Protein AF-0000000074037673 (afdb_homodimer)

Radius of gyration: 24.85 Å; Cα contacts (8 Å, |Δi|>4): 607; chains: 2; bounding box: 63×69×61 Å

Structure (mmCIF, N/CA/C/O backbone):
data_AF-0000000074037673-model_v1
#
loop_
_entity.id
_entity.type
_entity.pdbx_description
1 polymer 'GntR family transcriptional regulator, transcriptional repressor for pyruvate dehydrogenase complex'
#
loop_
_atom_site.group_PDB
_atom_site.id
_atom_site.type_symbol
_atom_site.label_atom_id
_atom_site.label_alt_id
_atom_site.label_comp_id
_atom_site.label_asym_id
_atom_site.label_entity_id
_atom_site.label_seq_id
_atom_site.pdbx_PDB_ins_code
_atom_site.Cartn_x
_atom_site.Cartn_y
_atom_site.Cartn_z
_atom_site.occupancy
_atom_site.B_iso_or_equiv
_atom_site.auth_seq_id
_atom_site.auth_comp_id
_atom_site.auth_asym_id
_atom_site.auth_atom_id
_atom_site.pdbx_PDB_model_num
ATOM 1 N N . MET A 1 1 ? -31.5 21.219 33.875 1 26.52 1 MET A N 1
ATOM 2 C CA . MET A 1 1 ? -30.578 21.891 32.969 1 26.52 1 MET A CA 1
ATOM 3 C C . MET A 1 1 ? -29.656 20.891 32.281 1 26.52 1 MET A C 1
ATOM 5 O O . MET A 1 1 ? -28.859 20.219 32.938 1 26.52 1 MET A O 1
ATOM 9 N N . VAL A 1 2 ? -30.047 20.156 31.297 1 30.88 2 VAL A N 1
ATOM 10 C CA . VAL A 1 2 ? -29.344 19.062 30.625 1 30.88 2 VAL A CA 1
ATOM 11 C C . VAL A 1 2 ? -28.047 19.578 30.031 1 30.88 2 VAL A C 1
ATOM 13 O O . VAL A 1 2 ? -28.047 20.516 29.219 1 30.88 2 VAL A O 1
ATOM 16 N N . GLU A 1 3 ? -26.969 19.703 30.859 1 29.55 3 GLU A N 1
ATOM 17 C CA . GLU A 1 3 ? -25.641 20.125 30.438 1 29.55 3 GLU A CA 1
ATOM 18 C C . GLU A 1 3 ? -25.203 19.359 29.172 1 29.55 3 GLU A C 1
ATOM 20 O O . GLU A 1 3 ? -25.109 18.141 29.188 1 29.55 3 GLU A O 1
ATOM 25 N N . THR A 1 4 ? -25.781 19.75 28.094 1 33.41 4 THR A N 1
ATOM 26 C CA . THR A 1 4 ? -25.453 19.188 26.797 1 33.41 4 THR A CA 1
ATOM 27 C C . THR A 1 4 ? -23.938 19.016 26.656 1 33.41 4 THR A C 1
ATOM 29 O O . THR A 1 4 ? -23.188 19.984 26.812 1 33.41 4 THR A O 1
ATOM 32 N N . ASN A 1 5 ? -23.391 17.938 27.234 1 33.31 5 ASN A N 1
ATOM 33 C CA . ASN A 1 5 ? -22 17.5 27.125 1 33.31 5 ASN A CA 1
ATOM 34 C C . ASN A 1 5 ? -21.469 17.688 25.703 1 33.31 5 ASN A C 1
ATOM 36 O O . ASN A 1 5 ? -21.906 17.016 24.781 1 33.31 5 ASN A O 1
ATOM 40 N N . TYR A 1 6 ? -21.469 18.875 25.234 1 34.19 6 TYR A N 1
ATOM 41 C CA . TYR A 1 6 ? -20.891 19.297 23.969 1 34.19 6 TYR A CA 1
ATOM 42 C C . TYR A 1 6 ? -19.5 18.672 23.766 1 34.19 6 TYR A C 1
ATOM 44 O O . TYR A 1 6 ? -18.484 19.344 23.922 1 34.19 6 TYR A O 1
ATOM 52 N N . GLU A 1 7 ? -19.156 17.578 24.391 1 38.31 7 GLU A N 1
ATOM 53 C CA . GLU A 1 7 ? -17.891 16.969 24 1 38.31 7 GLU A CA 1
ATOM 54 C C . GLU A 1 7 ? -17.75 16.906 22.484 1 38.31 7 GLU A C 1
ATOM 56 O O . GLU A 1 7 ? -18.266 15.992 21.844 1 38.31 7 GLU A O 1
ATOM 61 N N . ILE A 1 8 ? -18.141 17.859 21.75 1 38.12 8 ILE A N 1
ATOM 62 C CA . ILE A 1 8 ? -17.984 17.844 20.297 1 38.12 8 ILE A CA 1
ATOM 63 C C . ILE A 1 8 ? -16.609 17.266 19.938 1 38.12 8 ILE A C 1
ATOM 65 O O . ILE A 1 8 ? -15.586 17.734 20.422 1 38.12 8 ILE A O 1
ATOM 69 N N . LYS A 1 9 ? -16.375 16.047 19.75 1 44.44 9 LYS A N 1
ATOM 70 C CA . LYS A 1 9 ? -15.188 15.453 19.141 1 44.44 9 LYS A CA 1
ATOM 71 C C . LYS A 1 9 ? -14.602 16.375 18.078 1 44.44 9 LYS A C 1
ATOM 73 O O . LYS A 1 9 ? -15.141 16.469 16.969 1 44.44 9 LYS A O 1
ATOM 78 N N . ARG A 1 10 ? -14.141 17.547 18.172 1 46.84 10 ARG A N 1
ATOM 79 C CA . ARG A 1 10 ? -13.602 18.625 17.344 1 46.84 10 ARG A CA 1
ATOM 80 C C . ARG A 1 10 ? -12.609 18.094 16.328 1 46.84 10 ARG A C 1
ATOM 82 O O . ARG A 1 10 ? -11.469 17.766 16.672 1 46.84 10 ARG A O 1
ATOM 89 N N . THR A 1 11 ? -12.953 17.219 15.516 1 56.16 11 THR A N 1
ATOM 90 C CA . THR A 1 11 ? -12.078 17.266 14.352 1 56.16 11 THR A CA 1
ATOM 91 C C . THR A 1 11 ? -11.664 18.703 14.047 1 56.16 11 THR A C 1
ATOM 93 O O . THR A 1 11 ? -12.5 19.609 14.055 1 56.16 11 THR A O 1
ATOM 96 N N . ASN A 1 12 ? -10.328 18.922 14.195 1 80.44 12 ASN A N 1
ATOM 97 C CA . ASN A 1 12 ? -9.781 20.266 14.117 1 80.44 12 ASN A CA 1
ATOM 98 C C . ASN A 1 12 ? -10.141 20.938 12.789 1 80.44 12 ASN A C 1
ATOM 100 O O . ASN A 1 12 ? -10.352 20.266 11.789 1 80.44 12 ASN A O 1
ATOM 104 N N . LEU A 1 13 ? -10.805 22.062 12.844 1 88.88 13 LEU A N 1
ATOM 105 C CA . LEU A 1 13 ? -11.203 22.906 11.727 1 88.88 13 LEU A CA 1
ATOM 106 C C . LEU A 1 13 ? -10.219 22.781 10.57 1 88.88 13 LEU A C 1
ATOM 108 O O . LEU A 1 13 ? -10.625 22.734 9.406 1 88.88 13 LEU A O 1
ATOM 112 N N . TYR A 1 14 ? -8.984 22.609 10.867 1 91.81 14 TYR A N 1
ATOM 113 C CA . TYR A 1 14 ? -7.977 22.516 9.82 1 91.81 14 TYR A CA 1
ATOM 114 C C . TYR A 1 14 ? -8.062 21.188 9.086 1 91.81 14 TYR A C 1
ATOM 116 O O . TYR A 1 14 ? -7.855 21.125 7.871 1 91.81 14 TYR A O 1
ATOM 124 N N . GLU A 1 15 ? -8.406 20.109 9.805 1 93.25 15 GLU A N 1
ATOM 125 C CA . GLU A 1 15 ? -8.586 18.797 9.172 1 93.25 15 GLU A CA 1
ATOM 126 C C . GLU A 1 15 ? -9.812 18.797 8.258 1 93.25 15 GLU A C 1
ATOM 128 O O . GLU A 1 15 ? -9.781 18.219 7.172 1 93.25 15 GLU A O 1
ATOM 133 N N . GLN A 1 16 ? -10.828 19.406 8.758 1 93.81 16 GLN A N 1
ATOM 134 C CA . GLN A 1 16 ? -12.047 19.484 7.965 1 93.81 16 GLN A CA 1
ATOM 135 C C . GLN A 1 16 ? -11.797 20.25 6.668 1 93.81 16 GLN A C 1
ATOM 137 O O . GLN A 1 16 ? -12.312 19.875 5.609 1 93.81 16 GLN A O 1
ATOM 142 N N . ILE A 1 17 ? -11.078 21.297 6.758 1 93.88 17 ILE A N 1
ATOM 143 C CA . ILE A 1 17 ? -10.734 22.078 5.578 1 93.88 17 ILE A CA 1
ATOM 144 C C . ILE A 1 17 ? -9.922 21.219 4.609 1 93.88 17 ILE A C 1
ATOM 146 O O . ILE A 1 17 ? -10.203 21.188 3.41 1 93.88 17 ILE A O 1
ATOM 150 N N . ALA A 1 18 ? -8.914 20.531 5.145 1 94.38 18 ALA A N 1
ATOM 151 C CA . ALA A 1 18 ? -8.102 19.656 4.312 1 94.38 18 ALA A CA 1
ATOM 152 C C . ALA A 1 18 ? -8.961 18.609 3.613 1 94.38 18 ALA A C 1
ATOM 154 O O . ALA A 1 18 ? -8.812 18.375 2.41 1 94.38 18 ALA A O 1
ATOM 155 N N . ASP A 1 19 ? -9.859 18.016 4.383 1 94.31 19 ASP A N 1
ATOM 156 C CA . ASP A 1 19 ? -10.742 16.984 3.842 1 94.31 19 ASP A CA 1
ATOM 157 C C . ASP A 1 19 ? -11.633 17.562 2.738 1 94.31 19 ASP A C 1
ATOM 159 O O . ASP A 1 19 ? -11.828 16.922 1.701 1 94.31 19 ASP A O 1
ATOM 163 N N . SER A 1 20 ? -12.172 18.703 2.982 1 93.69 20 SER A N 1
ATOM 164 C CA . SER A 1 20 ? -13.047 19.344 2.014 1 93.69 20 SER A CA 1
ATOM 165 C C . SER A 1 20 ? -12.305 19.672 0.72 1 93.69 20 SER A C 1
ATOM 167 O O . SER A 1 20 ? -12.797 19.391 -0.373 1 93.69 20 SER A O 1
ATOM 169 N N . LEU A 1 21 ? -11.164 20.219 0.859 1 93.31 21 LEU A N 1
ATOM 170 C CA . LEU A 1 21 ? -10.367 20.562 -0.314 1 93.31 21 LEU A CA 1
ATOM 171 C C . LEU A 1 21 ? -9.922 19.312 -1.054 1 93.31 21 LEU A C 1
ATOM 173 O O . LEU A 1 21 ? -9.867 19.297 -2.287 1 93.31 21 LEU A O 1
ATOM 177 N N . GLU A 1 22 ? -9.531 18.312 -0.319 1 93.88 22 GLU A N 1
ATOM 178 C CA . GLU A 1 22 ? -9.188 17.031 -0.936 1 93.88 22 GLU A CA 1
ATOM 179 C C . GLU A 1 22 ? -10.328 16.516 -1.805 1 93.88 22 GLU A C 1
ATOM 181 O O . GLU A 1 22 ? -10.109 16.109 -2.949 1 93.88 22 GLU A O 1
ATOM 186 N N . ARG A 1 23 ? -11.5 16.531 -1.253 1 92.62 23 ARG A N 1
ATOM 187 C CA . ARG A 1 23 ? -12.664 16.078 -2.006 1 92.62 23 ARG A CA 1
ATOM 188 C C . ARG A 1 23 ? -12.844 16.891 -3.285 1 92.62 23 ARG A C 1
ATOM 190 O O . ARG A 1 23 ? -13.133 16.328 -4.344 1 92.62 23 ARG A O 1
ATOM 197 N N . ALA A 1 24 ? -12.633 18.156 -3.17 1 90.25 24 ALA A N 1
ATOM 198 C CA . ALA A 1 24 ? -12.789 19.031 -4.324 1 90.25 24 ALA A CA 1
ATOM 199 C C . ALA A 1 24 ? -11.734 18.734 -5.387 1 90.25 24 ALA A C 1
ATOM 201 O O . ALA A 1 24 ? -12.039 18.703 -6.578 1 90.25 24 ALA A O 1
ATOM 202 N N . ILE A 1 25 ? -10.523 18.484 -4.973 1 90.81 25 ILE A N 1
ATOM 203 C CA . ILE A 1 25 ? -9.422 18.203 -5.887 1 90.81 25 ILE A CA 1
ATOM 204 C C . ILE A 1 25 ? -9.664 16.875 -6.59 1 90.81 25 ILE A C 1
ATOM 206 O O . ILE A 1 25 ? -9.523 16.766 -7.812 1 90.81 25 ILE A O 1
ATOM 210 N N . ILE A 1 26 ? -10.102 15.914 -5.859 1 88.94 26 ILE A N 1
ATOM 211 C CA . ILE A 1 26 ? -10.305 14.57 -6.387 1 88.94 26 ILE A CA 1
ATOM 212 C C . ILE A 1 26 ? -11.484 14.562 -7.359 1 88.94 26 ILE A C 1
ATOM 214 O O . ILE A 1 26 ? -11.453 13.875 -8.375 1 88.94 26 ILE A O 1
ATOM 218 N N . ALA A 1 27 ? -12.461 15.336 -6.977 1 86.69 27 ALA A N 1
ATOM 219 C CA . ALA A 1 27 ? -13.648 15.422 -7.82 1 86.69 27 ALA A CA 1
ATOM 220 C C . ALA A 1 27 ? -13.375 16.234 -9.078 1 86.69 27 ALA A C 1
ATOM 222 O O . ALA A 1 27 ? -14.25 16.375 -9.938 1 86.69 27 ALA A O 1
ATOM 223 N N . LYS A 1 28 ? -12.156 16.641 -9.242 1 81.06 28 LYS A N 1
ATOM 224 C CA . LYS A 1 28 ? -11.75 17.469 -10.383 1 81.06 28 LYS A CA 1
ATOM 225 C C . LYS A 1 28 ? -12.68 18.672 -10.547 1 81.06 28 LYS A C 1
ATOM 227 O O . LYS A 1 28 ? -13.133 18.953 -11.656 1 81.06 28 LYS A O 1
ATOM 232 N N . ASP A 1 29 ? -12.984 19.156 -9.469 1 71.94 29 ASP A N 1
ATOM 233 C CA . ASP A 1 29 ? -13.797 20.375 -9.484 1 71.94 29 ASP A CA 1
ATOM 234 C C . ASP A 1 29 ? -13.203 21.422 -10.422 1 71.94 29 ASP A C 1
ATOM 236 O O . ASP A 1 29 ? -12.016 21.75 -10.32 1 71.94 29 ASP A O 1
ATOM 240 N N . SER A 1 30 ? -13.953 21.812 -11.344 1 59.66 30 SER A N 1
ATOM 241 C CA . SER A 1 30 ? -13.586 22.719 -12.43 1 59.66 30 SER A CA 1
ATOM 242 C C . SER A 1 30 ? -12.969 24 -11.891 1 59.66 30 SER A C 1
ATOM 244 O O . SER A 1 30 ? -12.211 24.688 -12.594 1 59.66 30 SER A O 1
ATOM 246 N N . GLU A 1 31 ? -13.367 24.344 -10.812 1 60.59 31 GLU A N 1
ATOM 247 C CA . GLU A 1 31 ? -12.852 25.594 -10.258 1 60.59 31 GLU A CA 1
ATOM 248 C C . GLU A 1 31 ? -11.414 25.422 -9.773 1 60.59 31 GLU A C 1
ATOM 250 O O . GLU A 1 31 ? -10.719 26.406 -9.523 1 60.59 31 GLU A O 1
ATOM 255 N N . LEU A 1 32 ? -11.07 24.109 -9.617 1 63.12 32 LEU A N 1
ATOM 256 C CA . LEU A 1 32 ? -9.742 23.828 -9.086 1 63.12 32 LEU A CA 1
ATOM 257 C C . LEU A 1 32 ? -8.852 23.219 -10.164 1 63.12 32 LEU A C 1
ATOM 259 O O . LEU A 1 32 ? -8.781 21.984 -10.297 1 63.12 32 LEU A O 1
ATOM 263 N N . ILE A 1 33 ? -8.438 23.906 -11.047 1 66.44 33 ILE A N 1
ATOM 264 C CA . ILE A 1 33 ? -7.668 23.312 -12.133 1 66.44 33 ILE A CA 1
ATOM 265 C C . ILE A 1 33 ? -6.219 23.125 -11.695 1 66.44 33 ILE A C 1
ATOM 267 O O . ILE A 1 33 ? -5.777 21.984 -11.469 1 66.44 33 ILE A O 1
ATOM 271 N N . ARG A 1 34 ? -5.496 24.266 -11.656 1 79.44 34 ARG A N 1
ATOM 272 C CA . ARG A 1 34 ? -4.055 24.156 -11.453 1 79.44 34 ARG A CA 1
ATOM 273 C C . ARG A 1 34 ? -3.639 24.734 -10.109 1 79.44 34 ARG A C 1
ATOM 275 O O . ARG A 1 34 ? -2.703 24.25 -9.477 1 79.44 34 ARG A O 1
ATOM 282 N N . LYS A 1 35 ? -4.555 25.641 -9.578 1 88.75 35 LYS A N 1
ATOM 283 C CA . LYS A 1 35 ? -4.168 26.406 -8.391 1 88.75 35 LYS A CA 1
ATOM 284 C C . LYS A 1 35 ? -5.363 26.609 -7.461 1 88.75 35 LYS A C 1
ATOM 286 O O . LYS A 1 35 ? -6.469 26.891 -7.918 1 88.75 35 LYS A O 1
ATOM 291 N N . LEU A 1 36 ? -5.125 26.422 -6.156 1 92.5 36 LEU A N 1
ATOM 292 C CA . LEU A 1 36 ? -6.156 26.734 -5.172 1 92.5 36 LEU A CA 1
ATOM 293 C C . LEU A 1 36 ? -6.301 28.234 -4.984 1 92.5 36 LEU A C 1
ATOM 295 O O . LEU A 1 36 ? -5.359 29 -5.23 1 92.5 36 LEU A O 1
ATOM 299 N N . PRO A 1 37 ? -7.52 28.656 -4.52 1 90.69 37 PRO A N 1
ATOM 300 C CA . PRO A 1 37 ? -7.652 30.062 -4.117 1 90.69 37 PRO A CA 1
ATOM 301 C C . PRO A 1 37 ? -6.637 30.469 -3.049 1 90.69 37 PRO A C 1
ATOM 303 O O . PRO A 1 37 ? -6.031 29.609 -2.41 1 90.69 37 PRO A O 1
ATOM 306 N N . SER A 1 38 ? -6.441 31.781 -2.943 1 91.69 38 SER A N 1
ATOM 307 C CA . SER A 1 38 ? -5.512 32.281 -1.938 1 91.69 38 SER A CA 1
ATOM 308 C C . SER A 1 38 ? -5.961 31.906 -0.531 1 91.69 38 SER A C 1
ATOM 310 O O . SER A 1 38 ? -7.133 31.594 -0.312 1 91.69 38 SER A O 1
ATOM 312 N N . GLU A 1 39 ? -4.984 31.906 0.406 1 93 39 GLU A N 1
ATOM 313 C CA . GLU A 1 39 ? -5.312 31.641 1.804 1 93 39 GLU A CA 1
ATOM 314 C C . GLU A 1 39 ? -6.414 32.562 2.299 1 93 39 GLU A C 1
ATOM 316 O O . GLU A 1 39 ? -7.305 32.156 3.041 1 93 39 GLU A O 1
ATOM 321 N N . GLN A 1 40 ? -6.379 33.875 1.858 1 93.62 40 GLN A N 1
ATOM 322 C CA . GLN A 1 40 ? -7.379 34.844 2.256 1 93.62 40 GLN A CA 1
ATOM 323 C C . GLN A 1 40 ? -8.758 34.469 1.727 1 93.62 40 GLN A C 1
ATOM 325 O O . GLN A 1 40 ? -9.75 34.531 2.459 1 93.62 40 GLN A O 1
ATOM 330 N N . GLU A 1 41 ? -8.828 34.125 0.501 1 93.44 41 GLU A N 1
ATOM 331 C CA . GLU A 1 41 ? -10.094 33.719 -0.118 1 93.44 41 GLU A CA 1
ATOM 332 C C . GLU A 1 41 ? -10.664 32.469 0.545 1 93.44 41 GLU A C 1
ATOM 334 O O . GLU A 1 41 ? -11.867 32.406 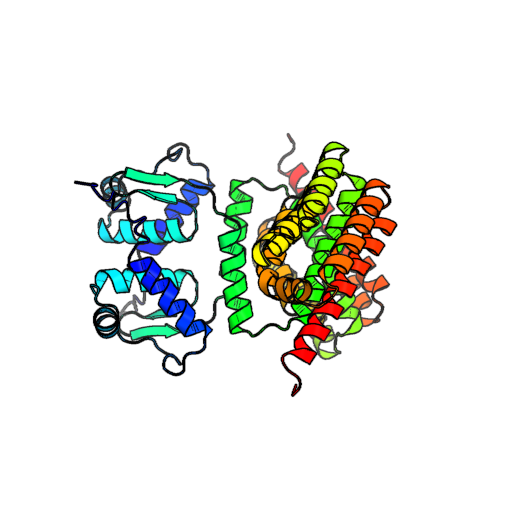0.805 1 93.44 41 GLU A O 1
ATOM 339 N N . LEU A 1 42 ? -9.836 31.484 0.818 1 94.06 42 LEU A N 1
ATOM 340 C CA . LEU A 1 42 ? -10.289 30.25 1.475 1 94.06 42 LEU A CA 1
ATOM 341 C C . LEU A 1 42 ? -10.789 30.547 2.885 1 94.06 42 LEU A C 1
ATOM 343 O O . LEU A 1 42 ? -11.781 29.969 3.328 1 94.06 42 LEU A O 1
ATOM 347 N N . ALA A 1 43 ? -10.055 31.422 3.615 1 95 43 ALA A N 1
ATOM 348 C CA . ALA A 1 43 ? -10.477 31.812 4.957 1 95 43 ALA A CA 1
ATOM 349 C C . ALA A 1 43 ? -11.883 32.406 4.945 1 95 43 ALA A C 1
ATOM 351 O O . ALA A 1 43 ? -12.703 32.062 5.809 1 95 43 ALA A O 1
ATOM 352 N N . LYS A 1 44 ? -12.141 33.219 3.959 1 94.62 44 LYS A N 1
ATOM 353 C CA . LYS A 1 44 ? -13.461 33.812 3.809 1 94.62 44 LYS A CA 1
ATOM 354 C C . LYS A 1 44 ? -14.516 32.75 3.486 1 94.62 44 LYS A C 1
ATOM 356 O O . LYS A 1 44 ? -15.578 32.719 4.105 1 94.62 44 LYS A O 1
ATOM 361 N N . ARG A 1 45 ? -14.234 31.844 2.619 1 92.56 45 ARG A N 1
ATOM 362 C CA . ARG A 1 45 ? -15.172 30.828 2.154 1 92.56 45 ARG A CA 1
ATOM 363 C C . ARG A 1 45 ? -15.539 29.875 3.279 1 92.56 45 ARG A C 1
ATOM 365 O O . ARG A 1 45 ? -16.688 29.469 3.412 1 92.56 45 ARG A O 1
ATOM 372 N N . PHE A 1 46 ? -14.523 29.531 4.043 1 94.19 46 PHE A N 1
ATOM 373 C CA . PHE A 1 46 ? -14.75 28.547 5.09 1 94.19 46 PHE A CA 1
ATOM 374 C C . PHE A 1 46 ? -15.109 29.219 6.406 1 94.19 46 PHE A C 1
ATOM 376 O O . PHE A 1 46 ? -15.398 28.547 7.398 1 94.19 46 PHE A O 1
ATOM 383 N N . GLN A 1 47 ? -15.039 30.469 6.5 1 95.44 47 GLN A N 1
ATOM 384 C CA . GLN A 1 47 ? -15.367 31.266 7.684 1 95.44 47 GLN A CA 1
ATOM 385 C C . GLN A 1 47 ? -14.469 30.875 8.859 1 95.44 47 GLN A C 1
ATOM 387 O O . GLN A 1 47 ? -14.961 30.625 9.961 1 95.44 47 GLN A O 1
ATOM 392 N N . VAL A 1 48 ? -13.219 30.812 8.547 1 94.62 48 VAL A N 1
ATOM 393 C CA . VAL A 1 48 ? -12.203 30.531 9.555 1 94.62 48 VAL A CA 1
ATOM 394 C C . VAL A 1 48 ? -11.031 31.484 9.383 1 94.62 48 VAL A C 1
ATOM 396 O O . VAL A 1 48 ? -11.008 32.281 8.445 1 94.62 48 VAL A O 1
ATOM 399 N N . SER A 1 49 ? -10.094 31.484 10.305 1 93.19 49 SER A N 1
ATOM 400 C CA . SER A 1 49 ? -8.906 32.344 10.219 1 93.19 49 SER A CA 1
ATOM 401 C C . SER A 1 49 ? -7.926 31.812 9.18 1 93.19 49 SER A C 1
ATOM 403 O O . SER A 1 49 ? -7.977 30.641 8.797 1 93.19 49 SER A O 1
ATOM 405 N N . ARG A 1 50 ? -7.008 32.656 8.719 1 92.75 50 ARG A N 1
ATOM 406 C CA . ARG A 1 50 ? -5.957 32.281 7.785 1 92.75 50 ARG A CA 1
ATOM 407 C C . ARG A 1 50 ? -5.039 31.219 8.398 1 92.75 50 ARG A C 1
ATOM 409 O O . ARG A 1 50 ? -4.523 30.359 7.691 1 92.75 50 ARG A O 1
ATOM 416 N N . THR A 1 51 ? -4.934 31.344 9.664 1 90.56 51 THR A N 1
ATOM 417 C CA . THR A 1 51 ? -4.09 30.375 10.367 1 90.56 51 THR A CA 1
ATOM 418 C C . THR A 1 51 ? -4.652 28.969 10.227 1 90.56 51 THR A C 1
ATOM 420 O O . THR A 1 51 ? -3.912 28.016 9.945 1 90.56 51 THR A O 1
ATOM 423 N N . VAL A 1 52 ? -5.895 28.812 10.383 1 91.88 52 VAL A N 1
ATOM 424 C CA . VAL A 1 52 ? -6.566 27.531 10.273 1 91.88 52 VAL A CA 1
ATOM 425 C C . VAL A 1 52 ? -6.449 27 8.836 1 91.88 52 VAL A C 1
ATOM 427 O O . VAL A 1 52 ? -6.172 25.828 8.625 1 91.88 52 VAL A O 1
ATOM 430 N N . VAL A 1 53 ? -6.613 27.891 7.84 1 93 53 VAL A N 1
ATOM 431 C CA . VAL A 1 53 ? -6.488 27.516 6.438 1 93 53 VAL A CA 1
ATOM 432 C C . VAL A 1 53 ? -5.07 27.031 6.152 1 93 53 VAL A C 1
ATOM 434 O O . VAL A 1 53 ? -4.883 25.984 5.523 1 93 53 VAL A O 1
ATOM 437 N N . ARG A 1 54 ? -4.086 27.75 6.652 1 90.44 54 ARG A N 1
ATOM 438 C CA . ARG A 1 54 ? -2.688 27.391 6.445 1 90.44 54 ARG A CA 1
ATOM 439 C C . ARG A 1 54 ? -2.393 26 7 1 90.44 54 ARG A C 1
ATOM 441 O O . ARG A 1 54 ? -1.688 25.219 6.371 1 90.44 54 ARG A O 1
ATOM 448 N N . GLU A 1 55 ? -2.945 25.75 8.133 1 91 55 GLU A N 1
ATOM 449 C CA . GLU A 1 55 ? -2.773 24.438 8.734 1 91 55 GLU A CA 1
ATOM 450 C C . GLU A 1 55 ? -3.398 23.344 7.867 1 91 55 GLU A C 1
ATOM 452 O O . GLU A 1 55 ? -2.811 22.281 7.68 1 91 55 GLU A O 1
ATOM 457 N N . GLY A 1 56 ? -4.559 23.594 7.348 1 93.62 56 GLY A N 1
ATOM 458 C CA . GLY A 1 56 ? -5.215 22.656 6.453 1 93.62 56 GLY A CA 1
ATOM 459 C C . GLY A 1 56 ? -4.441 22.422 5.168 1 93.62 56 GLY A C 1
ATOM 460 O O . GLY A 1 56 ? -4.359 21.281 4.691 1 93.62 56 GLY A O 1
ATOM 461 N N . LEU A 1 57 ? -3.836 23.5 4.688 1 93.06 57 LEU A N 1
ATOM 462 C CA . LEU A 1 57 ? -3.064 23.391 3.451 1 93.06 57 LEU A CA 1
ATOM 463 C C . LEU A 1 57 ? -1.798 22.578 3.666 1 93.06 57 LEU A C 1
ATOM 465 O O . LEU A 1 57 ? -1.353 21.859 2.762 1 93.06 57 LEU A O 1
ATOM 469 N N . LYS A 1 58 ? -1.239 22.656 4.828 1 92.06 58 LYS A N 1
ATOM 470 C CA . LYS A 1 58 ? -0.063 21.844 5.137 1 92.06 58 LYS A CA 1
ATOM 471 C C . LYS A 1 58 ? -0.406 20.359 5.156 1 92.06 58 LYS A C 1
ATOM 473 O O . LYS A 1 58 ? 0.389 19.531 4.715 1 92.06 58 LYS A O 1
ATOM 478 N N . ILE A 1 59 ? -1.581 20.062 5.645 1 92.88 59 ILE A N 1
ATOM 479 C CA . ILE A 1 59 ? -2.049 18.672 5.637 1 92.88 59 ILE A CA 1
ATOM 480 C C . ILE A 1 59 ? -2.256 18.203 4.199 1 92.88 59 ILE A C 1
ATOM 482 O O . ILE A 1 59 ? -1.851 17.094 3.832 1 92.88 59 ILE A O 1
ATOM 486 N N . LEU A 1 60 ? -2.848 19.062 3.387 1 94 60 LEU A N 1
ATOM 487 C CA . LEU A 1 60 ? -3.074 18.734 1.981 1 94 60 LEU A CA 1
ATOM 488 C C . LEU A 1 60 ? -1.753 18.484 1.262 1 94 60 LEU A C 1
ATOM 490 O O . LEU A 1 60 ? -1.668 17.609 0.397 1 94 60 LEU A O 1
ATOM 494 N N . LYS A 1 61 ? -0.77 19.281 1.627 1 93.38 61 LYS A N 1
ATOM 495 C CA . LYS A 1 61 ? 0.562 19.078 1.062 1 93.38 61 LYS A CA 1
ATOM 496 C C . LYS A 1 61 ? 1.148 17.734 1.485 1 93.38 61 LYS A C 1
ATOM 498 O O . LYS A 1 61 ? 1.717 17.016 0.663 1 93.38 61 LYS A O 1
ATOM 503 N N . GLU A 1 62 ? 0.967 17.422 2.775 1 92.12 62 GLU A N 1
ATOM 504 C CA . GLU A 1 62 ? 1.45 16.156 3.293 1 92.12 62 GLU A CA 1
ATOM 505 C C . GLU A 1 62 ? 0.782 14.977 2.582 1 92.12 62 GLU A C 1
ATOM 507 O O . GLU A 1 62 ? 1.417 13.945 2.34 1 92.12 62 GLU A O 1
ATOM 512 N N . ARG A 1 63 ? -0.451 15.172 2.182 1 93.62 63 ARG A N 1
ATOM 513 C CA . ARG A 1 63 ? -1.205 14.148 1.476 1 93.62 63 ARG A CA 1
ATOM 514 C C . ARG A 1 63 ? -0.796 14.078 0.008 1 93.62 63 ARG A C 1
ATOM 516 O O . ARG A 1 63 ? -1.236 13.188 -0.724 1 93.62 63 ARG A O 1
ATOM 523 N N . GLY A 1 64 ? 0.042 15.039 -0.415 1 93.19 64 GLY A N 1
ATOM 524 C CA . GLY A 1 64 ? 0.59 15.039 -1.762 1 93.19 64 GLY A CA 1
ATOM 525 C C . GLY A 1 64 ? -0.323 15.703 -2.777 1 93.19 64 GLY A C 1
ATOM 526 O O . GLY A 1 64 ? -0.103 15.586 -3.984 1 93.19 64 GLY A O 1
ATOM 527 N N . LEU A 1 65 ? -1.329 16.438 -2.332 1 94.25 65 LEU A N 1
ATOM 528 C CA . LEU A 1 65 ? -2.365 16.922 -3.24 1 94.25 65 LEU A CA 1
ATOM 529 C C . LEU A 1 65 ? -2.053 18.328 -3.717 1 94.25 65 LEU A C 1
ATOM 531 O O . LEU A 1 65 ? -2.641 18.812 -4.691 1 94.25 65 LEU A O 1
ATOM 535 N N . ILE A 1 66 ? -1.118 19.047 -2.99 1 93.62 66 ILE A N 1
ATOM 536 C CA . ILE A 1 66 ? -0.728 20.375 -3.42 1 93.62 66 ILE A CA 1
ATOM 537 C C . ILE A 1 66 ? 0.754 20.609 -3.129 1 93.62 66 ILE A C 1
ATOM 539 O O . ILE A 1 66 ? 1.361 19.859 -2.357 1 93.62 66 ILE A O 1
ATOM 543 N N . ASP A 1 67 ? 1.313 21.453 -3.814 1 91.56 67 ASP A N 1
ATOM 544 C CA . ASP A 1 67 ? 2.619 22.031 -3.502 1 91.56 67 ASP A CA 1
ATOM 545 C C . ASP A 1 67 ? 2.492 23.484 -3.084 1 91.56 67 ASP A C 1
ATOM 547 O O . ASP A 1 67 ? 1.72 24.25 -3.68 1 91.56 67 ASP A O 1
ATOM 551 N N . LEU A 1 68 ? 3.135 23.797 -1.985 1 87.94 68 LEU A N 1
ATOM 552 C CA . LEU A 1 68 ? 3.125 25.156 -1.489 1 87.94 68 LEU A CA 1
ATOM 553 C C . LEU A 1 68 ? 4.344 25.938 -1.99 1 87.94 68 LEU A C 1
ATOM 555 O O . LEU A 1 68 ? 5.48 25.469 -1.83 1 87.94 68 LEU A O 1
ATOM 559 N N . ARG A 1 69 ? 4.16 26.938 -2.748 1 81.88 69 ARG A N 1
ATOM 560 C CA . ARG A 1 69 ? 5.254 27.781 -3.215 1 81.88 69 ARG A CA 1
ATOM 561 C C . ARG A 1 69 ? 5.273 29.109 -2.467 1 81.88 69 ARG A C 1
ATOM 563 O O . ARG A 1 69 ? 4.234 29.766 -2.307 1 81.88 69 ARG A O 1
ATOM 570 N N . ASN A 1 70 ? 6.379 29.422 -1.845 1 73.31 70 ASN A N 1
ATOM 571 C CA . ASN A 1 70 ? 6.516 30.672 -1.109 1 73.31 70 ASN A CA 1
ATOM 572 C C . ASN A 1 70 ? 6.035 31.859 -1.936 1 73.31 70 ASN A C 1
ATOM 574 O O . ASN A 1 70 ? 6.566 32.125 -3.016 1 73.31 70 ASN A O 1
ATOM 578 N N . GLY A 1 71 ? 5.07 32.5 -1.378 1 70.81 71 GLY A N 1
ATOM 579 C CA . GLY A 1 71 ? 4.559 33.688 -2.035 1 70.81 71 GLY A CA 1
ATOM 580 C C . GLY A 1 71 ? 3.789 33.375 -3.307 1 70.81 71 GLY A C 1
ATOM 581 O O . GLY A 1 71 ? 3.238 34.281 -3.938 1 70.81 71 GLY A O 1
ATOM 582 N N . GLY A 1 72 ? 3.842 32.188 -3.812 1 75.69 72 GLY A N 1
ATOM 583 C CA . GLY A 1 72 ? 3.326 31.844 -5.129 1 75.69 72 GLY A CA 1
ATOM 584 C C . GLY A 1 72 ? 1.998 31.109 -5.082 1 75.69 72 GLY A C 1
ATOM 585 O O . GLY A 1 72 ? 1.329 30.969 -6.109 1 75.69 72 GLY A O 1
ATOM 586 N N . GLY A 1 73 ? 1.58 30.656 -3.92 1 86.75 73 GLY A N 1
ATOM 587 C CA . GLY A 1 73 ? 0.278 30.016 -3.859 1 86.75 73 GLY A CA 1
ATOM 588 C C . GLY A 1 73 ? 0.364 28.516 -3.701 1 86.75 73 GLY A C 1
ATOM 589 O O . GLY A 1 73 ? 1.443 27.969 -3.455 1 86.75 73 GLY A O 1
ATOM 590 N N . SER A 1 74 ? -0.808 27.875 -3.6 1 91.38 74 SER A N 1
ATOM 591 C CA . SER A 1 74 ? -0.963 26.422 -3.459 1 91.38 74 SER A CA 1
ATOM 592 C C . SER A 1 74 ? -1.37 25.781 -4.781 1 91.38 74 SER A C 1
ATOM 594 O O . SER A 1 74 ? -2.475 26.016 -5.277 1 91.38 74 SER A O 1
ATOM 596 N N . TYR A 1 75 ? -0.466 24.953 -5.391 1 92.5 75 TYR A N 1
ATOM 597 C CA . TYR A 1 75 ? -0.708 24.344 -6.691 1 92.5 75 TYR A CA 1
ATOM 598 C C . TYR A 1 75 ? -1.087 22.875 -6.543 1 92.5 75 TYR A C 1
ATOM 600 O O . TYR A 1 75 ? -0.454 22.141 -5.781 1 92.5 75 TYR A O 1
ATOM 608 N N . ILE A 1 76 ? -2.109 22.531 -7.254 1 92.38 76 ILE A N 1
ATOM 609 C CA . ILE A 1 76 ? -2.609 21.172 -7.18 1 92.38 76 ILE A CA 1
ATOM 610 C C . ILE A 1 76 ? -1.604 20.219 -7.824 1 92.38 76 ILE A C 1
ATOM 612 O O . ILE A 1 76 ? -1.045 20.516 -8.883 1 92.38 76 ILE A O 1
ATOM 616 N N . THR A 1 77 ? -1.29 19.125 -7.141 1 91.19 77 THR A N 1
ATOM 617 C CA . THR A 1 77 ? -0.376 18.094 -7.629 1 91.19 77 THR A CA 1
ATOM 618 C C . THR A 1 77 ? -0.988 16.703 -7.473 1 91.19 77 THR A C 1
ATOM 620 O O . THR A 1 77 ? -2.062 16.562 -6.887 1 91.19 77 THR A O 1
ATOM 623 N N . LYS A 1 78 ? -0.356 15.742 -8.117 1 88.44 78 LYS A N 1
ATOM 624 C CA . LYS A 1 78 ? -0.731 14.336 -7.961 1 88.44 78 LYS A CA 1
ATOM 625 C C . LYS A 1 78 ? 0.113 13.664 -6.887 1 88.44 78 LYS A C 1
ATOM 627 O O . LYS A 1 78 ? 1.336 13.812 -6.859 1 88.44 78 LYS A O 1
ATOM 632 N N . PRO A 1 79 ? -0.623 12.969 -5.992 1 91.31 79 PRO A N 1
ATOM 633 C CA . PRO A 1 79 ? 0.161 12.266 -4.973 1 91.31 79 PRO A CA 1
ATOM 634 C C . PRO A 1 79 ? 1.11 11.227 -5.57 1 91.31 79 PRO A C 1
ATOM 636 O O . PRO A 1 79 ? 0.773 10.578 -6.559 1 91.31 79 PRO A O 1
ATOM 639 N N . LYS A 1 80 ? 2.283 11.141 -4.887 1 91.62 80 LYS A N 1
ATOM 640 C CA . LYS A 1 80 ? 3.297 10.18 -5.301 1 91.62 80 LYS A CA 1
ATOM 641 C C . LYS A 1 80 ? 3.17 8.875 -4.516 1 91.62 80 LYS A C 1
ATOM 643 O O . LYS A 1 80 ? 2.674 8.875 -3.387 1 91.62 80 LYS A O 1
ATOM 648 N N . LEU A 1 81 ? 3.711 7.789 -5.09 1 94.5 81 LEU A N 1
ATOM 649 C CA . LEU A 1 81 ? 3.666 6.484 -4.438 1 94.5 81 LEU A CA 1
ATOM 650 C C . LEU A 1 81 ? 4.5 6.484 -3.16 1 94.5 81 LEU A C 1
ATOM 652 O O . LEU A 1 81 ? 4.305 5.637 -2.287 1 94.5 81 LEU A O 1
ATOM 656 N N . GLU A 1 82 ? 5.328 7.43 -3.109 1 93.25 82 GLU A N 1
ATOM 657 C CA . GLU A 1 82 ? 6.172 7.562 -1.925 1 93.25 82 GLU A CA 1
ATOM 658 C C . GLU A 1 82 ? 5.332 7.777 -0.669 1 93.25 82 GLU A C 1
ATOM 660 O O . GLU A 1 82 ? 5.719 7.355 0.423 1 93.25 82 GLU A O 1
ATOM 665 N N . THR A 1 83 ? 4.18 8.445 -0.814 1 92.56 83 THR A N 1
ATOM 666 C CA . THR A 1 83 ? 3.289 8.641 0.324 1 92.56 83 THR A CA 1
ATOM 667 C C . THR A 1 83 ? 2.791 7.301 0.855 1 92.56 83 THR A C 1
ATOM 669 O O . THR A 1 83 ? 2.68 7.109 2.068 1 92.56 83 THR A O 1
ATOM 672 N N . VAL A 1 84 ? 2.615 6.355 -0.02 1 95.38 84 VAL A N 1
ATOM 673 C CA . VAL A 1 84 ? 2.145 5.02 0.344 1 95.38 84 VAL A CA 1
ATOM 674 C C . VAL A 1 84 ? 3.287 4.223 0.97 1 95.38 84 VAL A C 1
ATOM 676 O O . VAL A 1 84 ? 3.133 3.648 2.051 1 95.38 84 VAL A O 1
ATOM 679 N N . SER A 1 85 ? 4.426 4.227 0.289 1 96.25 85 SER A N 1
ATOM 680 C CA . SER A 1 85 ? 5.562 3.457 0.784 1 96.25 85 SER A CA 1
ATOM 681 C C . SER A 1 85 ? 6.031 3.973 2.141 1 96.25 85 SER A C 1
ATOM 683 O O . SER A 1 85 ? 6.402 3.188 3.014 1 96.25 85 SER A O 1
ATOM 685 N N . SER A 1 86 ? 5.98 5.289 2.336 1 94.19 86 SER A N 1
ATOM 686 C CA . SER A 1 86 ? 6.402 5.863 3.609 1 94.19 86 SER A CA 1
ATOM 687 C C . SER A 1 86 ? 5.457 5.461 4.738 1 94.19 86 SER A C 1
ATOM 689 O O . SER A 1 86 ? 5.902 5.137 5.84 1 94.19 86 SER A O 1
ATOM 691 N N . ALA A 1 87 ? 4.191 5.5 4.438 1 93.94 87 ALA A N 1
ATOM 692 C CA . ALA A 1 87 ? 3.205 5.094 5.438 1 93.94 87 ALA A CA 1
ATOM 693 C C . ALA A 1 87 ? 3.389 3.627 5.824 1 93.94 87 ALA A C 1
ATOM 695 O O . ALA A 1 87 ? 3.363 3.283 7.008 1 93.94 87 ALA A O 1
ATOM 696 N N . LEU A 1 88 ? 3.576 2.809 4.895 1 95.25 88 LEU A N 1
ATOM 697 C CA . LEU A 1 88 ? 3.75 1.383 5.152 1 95.25 88 LEU A CA 1
ATOM 698 C C . LEU A 1 88 ? 5.07 1.116 5.867 1 95.25 88 LEU A C 1
ATOM 700 O O . LEU A 1 88 ? 5.141 0.254 6.746 1 95.25 88 LEU A O 1
ATOM 704 N N . GLN A 1 89 ? 6.082 1.833 5.473 1 94.31 89 GLN A N 1
ATOM 705 C CA . GLN A 1 89 ? 7.387 1.694 6.113 1 94.31 89 GLN A CA 1
ATOM 706 C C . GLN A 1 89 ? 7.301 1.995 7.609 1 94.31 89 GLN A C 1
ATOM 708 O O . GLN A 1 89 ? 7.914 1.305 8.422 1 94.31 89 GLN A O 1
ATOM 713 N N . ARG A 1 90 ? 6.582 3 7.969 1 93.31 90 ARG A N 1
ATOM 714 C CA . ARG A 1 90 ? 6.398 3.348 9.375 1 93.31 90 ARG A CA 1
ATOM 715 C C . ARG A 1 90 ? 5.773 2.191 10.148 1 93.31 90 ARG A C 1
ATOM 717 O O . ARG A 1 90 ? 6.223 1.859 11.25 1 93.31 90 ARG A O 1
ATOM 724 N N . ILE A 1 91 ? 4.816 1.579 9.555 1 93.12 91 ILE A N 1
ATOM 725 C CA . ILE A 1 91 ? 4.121 0.472 10.195 1 93.12 91 ILE A CA 1
ATOM 726 C C . ILE A 1 91 ? 5.062 -0.721 10.336 1 93.12 91 ILE A C 1
ATOM 728 O O . ILE A 1 91 ? 5.156 -1.326 11.406 1 93.12 91 ILE A O 1
ATOM 732 N N . ILE A 1 92 ? 5.758 -1.023 9.328 1 93.25 92 ILE A N 1
ATOM 733 C CA . ILE A 1 92 ? 6.664 -2.166 9.289 1 93.25 92 ILE A CA 1
ATOM 734 C C . ILE A 1 92 ? 7.754 -1.993 10.344 1 93.25 92 ILE A C 1
ATOM 736 O O . ILE A 1 92 ? 8.117 -2.951 11.031 1 93.25 92 ILE A O 1
ATOM 740 N N . GLU A 1 93 ? 8.273 -0.759 10.398 1 90.94 93 GLU A N 1
ATOM 741 C CA . GLU A 1 93 ? 9.344 -0.48 11.352 1 90.94 93 GLU A CA 1
ATOM 742 C C . GLU A 1 93 ? 8.844 -0.583 12.789 1 90.94 93 GLU A C 1
ATOM 744 O O . GLU A 1 93 ? 9.508 -1.18 13.641 1 90.94 93 GLU A O 1
ATOM 749 N N . ILE A 1 94 ? 7.715 -0.088 13.031 1 88.62 94 ILE A N 1
ATOM 750 C CA . ILE A 1 94 ? 7.172 -0.075 14.383 1 88.62 94 ILE A CA 1
ATOM 751 C C . ILE A 1 94 ? 6.805 -1.496 14.805 1 88.62 94 ILE A C 1
ATOM 753 O O . ILE A 1 94 ? 7.047 -1.893 15.953 1 88.62 94 ILE A O 1
ATOM 757 N N . ASP A 1 95 ? 6.277 -2.262 13.867 1 88.5 95 ASP A N 1
ATOM 758 C CA . ASP A 1 95 ? 5.82 -3.609 14.188 1 88.5 95 ASP A CA 1
ATOM 759 C C . ASP A 1 95 ? 6.949 -4.625 14.031 1 88.5 95 ASP A C 1
ATOM 761 O O . ASP A 1 95 ? 6.766 -5.812 14.305 1 88.5 95 ASP A O 1
ATOM 765 N N . GLU A 1 96 ? 8.062 -4.195 13.586 1 88 96 GLU A N 1
ATOM 766 C CA . GLU A 1 96 ? 9.234 -5.047 13.406 1 88 96 GLU A CA 1
ATOM 767 C C . GLU A 1 96 ? 8.906 -6.262 12.547 1 88 96 GLU A C 1
ATOM 769 O O . GLU A 1 96 ? 9.172 -7.398 12.938 1 88 96 GLU A O 1
ATOM 774 N N . VAL A 1 97 ? 8.312 -5.996 11.398 1 91.06 97 VAL A N 1
ATOM 775 C CA . VAL A 1 97 ? 7.953 -7.051 10.453 1 91.06 97 VAL A CA 1
ATOM 776 C C . VAL A 1 97 ? 9.219 -7.773 9.984 1 91.06 97 VAL A C 1
ATOM 778 O O . VAL A 1 97 ? 10.227 -7.133 9.68 1 91.06 97 VAL A O 1
ATOM 781 N N . ASP A 1 98 ? 9.117 -9.086 9.852 1 90 98 ASP A N 1
ATOM 782 C CA . ASP A 1 98 ? 10.273 -9.922 9.547 1 90 98 ASP A CA 1
ATOM 783 C C . ASP A 1 98 ? 10.602 -9.875 8.055 1 90 98 ASP A C 1
ATOM 785 O O . ASP A 1 98 ? 9.711 -9.688 7.223 1 90 98 ASP A O 1
ATOM 789 N N . ASN A 1 99 ? 11.875 -10.086 7.781 1 90.19 99 ASN A N 1
ATOM 790 C CA . ASN A 1 99 ? 12.359 -10.102 6.406 1 90.19 99 ASN A CA 1
ATOM 791 C C . ASN A 1 99 ? 11.727 -11.242 5.605 1 90.19 99 ASN A C 1
ATOM 793 O O . ASN A 1 99 ? 11.555 -11.125 4.395 1 90.19 99 ASN A O 1
ATOM 797 N N . GLU A 1 100 ? 11.383 -12.258 6.27 1 94.62 100 GLU A N 1
ATOM 798 C CA . GLU A 1 100 ? 10.758 -13.391 5.598 1 94.62 100 GLU A CA 1
ATOM 799 C C . GLU A 1 100 ? 9.398 -13.016 5.02 1 94.62 100 GLU A C 1
ATOM 801 O O . GLU A 1 100 ? 9.062 -13.406 3.902 1 94.62 100 GLU A O 1
ATOM 806 N N . ASP A 1 101 ? 8.633 -12.242 5.777 1 96.31 101 ASP A N 1
ATOM 807 C CA . ASP A 1 101 ? 7.34 -11.766 5.297 1 96.31 101 ASP A CA 1
ATOM 808 C C . ASP A 1 101 ? 7.508 -10.859 4.078 1 96.31 101 ASP A C 1
ATOM 810 O O . ASP A 1 101 ? 6.73 -10.945 3.125 1 96.31 101 ASP A O 1
ATOM 814 N N . LEU A 1 102 ? 8.516 -10.055 4.168 1 95.56 102 LEU A N 1
ATOM 815 C CA . LEU A 1 102 ? 8.812 -9.164 3.053 1 95.56 102 LEU A CA 1
ATOM 816 C C . LEU A 1 102 ? 9.156 -9.961 1.797 1 95.56 102 LEU A C 1
ATOM 818 O O . LEU A 1 102 ? 8.609 -9.695 0.722 1 95.56 102 LEU A O 1
ATOM 822 N N . HIS A 1 103 ? 10 -10.922 1.972 1 95.56 103 HIS A N 1
ATOM 823 C CA . HIS A 1 103 ? 10.438 -11.727 0.839 1 95.56 103 HIS A CA 1
ATOM 824 C C . HIS A 1 103 ? 9.273 -12.516 0.236 1 95.56 103 HIS A C 1
ATOM 826 O O . HIS A 1 103 ? 9.141 -12.586 -0.988 1 95.56 103 HIS A O 1
ATOM 832 N N . GLU A 1 104 ? 8.492 -13.031 1.064 1 97.38 104 GLU A N 1
ATOM 833 C CA . GLU A 1 104 ? 7.363 -13.828 0.597 1 97.38 104 GLU A CA 1
ATOM 834 C C . GLU A 1 104 ? 6.363 -12.977 -0.178 1 97.38 104 GLU A C 1
ATOM 836 O O . GLU A 1 104 ? 5.891 -13.375 -1.242 1 97.38 104 GLU A O 1
ATOM 841 N N . LEU A 1 105 ? 6.012 -11.797 0.304 1 98.25 105 LEU A N 1
ATOM 842 C CA . LEU A 1 105 ? 5.086 -10.922 -0.407 1 98.25 105 LEU A CA 1
ATOM 843 C C . LEU A 1 105 ? 5.699 -10.438 -1.717 1 98.25 105 LEU A C 1
ATOM 845 O O . LEU A 1 105 ? 5.016 -10.367 -2.74 1 98.25 105 LEU A O 1
ATOM 849 N N . ARG A 1 106 ? 6.945 -10.039 -1.663 1 98.31 106 ARG A N 1
ATOM 850 C CA . ARG A 1 106 ? 7.641 -9.68 -2.893 1 98.31 106 ARG A CA 1
ATOM 851 C C . ARG A 1 106 ? 7.5 -10.773 -3.945 1 98.31 106 ARG A C 1
ATOM 853 O O . ARG A 1 106 ? 7.199 -10.492 -5.105 1 98.31 106 ARG A O 1
ATOM 860 N N . HIS A 1 107 ? 7.754 -12.023 -3.527 1 98.44 107 HIS A N 1
ATOM 861 C CA . HIS A 1 107 ? 7.652 -13.164 -4.43 1 98.44 107 HIS A CA 1
ATOM 862 C C . HIS A 1 107 ? 6.258 -13.258 -5.039 1 98.44 107 HIS A C 1
ATOM 864 O O . HIS A 1 107 ? 6.117 -13.422 -6.254 1 98.44 107 HIS A O 1
ATOM 870 N N . ILE A 1 108 ? 5.254 -13.117 -4.242 1 98.69 108 ILE A N 1
ATOM 871 C CA . ILE A 1 108 ? 3.871 -13.211 -4.695 1 98.69 108 ILE A CA 1
ATOM 872 C C . ILE A 1 108 ? 3.609 -12.172 -5.781 1 98.69 108 ILE A C 1
ATOM 874 O O . ILE A 1 108 ? 3.125 -12.5 -6.863 1 98.69 108 ILE A O 1
ATOM 878 N N . LEU A 1 109 ? 3.943 -10.969 -5.547 1 98.81 109 LEU A N 1
ATOM 879 C CA . LEU A 1 109 ? 3.648 -9.859 -6.449 1 98.81 109 LEU A CA 1
ATOM 880 C C . LEU A 1 109 ? 4.484 -9.961 -7.723 1 98.81 109 LEU A C 1
ATOM 882 O O . LEU A 1 109 ? 3.969 -9.766 -8.828 1 98.81 109 LEU A O 1
ATOM 886 N N . GLU A 1 110 ? 5.742 -10.242 -7.59 1 98.81 110 GLU A N 1
ATOM 887 C CA . GLU A 1 110 ? 6.641 -10.188 -8.742 1 98.81 110 GLU A CA 1
ATOM 888 C C . GLU A 1 110 ? 6.457 -11.406 -9.641 1 98.81 110 GLU A C 1
ATOM 890 O O . GLU A 1 110 ? 6.625 -11.312 -10.859 1 98.81 110 GLU A O 1
ATOM 895 N N . VAL A 1 111 ? 6.102 -12.547 -9.07 1 98.81 111 VAL A N 1
ATOM 896 C CA . VAL A 1 111 ? 5.75 -13.695 -9.898 1 98.81 111 VAL A CA 1
ATOM 897 C C . VAL A 1 111 ? 4.527 -13.359 -10.75 1 98.81 111 VAL A C 1
ATOM 899 O O . VAL A 1 111 ? 4.52 -13.617 -11.961 1 98.81 111 VAL A O 1
ATOM 902 N N . ALA A 1 112 ? 3.529 -12.789 -10.109 1 98.81 112 ALA A N 1
ATOM 903 C CA . ALA A 1 112 ? 2.342 -12.383 -10.859 1 98.81 112 ALA A CA 1
ATOM 904 C C . ALA A 1 112 ? 2.699 -11.391 -11.961 1 98.81 112 ALA A C 1
ATOM 906 O O . ALA A 1 112 ? 2.234 -11.516 -13.094 1 98.81 112 ALA A O 1
ATOM 907 N N . ALA A 1 113 ? 3.502 -10.414 -11.625 1 98.81 113 ALA A N 1
ATOM 908 C CA . ALA A 1 113 ? 3.926 -9.391 -12.586 1 98.81 113 ALA A CA 1
ATOM 909 C C . ALA A 1 113 ? 4.656 -10.023 -13.766 1 98.81 113 ALA A C 1
ATOM 911 O O . ALA A 1 113 ? 4.41 -9.664 -14.922 1 98.81 113 ALA A O 1
ATOM 912 N N . CYS A 1 114 ? 5.496 -10.969 -13.477 1 98.81 114 CYS A N 1
ATOM 913 C CA . CYS A 1 114 ? 6.301 -11.609 -14.516 1 98.81 114 CYS A CA 1
ATOM 914 C C . CYS A 1 114 ? 5.434 -12.461 -15.43 1 98.81 114 CYS A C 1
ATOM 916 O O . CYS A 1 114 ? 5.645 -12.484 -16.641 1 98.81 114 CYS A O 1
ATOM 918 N N . ARG A 1 115 ? 4.461 -13.156 -14.867 1 98.81 115 ARG A N 1
ATOM 919 C CA . ARG A 1 115 ? 3.531 -13.93 -15.68 1 98.81 115 ARG A CA 1
ATOM 920 C C . ARG A 1 115 ? 2.752 -13.031 -16.641 1 98.81 115 ARG A C 1
ATOM 922 O O . ARG A 1 115 ? 2.613 -13.352 -17.812 1 98.81 115 ARG A O 1
ATOM 929 N N . LEU A 1 116 ? 2.268 -11.961 -16.125 1 98.75 116 LEU A N 1
ATOM 930 C CA . LEU A 1 116 ? 1.518 -11.031 -16.969 1 98.75 116 LEU A CA 1
ATOM 931 C C . LEU A 1 116 ? 2.416 -10.414 -18.031 1 98.75 116 LEU A C 1
ATOM 933 O O . LEU A 1 116 ? 1.996 -10.242 -19.172 1 98.75 116 LEU A O 1
ATOM 937 N N . ALA A 1 117 ? 3.629 -10.062 -17.641 1 98.88 117 ALA A N 1
ATOM 938 C CA . ALA A 1 117 ? 4.574 -9.477 -18.594 1 98.88 117 ALA A CA 1
ATOM 939 C C . ALA A 1 117 ? 4.844 -10.422 -19.75 1 98.88 117 ALA A C 1
ATOM 941 O O . ALA A 1 117 ? 4.926 -9.992 -20.906 1 98.88 117 ALA A O 1
ATOM 942 N N . ALA A 1 118 ? 4.969 -11.703 -19.484 1 98.81 118 ALA A N 1
ATOM 943 C CA . ALA A 1 118 ? 5.234 -12.688 -20.531 1 98.81 118 ALA A CA 1
ATOM 944 C C . ALA A 1 118 ? 4.133 -12.68 -21.594 1 98.81 118 ALA A C 1
ATOM 946 O O . ALA A 1 118 ? 4.391 -12.953 -22.766 1 98.81 118 ALA A O 1
ATOM 947 N N . VAL A 1 119 ? 2.961 -12.336 -21.188 1 98.62 119 VAL A N 1
ATOM 948 C CA . VAL A 1 119 ? 1.796 -12.359 -22.062 1 98.62 119 VAL A CA 1
ATOM 949 C C . VAL A 1 119 ? 1.711 -11.055 -22.844 1 98.62 119 VAL A C 1
ATOM 951 O O . VAL A 1 119 ? 1.355 -11.062 -24.031 1 98.62 119 VAL A O 1
ATOM 954 N N . HIS A 1 120 ? 2.109 -9.93 -22.281 1 98.56 120 HIS A N 1
ATOM 955 C CA . HIS A 1 120 ? 1.697 -8.641 -22.828 1 98.56 120 HIS A CA 1
ATOM 956 C C . HIS A 1 120 ? 2.898 -7.84 -23.312 1 98.56 120 HIS A C 1
ATOM 958 O O . HIS A 1 120 ? 2.736 -6.848 -24.031 1 98.56 120 HIS A O 1
ATOM 964 N N . ILE A 1 121 ? 4.062 -8.195 -22.984 1 98.62 121 ILE A N 1
ATOM 965 C CA . ILE A 1 121 ? 5.238 -7.359 -23.188 1 98.62 121 ILE A CA 1
ATOM 966 C C . ILE A 1 121 ? 5.461 -7.121 -24.672 1 98.62 121 ILE A C 1
ATOM 968 O O . ILE A 1 121 ? 5.227 -8.008 -25.5 1 98.62 121 ILE A O 1
ATOM 972 N N . THR A 1 122 ? 5.922 -5.922 -24.984 1 98.56 122 THR A N 1
ATOM 973 C CA . THR A 1 122 ? 6.242 -5.551 -26.344 1 98.56 122 THR A CA 1
ATOM 974 C C . THR A 1 122 ? 7.746 -5.629 -26.594 1 98.56 122 THR A C 1
ATOM 976 O O . THR A 1 122 ? 8.531 -5.699 -25.641 1 98.56 122 THR A O 1
ATOM 979 N N . ALA A 1 123 ? 8.094 -5.59 -27.828 1 98.38 123 ALA A N 1
ATOM 980 C CA . ALA A 1 123 ? 9.508 -5.613 -28.203 1 98.38 123 ALA A CA 1
ATOM 981 C C . ALA A 1 123 ? 10.242 -4.414 -27.609 1 98.38 123 ALA A C 1
ATOM 983 O O . ALA A 1 123 ? 11.391 -4.539 -27.172 1 98.38 123 ALA A O 1
ATOM 984 N N . GLU A 1 124 ? 9.594 -3.318 -27.609 1 98.62 124 GLU A N 1
ATOM 985 C CA . GLU A 1 124 ? 10.188 -2.109 -27.047 1 98.62 124 GLU A CA 1
ATOM 986 C C . GLU A 1 124 ? 10.438 -2.268 -25.547 1 98.62 124 GLU A C 1
ATOM 988 O O . GLU A 1 124 ? 11.469 -1.833 -25.031 1 98.62 124 GLU A O 1
ATOM 993 N N . GLU A 1 125 ? 9.547 -2.865 -24.906 1 98.75 125 GLU A N 1
ATOM 994 C CA . GLU A 1 125 ? 9.68 -3.061 -23.453 1 98.75 125 GLU A CA 1
ATOM 995 C C . GLU A 1 125 ? 10.742 -4.105 -23.141 1 98.75 125 GLU A C 1
ATOM 997 O O . GLU A 1 125 ? 11.453 -3.992 -22.141 1 98.75 125 GLU A O 1
ATOM 1002 N N . VAL A 1 126 ? 10.844 -5.125 -23.969 1 98.75 126 VAL A N 1
ATOM 1003 C CA . VAL A 1 126 ? 11.938 -6.082 -23.828 1 98.75 126 VAL A CA 1
ATOM 1004 C C . VAL A 1 126 ? 13.273 -5.363 -23.969 1 98.75 126 VAL A C 1
ATOM 1006 O O . VAL A 1 126 ? 14.195 -5.578 -23.172 1 98.75 126 VAL A O 1
ATOM 1009 N N . ALA A 1 127 ? 13.383 -4.508 -24.984 1 98.75 127 ALA A N 1
ATOM 1010 C CA . ALA A 1 127 ? 14.602 -3.732 -25.203 1 98.75 127 ALA A CA 1
ATOM 1011 C C . ALA A 1 127 ? 14.93 -2.869 -23.984 1 98.75 127 ALA A C 1
ATOM 1013 O O . ALA A 1 127 ? 16.094 -2.736 -23.609 1 98.75 127 ALA A O 1
ATOM 1014 N N . ARG A 1 128 ? 13.945 -2.332 -23.359 1 98.62 128 ARG A N 1
ATOM 1015 C CA . ARG A 1 128 ? 14.133 -1.517 -22.172 1 98.62 128 ARG A CA 1
ATOM 1016 C C . ARG A 1 128 ? 14.672 -2.354 -21.016 1 98.62 128 ARG A C 1
ATOM 1018 O O . ARG A 1 128 ? 15.555 -1.91 -20.281 1 98.62 128 ARG A O 1
ATOM 1025 N N . LEU A 1 129 ? 14.133 -3.533 -20.828 1 98.75 129 LEU A N 1
ATOM 1026 C CA . LEU A 1 129 ? 14.633 -4.426 -19.797 1 98.75 129 LEU A CA 1
ATOM 1027 C C . LEU A 1 129 ? 16.109 -4.758 -20.016 1 98.75 129 LEU A C 1
ATOM 1029 O O . LEU A 1 129 ? 16.906 -4.711 -19.078 1 98.75 129 LEU A O 1
ATOM 1033 N N . ARG A 1 130 ? 16.438 -5.062 -21.234 1 98.56 130 ARG A N 1
ATOM 1034 C CA . ARG A 1 130 ? 17.812 -5.402 -21.562 1 98.56 130 ARG A CA 1
ATOM 1035 C C . ARG A 1 130 ? 18.75 -4.215 -21.344 1 98.56 130 ARG A C 1
ATOM 1037 O O . ARG A 1 130 ? 19.891 -4.383 -20.922 1 98.56 130 ARG A O 1
ATOM 1044 N N . GLU A 1 131 ? 18.25 -3.072 -21.641 1 98.56 131 GLU A N 1
ATOM 1045 C CA . GLU A 1 131 ? 19.031 -1.859 -21.406 1 98.56 131 GLU A CA 1
ATOM 1046 C C . GLU A 1 131 ? 19.312 -1.668 -19.906 1 98.56 131 GLU A C 1
ATOM 1048 O O . GLU A 1 131 ? 20.406 -1.288 -19.516 1 98.56 131 GLU A O 1
ATOM 1053 N N . ILE A 1 132 ? 18.312 -1.873 -19.078 1 98.62 132 ILE A N 1
ATOM 1054 C CA . ILE A 1 132 ? 18.484 -1.742 -17.641 1 98.62 132 ILE A CA 1
ATOM 1055 C C . ILE A 1 132 ? 19.547 -2.725 -17.156 1 98.62 132 ILE A C 1
ATOM 1057 O O . ILE A 1 132 ? 20.469 -2.352 -16.406 1 98.62 132 ILE A O 1
ATOM 1061 N N . VAL A 1 133 ? 19.469 -4.012 -17.625 1 98.12 133 VAL A N 1
ATOM 1062 C CA . VAL A 1 133 ? 20.422 -5.035 -17.203 1 98.12 133 VAL A CA 1
ATOM 1063 C C . VAL A 1 133 ? 21.828 -4.66 -17.688 1 98.12 133 VAL A C 1
ATOM 1065 O O . VAL A 1 133 ? 22.797 -4.809 -16.953 1 98.12 133 VAL A O 1
ATOM 1068 N N . ALA A 1 134 ? 21.938 -4.117 -18.938 1 97.88 134 ALA A N 1
ATOM 1069 C CA . ALA A 1 134 ? 23.219 -3.688 -19.5 1 97.88 134 ALA A CA 1
ATOM 1070 C C . ALA A 1 134 ? 23.844 -2.592 -18.641 1 97.88 134 ALA A C 1
ATOM 1072 O O . ALA A 1 134 ? 25.047 -2.584 -18.422 1 97.88 134 ALA A O 1
ATOM 1073 N N . ARG A 1 135 ? 23.062 -1.718 -18.094 1 97.44 135 ARG A N 1
ATOM 1074 C CA . ARG A 1 135 ? 23.562 -0.641 -17.234 1 97.44 135 ARG A CA 1
ATOM 1075 C C . ARG A 1 135 ? 24.078 -1.187 -15.914 1 97.44 135 ARG A C 1
ATOM 1077 O O . ARG A 1 135 ? 25.047 -0.647 -15.352 1 97.44 135 ARG A O 1
ATOM 1084 N N . MET A 1 136 ? 23.516 -2.25 -15.477 1 96.44 136 MET A N 1
ATOM 1085 C CA . MET A 1 136 ? 23.906 -2.852 -14.203 1 96.44 136 MET A CA 1
ATOM 1086 C C . MET A 1 136 ? 25.266 -3.514 -14.312 1 96.44 136 MET A C 1
ATOM 1088 O O . MET A 1 136 ? 25.906 -3.816 -13.305 1 96.44 136 MET A O 1
ATOM 1092 N N . GLU A 1 137 ? 25.703 -3.723 -15.508 1 95.31 137 GLU A N 1
ATOM 1093 C CA . GLU A 1 137 ? 27.016 -4.348 -15.727 1 95.31 137 GLU A CA 1
ATOM 1094 C C . GLU A 1 137 ? 28.141 -3.377 -15.414 1 95.31 137 GLU A C 1
ATOM 1096 O O . GLU A 1 137 ? 29.297 -3.793 -15.234 1 95.31 137 GLU A O 1
ATOM 1101 N N . ASP A 1 138 ? 27.781 -2.094 -15.422 1 95.62 138 ASP A N 1
ATOM 1102 C CA . ASP A 1 138 ? 28.781 -1.081 -15.117 1 95.62 138 ASP A CA 1
ATOM 1103 C C . ASP A 1 138 ? 29.344 -1.267 -13.719 1 95.62 138 ASP A C 1
ATOM 1105 O O . ASP A 1 138 ? 28.641 -1.062 -12.727 1 95.62 138 ASP A O 1
ATOM 1109 N N . ARG A 1 139 ? 30.594 -1.533 -13.602 1 89.88 139 ARG A N 1
ATOM 1110 C CA . ARG A 1 139 ? 31.234 -1.861 -12.328 1 89.88 139 ARG A CA 1
ATOM 1111 C C . ARG A 1 139 ? 31.531 -0.601 -11.523 1 89.88 139 ARG A C 1
ATOM 1113 O O . ARG A 1 139 ? 31.875 -0.68 -10.344 1 89.88 139 ARG A O 1
ATOM 1120 N N . SER A 1 140 ? 31.375 0.529 -12.156 1 95.25 140 SER A N 1
ATOM 1121 C CA . SER A 1 140 ? 31.656 1.784 -11.469 1 95.25 140 SER A CA 1
ATOM 1122 C C . SER A 1 140 ? 30.453 2.256 -10.664 1 95.25 140 SER A C 1
ATOM 1124 O O . SER A 1 140 ? 30.547 3.225 -9.906 1 95.25 140 SER A O 1
ATOM 1126 N N . LEU A 1 141 ? 29.375 1.534 -10.734 1 96.38 141 LEU A N 1
ATOM 1127 C CA . LEU A 1 141 ? 28.156 1.936 -10.039 1 96.38 141 LEU A CA 1
ATOM 1128 C C . LEU A 1 141 ? 28.312 1.793 -8.531 1 96.38 141 LEU A C 1
ATOM 1130 O O . LEU A 1 141 ? 28.891 0.819 -8.055 1 96.38 141 LEU A O 1
ATOM 1134 N N . SER A 1 142 ? 27.844 2.809 -7.863 1 96.56 142 SER A N 1
ATOM 1135 C CA . SER A 1 142 ? 27.734 2.676 -6.414 1 96.56 142 SER A CA 1
ATOM 1136 C C . SER A 1 142 ? 26.688 1.639 -6.031 1 96.56 142 SER A C 1
ATOM 1138 O O . SER A 1 142 ? 25.875 1.226 -6.867 1 96.56 142 SER A O 1
ATOM 1140 N N . VAL A 1 143 ? 26.672 1.185 -4.805 1 95.56 143 VAL A N 1
ATOM 1141 C CA . VAL A 1 143 ? 25.672 0.25 -4.293 1 95.56 143 VAL A CA 1
ATOM 1142 C C . VAL A 1 143 ? 24.281 0.827 -4.492 1 95.56 143 VAL A C 1
ATOM 1144 O O . VAL A 1 143 ? 23.375 0.13 -4.961 1 95.56 143 VAL A O 1
ATOM 1147 N N . ASP A 1 144 ? 24.078 2.1 -4.195 1 96.5 144 ASP A N 1
ATOM 1148 C CA . ASP A 1 144 ? 22.781 2.76 -4.32 1 96.5 144 ASP A CA 1
ATOM 1149 C C . ASP A 1 144 ? 22.312 2.773 -5.773 1 96.5 144 ASP A C 1
ATOM 1151 O O . ASP A 1 144 ? 21.141 2.533 -6.055 1 96.5 144 ASP A O 1
ATOM 1155 N N . GLU A 1 145 ? 23.203 3.082 -6.645 1 97.06 145 GLU A N 1
ATOM 1156 C CA . GLU A 1 145 ? 22.859 3.102 -8.062 1 97.06 145 GLU A CA 1
ATOM 1157 C C . GLU A 1 145 ? 22.469 1.71 -8.555 1 97.06 145 GLU A C 1
ATOM 1159 O O . GLU A 1 145 ? 21.547 1.565 -9.359 1 97.06 145 GLU A O 1
ATOM 1164 N N . ARG A 1 146 ? 23.156 0.694 -8.117 1 96.81 146 ARG A N 1
ATOM 1165 C CA . ARG A 1 146 ? 22.859 -0.677 -8.516 1 96.81 146 ARG A CA 1
ATOM 1166 C C . ARG A 1 146 ? 21.469 -1.088 -8.031 1 96.81 146 ARG A C 1
ATOM 1168 O O . ARG A 1 146 ? 20.703 -1.701 -8.781 1 96.81 146 ARG A O 1
ATOM 1175 N N . VAL A 1 147 ? 21.156 -0.732 -6.812 1 97.12 147 VAL A N 1
ATOM 1176 C CA . VAL A 1 147 ? 19.844 -1.045 -6.254 1 97.12 147 VAL A CA 1
ATOM 1177 C C . VAL A 1 147 ? 18.766 -0.302 -7.031 1 97.12 147 VAL A C 1
ATOM 1179 O O . VAL A 1 147 ? 17.672 -0.835 -7.254 1 97.12 147 VAL A O 1
ATOM 1182 N N . GLU A 1 148 ? 19.047 0.936 -7.453 1 97.56 148 GLU A N 1
ATOM 1183 C CA . GLU A 1 148 ? 18.078 1.715 -8.234 1 97.56 148 GLU A CA 1
ATOM 1184 C C . GLU A 1 148 ? 17.781 1.037 -9.57 1 97.56 148 GLU A C 1
ATOM 1186 O O . GLU A 1 148 ? 16.625 0.952 -9.977 1 97.56 148 GLU A O 1
ATOM 1191 N N . TYR A 1 149 ? 18.797 0.589 -10.219 1 97.81 149 TYR A N 1
ATOM 1192 C CA . TYR A 1 149 ? 18.594 -0.12 -11.477 1 97.81 149 TYR A CA 1
ATOM 1193 C C . TYR A 1 149 ? 17.859 -1.438 -11.25 1 97.81 149 TYR A C 1
ATOM 1195 O O . TYR A 1 149 ? 16.984 -1.811 -12.023 1 97.81 149 TYR A O 1
ATOM 1203 N N . ASP A 1 150 ? 18.234 -2.137 -10.203 1 98 150 ASP A N 1
ATOM 1204 C CA . ASP A 1 150 ? 17.562 -3.381 -9.859 1 98 150 ASP A CA 1
ATOM 1205 C C . ASP A 1 150 ? 16.062 -3.145 -9.609 1 98 150 ASP A C 1
ATOM 1207 O O . ASP A 1 150 ? 15.219 -3.854 -10.164 1 98 150 ASP A O 1
ATOM 1211 N N . SER A 1 151 ? 15.789 -2.129 -8.852 1 98.19 151 SER A N 1
ATOM 1212 C CA . SER A 1 151 ? 14.406 -1.752 -8.602 1 98.19 151 SER A CA 1
ATOM 1213 C C . SER A 1 151 ? 13.68 -1.416 -9.898 1 98.19 151 SER A C 1
ATOM 1215 O O . SER A 1 151 ? 12.562 -1.885 -10.133 1 98.19 151 SER A O 1
ATOM 1217 N N . SER A 1 152 ? 14.312 -0.606 -10.75 1 98.56 152 SER A N 1
ATOM 1218 C CA . SER A 1 152 ? 13.711 -0.19 -12.016 1 98.56 152 SER A CA 1
A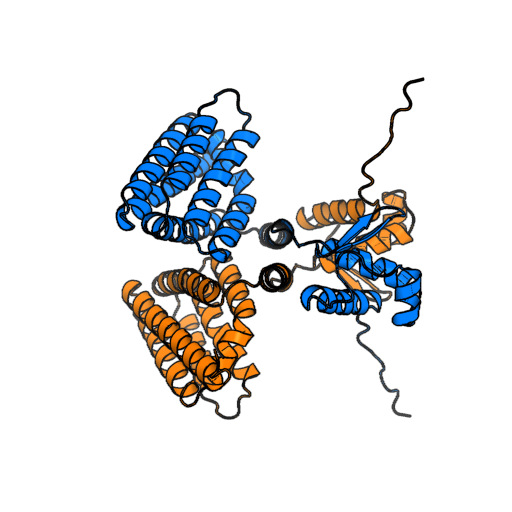TOM 1219 C C . SER A 1 152 ? 13.406 -1.39 -12.906 1 98.56 152 SER A C 1
ATOM 1221 O O . SER A 1 152 ? 12.422 -1.384 -13.656 1 98.56 152 SER A O 1
ATOM 1223 N N . PHE A 1 153 ? 14.281 -2.441 -12.789 1 98.88 153 PHE A N 1
ATOM 1224 C CA . PHE A 1 153 ? 14.094 -3.668 -13.555 1 98.88 153 PHE A CA 1
ATOM 1225 C C . PHE A 1 153 ? 12.789 -4.355 -13.164 1 98.88 153 PHE A C 1
ATOM 1227 O O . PHE A 1 153 ? 11.969 -4.66 -14.031 1 98.88 153 PHE A O 1
ATOM 1234 N N . HIS A 1 154 ? 12.523 -4.527 -11.883 1 98.81 154 HIS A N 1
ATOM 1235 C CA . HIS A 1 154 ? 11.328 -5.199 -11.398 1 98.81 154 HIS A CA 1
ATOM 1236 C C . HIS A 1 154 ? 10.078 -4.367 -11.664 1 98.81 154 HIS A C 1
ATOM 1238 O O . HIS A 1 154 ? 9.031 -4.91 -12.039 1 98.81 154 HIS A O 1
ATOM 1244 N N . ILE A 1 155 ? 10.203 -3.051 -11.555 1 98.81 155 ILE A N 1
ATOM 1245 C CA . ILE A 1 155 ? 9.078 -2.156 -11.82 1 98.81 155 ILE A CA 1
ATOM 1246 C C . ILE A 1 155 ? 8.734 -2.195 -13.305 1 98.81 155 ILE A C 1
ATOM 1248 O O . ILE A 1 155 ? 7.555 -2.215 -13.672 1 98.81 155 ILE A O 1
ATOM 1252 N N . ALA A 1 156 ? 9.773 -2.221 -14.18 1 98.88 156 ALA A N 1
ATOM 1253 C CA . ALA A 1 156 ? 9.555 -2.287 -15.625 1 98.88 156 ALA A CA 1
ATOM 1254 C C . ALA A 1 156 ? 8.836 -3.578 -16.016 1 98.88 156 ALA A C 1
ATOM 1256 O O . ALA A 1 156 ? 7.996 -3.584 -16.906 1 98.88 156 ALA A O 1
ATOM 1257 N N . ILE A 1 157 ? 9.172 -4.656 -15.352 1 98.94 157 ILE A N 1
ATOM 1258 C CA . ILE A 1 157 ? 8.484 -5.918 -15.594 1 98.94 157 ILE A CA 1
ATOM 1259 C C . ILE A 1 157 ? 7.008 -5.777 -15.219 1 98.94 157 ILE A C 1
ATOM 1261 O O . ILE A 1 157 ? 6.125 -6.152 -15.992 1 98.94 157 ILE A O 1
ATOM 1265 N N . ALA A 1 158 ? 6.766 -5.258 -14.055 1 98.88 158 ALA A N 1
ATOM 1266 C CA . ALA A 1 158 ? 5.391 -5.078 -13.602 1 98.88 158 ALA A CA 1
ATOM 1267 C C . ALA A 1 158 ? 4.613 -4.172 -14.555 1 98.88 158 ALA A C 1
ATOM 1269 O O . ALA A 1 158 ? 3.447 -4.43 -14.859 1 98.88 158 ALA A O 1
ATOM 1270 N N . ARG A 1 159 ? 5.27 -3.137 -15.008 1 98.69 159 ARG A N 1
ATOM 1271 C CA . ARG A 1 159 ? 4.656 -2.219 -15.961 1 98.69 159 ARG A CA 1
ATOM 1272 C C . ARG A 1 159 ? 4.27 -2.943 -17.25 1 98.69 159 ARG A C 1
ATOM 1274 O O . ARG A 1 159 ? 3.201 -2.699 -17.812 1 98.69 159 ARG A O 1
ATOM 1281 N N . ALA A 1 160 ? 5.086 -3.809 -17.703 1 98.75 160 ALA A N 1
ATOM 1282 C CA . ALA A 1 160 ? 4.855 -4.559 -18.938 1 98.75 160 ALA A CA 1
ATOM 1283 C C . ALA A 1 160 ? 3.652 -5.484 -18.797 1 98.75 160 ALA A C 1
ATOM 1285 O O . ALA A 1 160 ? 3.086 -5.934 -19.797 1 98.75 160 ALA A O 1
ATOM 1286 N N . GLY A 1 161 ? 3.285 -5.777 -17.578 1 98.38 161 GLY A N 1
ATOM 1287 C CA . GLY A 1 161 ? 2.141 -6.641 -17.312 1 98.38 161 GLY A CA 1
ATOM 1288 C C . GLY A 1 161 ? 0.81 -5.945 -17.531 1 98.38 161 GLY A C 1
ATOM 1289 O O . GLY A 1 161 ? -0.236 -6.598 -17.578 1 98.38 161 GLY A O 1
ATOM 1290 N N . LYS A 1 162 ? 0.81 -4.617 -17.609 1 98.06 162 LYS A N 1
ATOM 1291 C CA . LYS A 1 162 ? -0.31 -3.77 -18.016 1 98.06 162 LYS A CA 1
ATOM 1292 C C . LYS A 1 162 ? -1.371 -3.701 -16.922 1 98.06 162 LYS A C 1
ATOM 1294 O O . LYS A 1 162 ? -2.529 -3.377 -17.203 1 98.06 162 LYS A O 1
ATOM 1299 N N . ASN A 1 163 ? -1.113 -4.109 -15.758 1 97.94 163 ASN A N 1
ATOM 1300 C CA . ASN A 1 163 ? -1.913 -3.818 -14.57 1 97.94 163 ASN A CA 1
ATOM 1301 C C . ASN A 1 163 ? -1.277 -2.721 -13.719 1 97.94 163 ASN A C 1
ATOM 1303 O O . ASN A 1 163 ? -0.293 -2.965 -13.016 1 97.94 163 ASN A O 1
ATOM 1307 N N . ILE A 1 164 ? -1.868 -1.607 -13.742 1 97 164 ILE A N 1
ATOM 1308 C CA . ILE A 1 164 ? -1.233 -0.427 -13.164 1 97 164 ILE A CA 1
ATOM 1309 C C . ILE A 1 164 ? -1.171 -0.564 -11.648 1 97 164 ILE A C 1
ATOM 1311 O O . ILE A 1 164 ? -0.214 -0.11 -11.016 1 97 164 ILE A O 1
ATOM 1315 N N . LEU A 1 165 ? -2.135 -1.178 -11.047 1 96.94 165 LEU A N 1
ATOM 1316 C CA . LEU A 1 165 ? -2.137 -1.34 -9.594 1 96.94 165 LEU A CA 1
ATOM 1317 C C . LEU A 1 165 ? -1.061 -2.326 -9.156 1 96.94 165 LEU A C 1
ATOM 1319 O O . LEU A 1 165 ? -0.396 -2.113 -8.141 1 96.94 165 LEU A O 1
ATOM 1323 N N . LEU A 1 166 ? -0.922 -3.416 -9.898 1 98.38 166 LEU A N 1
ATOM 1324 C CA . LEU A 1 166 ? 0.166 -4.344 -9.609 1 98.38 166 LEU A CA 1
ATOM 1325 C C . LEU A 1 166 ? 1.519 -3.65 -9.742 1 98.38 166 LEU A C 1
ATOM 1327 O O . LEU A 1 166 ? 2.418 -3.877 -8.922 1 98.38 166 LEU A O 1
ATOM 1331 N N . GLU A 1 167 ? 1.689 -2.795 -10.781 1 98.25 167 GLU A N 1
ATOM 1332 C CA . GLU A 1 167 ? 2.902 -1.994 -10.922 1 98.25 167 GLU A CA 1
ATOM 1333 C C . GLU A 1 167 ? 3.154 -1.149 -9.672 1 98.25 167 GLU A C 1
ATOM 1335 O O . GLU A 1 167 ? 4.277 -1.106 -9.164 1 98.25 167 GLU A O 1
ATOM 1340 N N . MET A 1 168 ? 2.104 -0.543 -9.141 1 97.38 168 MET A N 1
ATOM 1341 C CA . MET A 1 168 ? 2.219 0.293 -7.949 1 97.38 168 MET A CA 1
ATOM 1342 C C . MET A 1 168 ? 2.658 -0.532 -6.746 1 97.38 168 MET A C 1
ATOM 1344 O O . MET A 1 168 ? 3.553 -0.126 -6 1 97.38 168 MET A O 1
ATOM 1348 N N . PHE A 1 169 ? 2.096 -1.693 -6.555 1 98.19 169 PHE A N 1
ATOM 1349 C CA . PHE A 1 169 ? 2.416 -2.531 -5.406 1 98.19 169 PHE A CA 1
ATOM 1350 C C . PHE A 1 169 ? 3.85 -3.045 -5.492 1 98.19 169 PHE A C 1
ATOM 1352 O O . PHE A 1 169 ? 4.559 -3.092 -4.488 1 98.19 169 PHE A O 1
ATOM 1359 N N . VAL A 1 170 ? 4.262 -3.389 -6.691 1 98.69 170 VAL A N 1
ATOM 1360 C CA . VAL A 1 170 ? 5.645 -3.814 -6.879 1 98.69 170 VAL A CA 1
ATOM 1361 C C . VAL A 1 170 ? 6.59 -2.654 -6.57 1 98.69 170 VAL A C 1
ATOM 1363 O O . VAL A 1 170 ? 7.613 -2.838 -5.91 1 98.69 170 VAL A O 1
ATOM 1366 N N . GLU A 1 171 ? 6.273 -1.482 -7.047 1 98.06 171 GLU A N 1
ATOM 1367 C CA . GLU A 1 171 ? 7.105 -0.312 -6.781 1 98.06 171 GLU A CA 1
ATOM 1368 C C . GLU A 1 171 ? 7.188 -0.021 -5.289 1 98.06 171 GLU A C 1
ATOM 1370 O O . GLU A 1 171 ? 8.266 0.286 -4.77 1 98.06 171 GLU A O 1
ATOM 1375 N N . VAL A 1 172 ? 6.066 -0.157 -4.625 1 97.31 172 VAL A N 1
ATOM 1376 C CA . VAL A 1 172 ? 6.059 0.017 -3.176 1 97.31 172 VAL A CA 1
ATOM 1377 C C . VAL A 1 172 ? 6.98 -1.015 -2.527 1 97.31 172 VAL A C 1
ATOM 1379 O O . VAL A 1 172 ? 7.805 -0.673 -1.675 1 97.31 172 VAL A O 1
ATOM 1382 N N . MET A 1 173 ? 6.91 -2.227 -2.902 1 97.31 173 MET A N 1
ATOM 1383 C CA . MET A 1 173 ? 7.715 -3.301 -2.324 1 97.31 173 MET A CA 1
ATOM 1384 C C . MET A 1 173 ? 9.195 -3.068 -2.588 1 97.31 173 MET A C 1
ATOM 1386 O O . MET A 1 173 ? 10.039 -3.334 -1.724 1 97.31 173 MET A O 1
ATOM 1390 N N . THR A 1 174 ? 9.539 -2.582 -3.822 1 96.81 174 THR A N 1
ATOM 1391 C CA . THR A 1 174 ? 10.945 -2.32 -4.121 1 96.81 174 THR A CA 1
ATOM 1392 C C . THR A 1 174 ? 11.492 -1.232 -3.207 1 96.81 174 THR A C 1
ATOM 1394 O O . THR A 1 174 ? 12.664 -1.277 -2.814 1 96.81 174 THR A O 1
ATOM 1397 N N . THR A 1 175 ? 10.656 -0.301 -2.891 1 95.88 175 THR A N 1
ATOM 1398 C CA . THR A 1 175 ? 11.07 0.743 -1.959 1 95.88 175 THR A CA 1
ATOM 1399 C C . THR A 1 175 ? 11.305 0.163 -0.566 1 95.88 175 THR A C 1
ATOM 1401 O O . THR A 1 175 ? 12.312 0.454 0.073 1 95.88 175 THR A O 1
ATOM 1404 N N . LEU A 1 176 ? 10.438 -0.703 -0.135 1 94.88 176 LEU A N 1
ATOM 1405 C CA . LEU A 1 176 ? 10.508 -1.278 1.204 1 94.88 176 LEU A CA 1
ATOM 1406 C C . LEU A 1 176 ? 11.68 -2.24 1.323 1 94.88 176 LEU A C 1
ATOM 1408 O O . LEU A 1 176 ? 12.188 -2.475 2.422 1 94.88 176 LEU A O 1
ATOM 1412 N N . THR A 1 177 ? 12.156 -2.783 0.2 1 95.81 177 THR A N 1
ATOM 1413 C CA . THR A 1 177 ? 13.188 -3.812 0.249 1 95.81 177 THR A CA 1
ATOM 1414 C C . THR A 1 177 ? 14.531 -3.252 -0.21 1 95.81 177 THR A C 1
ATOM 1416 O O . THR A 1 177 ? 15.445 -4.012 -0.536 1 95.81 177 THR A O 1
ATOM 1419 N N . ARG A 1 178 ? 14.656 -1.951 -0.316 1 94.88 178 ARG A N 1
ATOM 1420 C CA . ARG A 1 178 ? 15.875 -1.328 -0.81 1 94.88 178 ARG A CA 1
ATOM 1421 C C . ARG A 1 178 ? 17.078 -1.754 0.022 1 94.88 178 ARG A C 1
ATOM 1423 O O . ARG A 1 178 ? 18.109 -2.154 -0.526 1 94.88 178 ARG A O 1
ATOM 1430 N N . GLU A 1 179 ? 17 -1.623 1.367 1 92.06 179 GLU A N 1
ATOM 1431 C CA . GLU A 1 179 ? 18.094 -2.025 2.236 1 92.06 179 GLU A CA 1
ATOM 1432 C C . GLU A 1 179 ? 18.375 -3.521 2.121 1 92.06 179 GLU A C 1
ATOM 1434 O O . GLU A 1 179 ? 19.531 -3.947 2.113 1 92.06 179 GLU A O 1
ATOM 1439 N N . TYR A 1 180 ? 17.281 -4.234 2.064 1 93 180 TYR A N 1
ATOM 1440 C CA . TYR A 1 180 ? 17.375 -5.68 1.882 1 93 180 TYR A CA 1
ATOM 1441 C C . TYR A 1 180 ? 18.156 -6.023 0.618 1 93 180 TYR A C 1
ATOM 1443 O O . TYR A 1 180 ? 19.078 -6.848 0.651 1 93 180 TYR A O 1
ATOM 1451 N N . MET A 1 181 ? 17.875 -5.367 -0.475 1 94.19 181 MET A N 1
ATOM 1452 C CA . MET A 1 181 ? 18.5 -5.621 -1.771 1 94.19 181 MET A CA 1
ATOM 1453 C C . MET A 1 181 ? 19.953 -5.18 -1.769 1 94.19 181 MET A C 1
ATOM 1455 O O . MET A 1 181 ? 20.797 -5.793 -2.43 1 94.19 181 MET A O 1
ATOM 1459 N N . SER A 1 182 ? 20.281 -4.105 -1.009 1 95.62 182 SER A N 1
ATOM 1460 C CA . SER A 1 182 ? 21.656 -3.619 -0.934 1 95.62 182 SER A CA 1
ATOM 1461 C C . SER A 1 182 ? 22.578 -4.68 -0.356 1 95.62 182 SER A C 1
ATOM 1463 O O . SER A 1 182 ? 23.75 -4.773 -0.751 1 95.62 182 SER A O 1
ATOM 1465 N N . LYS A 1 183 ? 22.109 -5.508 0.567 1 93.94 183 LYS A N 1
ATOM 1466 C CA . LYS A 1 183 ? 22.906 -6.57 1.185 1 93.94 183 LYS A CA 1
ATOM 1467 C C . LYS A 1 183 ? 23.344 -7.605 0.15 1 93.94 183 LYS A C 1
ATOM 1469 O O . LYS A 1 183 ? 24.453 -8.125 0.215 1 93.94 183 LYS A O 1
ATOM 1474 N N . GLY A 1 184 ? 22.453 -7.898 -0.783 1 92.19 184 GLY A N 1
ATOM 1475 C CA . GLY A 1 184 ? 22.812 -8.812 -1.861 1 92.19 184 GLY A CA 1
ATOM 1476 C C . GLY A 1 184 ? 23.906 -8.266 -2.766 1 92.19 184 GLY A C 1
ATOM 1477 O O . GLY A 1 184 ? 24.781 -9.016 -3.209 1 92.19 184 GLY A O 1
ATOM 1478 N N . VAL A 1 185 ? 23.844 -6.992 -3.004 1 90.88 185 VAL A N 1
ATOM 1479 C CA . VAL A 1 185 ? 24.812 -6.324 -3.855 1 90.88 185 VAL A CA 1
ATOM 1480 C C . VAL A 1 185 ? 26.188 -6.352 -3.184 1 90.88 185 VAL A C 1
ATOM 1482 O O . VAL A 1 185 ? 27.219 -6.492 -3.855 1 90.88 185 VAL A O 1
ATOM 1485 N N . LEU A 1 186 ? 26.188 -6.301 -1.897 1 91.5 186 LEU A N 1
ATOM 1486 C CA . LEU A 1 186 ? 27.406 -6.184 -1.118 1 91.5 186 LEU A CA 1
ATOM 1487 C C . LEU A 1 186 ? 28.078 -7.547 -0.934 1 91.5 186 LEU A C 1
ATOM 1489 O O . LEU A 1 186 ? 29.25 -7.625 -0.571 1 91.5 186 LEU A O 1
ATOM 1493 N N . LEU A 1 187 ? 27.328 -8.578 -1.138 1 91.62 187 LEU A N 1
ATOM 1494 C CA . LEU A 1 187 ? 27.875 -9.922 -1 1 91.62 187 LEU A CA 1
ATOM 1495 C C . LEU A 1 187 ? 28.828 -10.242 -2.15 1 91.62 187 LEU A C 1
ATOM 1497 O O . LEU A 1 187 ? 28.531 -9.953 -3.311 1 91.62 187 LEU A O 1
ATOM 1501 N N . ARG A 1 188 ? 29.953 -10.867 -1.813 1 88.44 188 ARG A N 1
ATOM 1502 C CA . ARG A 1 188 ? 30.875 -11.305 -2.854 1 88.44 188 ARG A CA 1
ATOM 1503 C C . ARG A 1 188 ? 30.188 -12.234 -3.846 1 88.44 188 ARG A C 1
ATOM 1505 O O . ARG A 1 188 ? 29.562 -13.219 -3.449 1 88.44 188 ARG A O 1
ATOM 1512 N N . GLY A 1 189 ? 30.281 -11.828 -5.129 1 91.94 189 GLY A N 1
ATOM 1513 C CA . GLY A 1 189 ? 29.656 -12.625 -6.168 1 91.94 189 GLY A CA 1
ATOM 1514 C C . GLY A 1 189 ? 28.203 -12.266 -6.402 1 91.94 189 GLY A C 1
ATOM 1515 O O . GLY A 1 189 ? 27.562 -12.781 -7.324 1 91.94 189 GLY A O 1
ATOM 1516 N N . GLY A 1 190 ? 27.75 -11.398 -5.547 1 91.81 190 GLY A N 1
ATOM 1517 C CA . GLY A 1 190 ? 26.344 -11.047 -5.609 1 91.81 190 GLY A CA 1
ATOM 1518 C C . GLY A 1 190 ? 25.969 -10.336 -6.895 1 91.81 190 GLY A C 1
ATOM 1519 O O . GLY A 1 190 ? 24.875 -10.562 -7.441 1 91.81 190 GLY A O 1
ATOM 1520 N N . ILE A 1 191 ? 26.844 -9.531 -7.414 1 92.81 191 ILE A N 1
ATOM 1521 C CA . ILE A 1 191 ? 26.578 -8.766 -8.625 1 92.81 191 ILE A CA 1
ATOM 1522 C C . ILE A 1 191 ? 26.484 -9.719 -9.82 1 92.81 191 ILE A C 1
ATOM 1524 O O . ILE A 1 191 ? 25.562 -9.617 -10.625 1 92.81 191 ILE A O 1
ATOM 1528 N N . GLU A 1 192 ? 27.406 -10.609 -9.922 1 94.25 192 GLU A N 1
ATOM 1529 C CA . GLU A 1 192 ? 27.406 -11.586 -11.016 1 94.25 192 GLU A CA 1
ATOM 1530 C C . GLU A 1 192 ? 26.156 -12.461 -10.992 1 94.25 192 GLU A C 1
ATOM 1532 O O . GLU A 1 192 ? 25.562 -12.719 -12.031 1 94.25 192 GLU A O 1
ATOM 1537 N N . ASP A 1 193 ? 25.859 -12.883 -9.805 1 95 193 ASP A N 1
ATOM 1538 C CA . ASP A 1 193 ? 24.672 -13.703 -9.633 1 95 193 ASP A CA 1
ATOM 1539 C C . ASP A 1 193 ? 23.422 -12.945 -10.055 1 95 193 ASP A C 1
ATOM 1541 O O . ASP A 1 193 ? 22.562 -13.492 -10.766 1 95 193 ASP A O 1
ATOM 1545 N N . CYS A 1 194 ? 23.312 -11.766 -9.656 1 95 194 CYS A N 1
ATOM 1546 C CA . CYS A 1 194 ? 22.188 -10.906 -9.992 1 95 194 CYS A CA 1
ATOM 1547 C C . CYS A 1 194 ? 22.078 -10.727 -11.5 1 95 194 CYS A C 1
ATOM 1549 O O . CYS A 1 194 ? 20.984 -10.891 -12.062 1 95 194 CYS A O 1
ATOM 1551 N N . LEU A 1 195 ? 23.156 -10.422 -12.172 1 96.5 195 LEU A N 1
ATOM 1552 C CA . LEU A 1 195 ? 23.156 -10.188 -13.617 1 96.5 195 LEU A CA 1
ATOM 1553 C C . LEU A 1 195 ? 22.75 -11.453 -14.367 1 96.5 195 LEU A C 1
ATOM 1555 O O . LEU A 1 195 ? 21.938 -11.383 -15.305 1 96.5 195 LEU A O 1
ATOM 1559 N N . LYS A 1 196 ? 23.25 -12.531 -13.945 1 97.75 196 LYS A N 1
ATOM 1560 C CA . LYS A 1 196 ? 22.891 -13.805 -14.57 1 97.75 196 LYS A CA 1
ATOM 1561 C C . LYS A 1 196 ? 21.391 -14.07 -14.469 1 97.75 196 LYS A C 1
ATOM 1563 O O . LYS A 1 196 ? 20.75 -14.359 -15.477 1 97.75 196 LYS A O 1
ATOM 1568 N N . HIS A 1 197 ? 20.859 -13.938 -13.281 1 98.12 197 HIS A N 1
ATOM 1569 C CA . HIS A 1 197 ? 19.453 -14.219 -13.047 1 98.12 197 HIS A CA 1
ATOM 1570 C C . HIS A 1 197 ? 18.562 -13.227 -13.789 1 98.12 197 HIS A C 1
ATOM 1572 O O . HIS A 1 197 ? 17.516 -13.602 -14.336 1 98.12 197 HIS A O 1
ATOM 1578 N N . HIS A 1 198 ? 18.922 -11.93 -13.82 1 98.5 198 HIS A N 1
ATOM 1579 C CA . HIS A 1 198 ? 18.109 -10.938 -14.523 1 98.5 198 HIS A CA 1
ATOM 1580 C C . HIS A 1 198 ? 18.062 -11.227 -16.016 1 98.5 198 HIS A C 1
ATOM 1582 O O . HIS A 1 198 ? 17 -11.078 -16.656 1 98.5 198 HIS A O 1
ATOM 1588 N N . ASN A 1 199 ? 19.172 -11.68 -16.562 1 98.56 199 ASN A N 1
ATOM 1589 C CA . ASN A 1 199 ? 19.172 -12.047 -17.969 1 98.56 199 ASN A CA 1
ATOM 1590 C C . ASN A 1 199 ? 18.266 -13.242 -18.25 1 98.56 199 ASN A C 1
ATOM 1592 O O . ASN A 1 199 ? 17.547 -13.266 -19.25 1 98.56 199 ASN A O 1
ATOM 1596 N N . LEU A 1 200 ? 18.266 -14.203 -17.359 1 98.75 200 LEU A N 1
ATOM 1597 C CA . LEU A 1 200 ? 17.406 -15.375 -17.5 1 98.75 200 LEU A CA 1
ATOM 1598 C C . LEU A 1 200 ? 15.938 -14.969 -17.422 1 98.75 200 LEU A C 1
ATOM 1600 O O . LEU A 1 200 ? 15.102 -15.516 -18.141 1 98.75 200 LEU A O 1
ATOM 1604 N N . VAL A 1 201 ? 15.625 -13.992 -16.625 1 98.88 201 VAL A N 1
ATOM 1605 C CA . VAL A 1 201 ? 14.258 -13.5 -16.469 1 98.88 201 VAL A CA 1
ATOM 1606 C C . VAL A 1 201 ? 13.812 -12.82 -17.766 1 98.88 201 VAL A C 1
ATOM 1608 O O . VAL A 1 201 ? 12.719 -13.094 -18.266 1 98.88 201 VAL A O 1
ATOM 1611 N N . VAL A 1 202 ? 14.688 -11.969 -18.328 1 98.81 202 VAL A N 1
ATOM 1612 C CA . VAL A 1 202 ? 14.336 -11.273 -19.562 1 98.81 202 VAL A CA 1
ATOM 1613 C C . VAL A 1 202 ? 14.086 -12.297 -20.672 1 98.81 202 VAL A C 1
ATOM 1615 O O . VAL A 1 202 ? 13.094 -12.203 -21.391 1 98.81 202 VAL A O 1
ATOM 1618 N N . ASN A 1 203 ? 14.977 -13.266 -20.766 1 98.75 203 ASN A N 1
ATOM 1619 C CA . ASN A 1 203 ? 14.828 -14.305 -21.781 1 98.75 203 ASN A CA 1
ATOM 1620 C C . ASN A 1 203 ? 13.516 -15.062 -21.625 1 98.75 203 ASN A C 1
ATOM 1622 O O . ASN A 1 203 ? 12.828 -15.344 -22.609 1 98.75 203 ASN A O 1
ATOM 1626 N N . ALA A 1 204 ? 13.219 -15.383 -20.391 1 98.81 204 ALA A N 1
ATOM 1627 C CA . ALA A 1 204 ? 12.008 -16.141 -20.094 1 98.81 204 ALA A CA 1
ATOM 1628 C C . ALA A 1 204 ? 10.758 -15.32 -20.453 1 98.81 204 ALA A C 1
ATOM 1630 O O . ALA A 1 204 ? 9.828 -15.836 -21.062 1 98.81 204 ALA A O 1
ATOM 1631 N N . ILE A 1 205 ? 10.727 -14.062 -20.125 1 98.81 205 ILE A N 1
ATOM 1632 C CA . ILE A 1 205 ? 9.594 -13.195 -20.422 1 98.81 205 ILE A CA 1
ATOM 1633 C C . ILE A 1 205 ? 9.461 -13.023 -21.922 1 98.81 205 ILE A C 1
ATOM 1635 O O . ILE A 1 205 ? 8.352 -13.086 -22.469 1 98.81 205 ILE A O 1
ATOM 1639 N N . GLU A 1 206 ? 10.531 -12.844 -22.594 1 98.44 206 GLU A N 1
ATOM 1640 C CA . GLU A 1 206 ? 10.555 -12.625 -24.047 1 98.44 206 GLU A CA 1
ATOM 1641 C C . GLU A 1 206 ? 10.031 -13.852 -24.797 1 98.44 206 GLU A C 1
ATOM 1643 O O . GLU A 1 206 ? 9.477 -13.727 -25.891 1 98.44 206 GLU A O 1
ATOM 1648 N N . SER A 1 207 ? 10.172 -15.023 -24.234 1 98.12 207 SER A N 1
ATOM 1649 C CA . SER A 1 207 ? 9.719 -16.25 -24.875 1 98.12 207 SER A CA 1
ATOM 1650 C C . SER A 1 207 ? 8.203 -16.297 -24.969 1 98.12 207 SER A C 1
ATOM 1652 O O . SER A 1 207 ? 7.645 -17.125 -25.703 1 98.12 207 SER A O 1
ATOM 1654 N N . GLY A 1 208 ? 7.551 -15.516 -24.078 1 98.31 208 GLY A N 1
ATOM 1655 C CA . GLY A 1 208 ? 6.102 -15.445 -24.109 1 98.31 208 GLY A CA 1
ATOM 1656 C C . GLY A 1 208 ? 5.441 -16.547 -23.297 1 98.31 208 GLY A C 1
ATOM 1657 O O . GLY A 1 208 ? 4.219 -16.703 -23.344 1 98.31 208 GLY A O 1
ATOM 1658 N N . ASP A 1 209 ? 6.168 -17.312 -22.594 1 98.44 209 ASP A N 1
ATOM 1659 C CA . ASP A 1 209 ? 5.664 -18.406 -21.781 1 98.44 209 ASP A CA 1
ATOM 1660 C C . ASP A 1 209 ? 5.574 -18.016 -20.312 1 98.44 209 ASP A C 1
ATOM 1662 O O . ASP A 1 209 ? 6.594 -17.938 -19.609 1 98.44 209 ASP A O 1
ATOM 1666 N N . PRO A 1 210 ? 4.375 -17.906 -19.75 1 98.69 210 PRO A N 1
ATOM 1667 C CA . PRO A 1 210 ? 4.227 -17.469 -18.375 1 98.69 210 PRO A CA 1
ATOM 1668 C C . PRO A 1 210 ? 4.859 -18.438 -17.375 1 98.69 210 PRO A C 1
ATOM 1670 O O . PRO A 1 210 ? 5.383 -18 -16.344 1 98.69 210 PRO A O 1
ATOM 1673 N N . ASP A 1 211 ? 4.855 -19.688 -17.641 1 98.56 211 ASP A N 1
ATOM 1674 C CA . ASP A 1 211 ? 5.426 -20.656 -16.719 1 98.56 211 ASP A CA 1
ATOM 1675 C C . ASP A 1 211 ? 6.949 -20.531 -16.672 1 98.56 211 ASP A C 1
ATOM 1677 O O . ASP A 1 211 ? 7.547 -20.625 -15.594 1 98.56 211 ASP A O 1
ATOM 1681 N N . LYS A 1 212 ? 7.562 -20.328 -17.812 1 98.75 212 LYS A N 1
ATOM 1682 C CA . LYS A 1 212 ? 9.008 -20.094 -17.844 1 98.75 212 LYS A CA 1
ATOM 1683 C C . LYS A 1 212 ? 9.367 -18.812 -17.109 1 98.75 212 LYS A C 1
ATOM 1685 O O . LYS A 1 212 ? 10.352 -18.766 -16.375 1 98.75 212 LYS A O 1
ATOM 1690 N N . ALA A 1 213 ? 8.578 -17.781 -17.359 1 98.88 213 ALA A N 1
ATOM 1691 C CA . ALA A 1 213 ? 8.812 -16.484 -16.703 1 98.88 213 ALA A CA 1
ATOM 1692 C C . ALA A 1 213 ? 8.727 -16.625 -15.188 1 98.88 213 ALA A C 1
ATOM 1694 O O . ALA A 1 213 ? 9.586 -16.109 -14.469 1 98.88 213 ALA A O 1
ATOM 1695 N N . GLU A 1 214 ? 7.707 -17.312 -14.719 1 98.81 214 GLU A N 1
ATOM 1696 C CA . GLU A 1 214 ? 7.539 -17.547 -13.289 1 98.81 214 GLU A CA 1
ATOM 1697 C C . GLU A 1 214 ? 8.734 -18.297 -12.711 1 98.81 214 GLU A C 1
ATOM 1699 O O . GLU A 1 214 ? 9.258 -17.922 -11.656 1 98.81 214 GLU A O 1
ATOM 1704 N N . SER A 1 215 ? 9.117 -19.344 -13.383 1 98.75 215 SER A N 1
ATOM 1705 C CA . SER A 1 215 ? 10.234 -20.141 -12.898 1 98.75 215 SER A CA 1
ATOM 1706 C C . SER A 1 215 ? 11.508 -19.297 -12.781 1 98.75 215 SER A C 1
ATOM 1708 O O . SER A 1 215 ? 12.211 -19.359 -11.773 1 98.75 215 SER A O 1
ATOM 1710 N N . ALA A 1 216 ? 11.789 -18.469 -13.781 1 98.81 216 ALA A N 1
ATOM 1711 C CA . ALA A 1 216 ? 13 -17.656 -13.812 1 98.81 216 ALA A CA 1
ATOM 1712 C C . ALA A 1 216 ? 12.992 -16.625 -12.688 1 98.81 216 ALA A C 1
ATOM 1714 O O . ALA A 1 216 ? 13.984 -16.469 -11.977 1 98.81 216 ALA A O 1
ATOM 1715 N N . ILE A 1 217 ? 11.891 -15.93 -12.5 1 98.88 217 ILE A N 1
ATOM 1716 C CA . ILE A 1 217 ? 11.844 -14.883 -11.484 1 98.88 217 ILE A CA 1
ATOM 1717 C C . ILE A 1 217 ? 11.836 -15.516 -10.094 1 98.88 217 ILE A C 1
ATOM 1719 O O . ILE A 1 217 ? 12.414 -14.969 -9.148 1 98.88 217 ILE A O 1
ATOM 1723 N N . SER A 1 218 ? 11.172 -16.625 -9.953 1 98.75 218 SER A N 1
ATOM 1724 C CA . SER A 1 218 ? 11.195 -17.344 -8.68 1 98.75 218 SER A CA 1
ATOM 1725 C C . SER A 1 218 ? 12.617 -17.75 -8.297 1 98.75 218 SER A C 1
ATOM 1727 O O . SER A 1 218 ? 13.023 -17.578 -7.145 1 98.75 218 SER A O 1
ATOM 1729 N N . ASP A 1 219 ? 13.352 -18.281 -9.258 1 98.56 219 ASP A N 1
ATOM 1730 C CA . ASP A 1 219 ? 14.742 -18.641 -9.023 1 98.56 219 ASP A CA 1
ATOM 1731 C C . ASP A 1 219 ? 15.57 -17.422 -8.633 1 98.56 219 ASP A C 1
ATOM 1733 O O . ASP A 1 219 ? 16.391 -17.5 -7.715 1 98.56 219 ASP A O 1
ATOM 1737 N N . HIS A 1 220 ? 15.359 -16.312 -9.289 1 98.25 220 HIS A N 1
ATOM 1738 C CA . HIS A 1 220 ? 16.062 -15.078 -8.984 1 98.25 220 HIS A CA 1
ATOM 1739 C C . HIS A 1 220 ? 15.781 -14.609 -7.562 1 98.25 220 HIS A C 1
ATOM 1741 O O . HIS A 1 220 ? 16.703 -14.281 -6.82 1 98.25 220 HIS A O 1
ATOM 1747 N N . LEU A 1 221 ? 14.508 -14.602 -7.191 1 97.94 221 LEU A N 1
ATOM 1748 C CA . LEU A 1 221 ? 14.117 -14.109 -5.875 1 97.94 221 LEU A CA 1
ATOM 1749 C C . LEU A 1 221 ? 14.609 -15.039 -4.777 1 97.94 221 LEU A C 1
ATOM 1751 O O . LEU A 1 221 ? 14.984 -14.594 -3.691 1 97.94 221 LEU A O 1
ATOM 1755 N N . ARG A 1 222 ? 14.578 -16.344 -5.082 1 97.25 222 ARG A N 1
ATOM 1756 C CA . ARG A 1 222 ? 15.141 -17.297 -4.137 1 97.25 222 ARG A CA 1
ATOM 1757 C C . ARG A 1 222 ? 16.625 -17.047 -3.93 1 97.25 222 ARG A C 1
ATOM 1759 O O . ARG A 1 222 ? 17.109 -17.031 -2.795 1 97.25 222 ARG A O 1
ATOM 1766 N N . ALA A 1 223 ? 17.375 -16.953 -5.008 1 96.56 223 ALA A N 1
ATOM 1767 C CA . ALA A 1 223 ? 18.812 -16.672 -4.93 1 96.56 223 ALA A CA 1
ATOM 1768 C C . ALA A 1 223 ? 19.078 -15.383 -4.164 1 96.56 223 ALA A C 1
ATOM 1770 O O . ALA A 1 223 ? 20.016 -15.32 -3.352 1 96.56 223 ALA A O 1
ATOM 1771 N N . SER A 1 224 ? 18.297 -14.375 -4.48 1 95.88 224 SER A N 1
ATOM 1772 C CA . SER A 1 224 ? 18.422 -13.102 -3.779 1 95.88 224 SER A CA 1
ATOM 1773 C C . SER A 1 224 ? 18.25 -13.281 -2.275 1 95.88 224 SER A C 1
ATOM 1775 O O . SER A 1 224 ? 19.031 -12.742 -1.482 1 95.88 224 SER A O 1
ATOM 1777 N N . HIS A 1 225 ? 17.219 -13.977 -1.903 1 96 225 HIS A N 1
ATOM 1778 C CA . HIS A 1 225 ? 16.938 -14.258 -0.497 1 96 225 HIS A CA 1
ATOM 1779 C C . HIS A 1 225 ? 18.109 -14.984 0.156 1 96 225 HIS A C 1
ATOM 1781 O O . HIS A 1 225 ? 18.531 -14.641 1.266 1 96 225 HIS A O 1
ATOM 1787 N N . GLU A 1 226 ? 18.641 -15.977 -0.482 1 95.38 226 GLU A N 1
ATOM 1788 C CA . GLU A 1 226 ? 19.781 -16.734 0.019 1 95.38 226 GLU A CA 1
ATOM 1789 C C . GLU A 1 226 ? 21 -15.844 0.214 1 95.38 226 GLU A C 1
ATOM 1791 O O . GLU A 1 226 ? 21.688 -15.938 1.231 1 95.38 226 GLU A O 1
ATOM 1796 N N . ASN A 1 227 ? 21.281 -15.023 -0.739 1 94.31 227 ASN A N 1
ATOM 1797 C CA . ASN A 1 227 ? 22.406 -14.102 -0.66 1 94.31 227 ASN A CA 1
ATOM 1798 C C . ASN A 1 227 ? 22.297 -13.195 0.56 1 94.31 227 ASN A C 1
ATOM 1800 O O . ASN A 1 227 ? 23.297 -12.984 1.269 1 94.31 227 ASN A O 1
ATOM 1804 N N . VAL A 1 228 ? 21.109 -12.648 0.803 1 94.19 228 VAL A N 1
ATOM 1805 C CA . VAL A 1 228 ? 20.906 -11.742 1.925 1 94.19 228 VAL A CA 1
ATOM 1806 C C . VAL A 1 228 ? 21.078 -12.5 3.24 1 94.19 228 VAL A C 1
ATOM 1808 O O . VAL A 1 228 ? 21.656 -11.969 4.195 1 94.19 228 VAL A O 1
ATOM 1811 N N . THR A 1 229 ? 20.578 -13.719 3.254 1 93.31 229 THR A N 1
ATOM 1812 C CA . THR A 1 229 ? 20.734 -14.555 4.441 1 93.31 229 THR A CA 1
ATOM 1813 C C . THR A 1 229 ? 22.203 -14.805 4.746 1 93.31 229 THR A C 1
ATOM 1815 O O . THR A 1 229 ? 22.641 -14.719 5.898 1 93.31 229 THR A O 1
ATOM 1818 N N . ILE A 1 230 ? 22.984 -15.117 3.754 1 93.69 230 ILE A N 1
ATOM 1819 C CA . ILE A 1 230 ? 24.422 -15.336 3.895 1 93.69 230 ILE A CA 1
ATOM 1820 C C . ILE A 1 230 ? 25.094 -14.055 4.379 1 93.69 230 ILE A C 1
ATOM 1822 O O . ILE A 1 230 ? 25.906 -14.086 5.305 1 93.69 230 ILE A O 1
ATOM 1826 N N . TYR A 1 231 ? 24.766 -12.945 3.758 1 94.06 231 TYR A N 1
ATOM 1827 C CA . TYR A 1 231 ? 25.328 -11.656 4.164 1 94.06 231 TYR A CA 1
ATOM 1828 C C . TYR A 1 231 ? 25.078 -11.398 5.645 1 94.06 231 TYR A C 1
ATOM 1830 O O . TYR A 1 231 ? 25.984 -11 6.375 1 94.06 231 TYR A O 1
ATOM 1838 N N . ASP A 1 232 ? 23.828 -11.594 6.125 1 92.12 232 ASP A N 1
ATOM 1839 C CA . ASP A 1 232 ? 23.453 -11.336 7.512 1 92.12 232 ASP A CA 1
ATOM 1840 C C . ASP A 1 232 ? 24.203 -12.273 8.461 1 92.12 232 ASP A C 1
ATOM 1842 O O . ASP A 1 232 ? 24.531 -11.883 9.586 1 92.12 232 ASP A O 1
ATOM 1846 N N . SER A 1 233 ? 24.438 -13.484 8.008 1 92.06 233 SER A N 1
ATOM 1847 C CA . SER A 1 233 ? 25.156 -14.445 8.836 1 92.06 233 SER A CA 1
ATOM 1848 C C . SER A 1 233 ? 26.609 -14.031 9.008 1 92.06 233 SER A C 1
ATOM 1850 O O . SER A 1 233 ? 27.219 -14.281 10.055 1 92.06 233 SER A O 1
ATOM 1852 N N . ILE A 1 234 ? 27.188 -13.461 8.031 1 90.12 234 ILE A N 1
ATOM 1853 C CA . ILE A 1 234 ? 28.578 -13.008 8.07 1 90.12 234 ILE A CA 1
ATOM 1854 C C . ILE A 1 234 ? 28.688 -11.766 8.945 1 90.12 234 ILE A C 1
ATOM 1856 O O . ILE A 1 234 ? 29.625 -11.648 9.75 1 90.12 234 ILE A O 1
ATOM 1860 N N . GLU A 1 235 ? 27.797 -10.867 8.781 1 86.62 235 GLU A N 1
ATOM 1861 C CA . GLU A 1 235 ? 27.859 -9.586 9.477 1 86.62 235 GLU A CA 1
ATOM 1862 C C . GLU A 1 235 ? 27.406 -9.719 10.93 1 86.62 235 GLU A C 1
ATOM 1864 O O . GLU A 1 235 ? 27.844 -8.953 11.789 1 86.62 235 GLU A O 1
ATOM 1869 N N . ASN A 1 236 ? 26.438 -10.625 11.094 1 82.19 236 ASN A N 1
ATOM 1870 C CA . ASN A 1 236 ? 25.938 -10.844 12.453 1 82.19 236 ASN A CA 1
ATOM 1871 C C . ASN A 1 236 ? 26.109 -12.297 12.883 1 82.19 236 ASN A C 1
ATOM 1873 O O . ASN A 1 236 ? 25.125 -13.039 12.984 1 82.19 236 ASN A O 1
ATOM 1877 N N . PRO A 1 237 ? 27.391 -12.797 13.148 1 73.81 237 PRO A N 1
ATOM 1878 C CA . PRO A 1 237 ? 27.641 -14.203 13.461 1 73.81 237 PRO A CA 1
ATOM 1879 C C . PRO A 1 237 ? 26.938 -14.648 14.75 1 73.81 237 PRO A C 1
ATOM 1881 O O . PRO A 1 237 ? 26.625 -15.836 14.906 1 73.81 237 PRO A O 1
ATOM 1884 N N . ASP A 1 238 ? 26.641 -13.953 15.633 1 66.06 238 ASP A N 1
ATOM 1885 C CA . ASP A 1 238 ? 26.094 -14.383 16.922 1 66.06 238 ASP A CA 1
ATOM 1886 C C . ASP A 1 238 ? 24.594 -14.625 16.812 1 66.06 238 ASP A C 1
ATOM 1888 O O . ASP A 1 238 ? 23.984 -15.18 17.734 1 66.06 238 ASP A O 1
ATOM 1892 N N . LYS A 1 239 ? 24.297 -14.352 15.734 1 46.56 239 LYS A N 1
ATOM 1893 C CA . LYS A 1 239 ? 22.859 -14.633 15.703 1 46.56 239 LYS A CA 1
ATOM 1894 C C . LYS A 1 239 ? 22.578 -15.914 14.922 1 46.56 239 LYS A C 1
ATOM 1896 O O . LYS A 1 239 ? 23.094 -16.109 13.828 1 46.56 239 LYS A O 1
ATOM 1901 N N . MET B 1 1 ? 31.547 39.531 -5.867 1 27.05 1 MET B N 1
ATOM 1902 C CA . MET B 1 1 ? 30.656 39.281 -4.738 1 27.05 1 MET B CA 1
ATOM 1903 C C . MET B 1 1 ? 29.703 38.125 -5.062 1 27.05 1 MET B C 1
ATOM 1905 O O . MET B 1 1 ? 28.875 38.25 -5.973 1 27.05 1 MET B O 1
ATOM 1909 N N . VAL B 1 2 ? 30.062 36.875 -5.039 1 30.78 2 VAL B N 1
ATOM 1910 C CA . VAL B 1 2 ? 29.328 35.688 -5.43 1 30.78 2 VAL B CA 1
ATOM 1911 C C . VAL B 1 2 ? 28.047 35.562 -4.609 1 30.78 2 VAL B C 1
ATOM 1913 O O . VAL B 1 2 ? 28.094 35.531 -3.377 1 30.78 2 VAL B O 1
ATOM 1916 N N . GLU B 1 3 ? 26.969 36.312 -5.004 1 29.45 3 GLU B N 1
ATOM 1917 C CA . GLU B 1 3 ? 25.656 36.281 -4.383 1 29.45 3 GLU B CA 1
ATOM 1918 C C . GLU B 1 3 ? 25.188 34.844 -4.188 1 29.45 3 GLU B C 1
ATOM 1920 O O . GLU B 1 3 ? 25.031 34.094 -5.156 1 29.45 3 GLU B O 1
ATOM 1925 N N . THR B 1 4 ? 25.797 34.219 -3.23 1 33.34 4 THR B N 1
ATOM 1926 C CA . THR B 1 4 ? 25.422 32.844 -2.855 1 33.34 4 THR B CA 1
ATOM 1927 C C . THR B 1 4 ? 23.906 32.688 -2.844 1 33.34 4 THR B C 1
ATOM 1929 O O . THR B 1 4 ? 23.203 33.406 -2.156 1 33.34 4 THR B O 1
ATOM 1932 N N . ASN B 1 5 ? 23.328 32.5 -4.027 1 33.25 5 ASN B N 1
ATOM 1933 C CA . ASN B 1 5 ? 21.906 32.188 -4.246 1 33.25 5 ASN B CA 1
ATOM 1934 C C . ASN B 1 5 ? 21.375 31.219 -3.197 1 33.25 5 ASN B C 1
ATOM 1936 O O . ASN B 1 5 ? 21.781 30.047 -3.16 1 33.25 5 ASN B O 1
ATOM 1940 N N . TYR B 1 6 ? 21.391 31.594 -1.971 1 34.19 6 TYR B N 1
ATOM 1941 C CA . TYR B 1 6 ? 20.797 30.891 -0.83 1 34.19 6 TYR B CA 1
ATOM 1942 C C . TYR B 1 6 ? 19.422 30.359 -1.18 1 34.19 6 TYR B C 1
ATOM 1944 O O . TYR B 1 6 ? 18.406 30.906 -0.739 1 34.19 6 TYR B O 1
ATOM 1952 N N . GLU B 1 7 ? 19.047 30.172 -2.422 1 38.41 7 GLU B N 1
ATOM 1953 C CA . GLU B 1 7 ? 17.766 29.5 -2.611 1 38.41 7 GLU B CA 1
ATOM 1954 C C . GLU B 1 7 ? 17.641 28.281 -1.716 1 38.41 7 GLU B C 1
ATOM 1956 O O . GLU B 1 7 ? 18.172 27.203 -2.045 1 38.41 7 GLU B O 1
ATOM 1961 N N . ILE B 1 8 ? 18.062 28.312 -0.526 1 38.12 8 ILE B N 1
ATOM 1962 C CA . ILE B 1 8 ? 17.891 27.188 0.386 1 38.12 8 ILE B CA 1
ATOM 1963 C C . ILE B 1 8 ? 16.531 26.531 0.161 1 38.12 8 ILE B C 1
ATOM 1965 O O . ILE B 1 8 ? 15.5 27.203 0.226 1 38.12 8 ILE B O 1
ATOM 1969 N N . LYS B 1 9 ? 16.297 25.625 -0.645 1 44.62 9 LYS B N 1
ATOM 1970 C CA . LYS B 1 9 ? 15.109 24.766 -0.722 1 44.62 9 LYS B CA 1
ATOM 1971 C C . LYS B 1 9 ? 14.5 24.562 0.659 1 44.62 9 LYS B C 1
ATOM 1973 O O . LYS B 1 9 ? 15.039 23.812 1.475 1 44.62 9 LYS B O 1
ATOM 1978 N N . ARG B 1 10 ? 13.992 25.406 1.495 1 47.03 10 ARG B N 1
ATOM 1979 C CA . ARG B 1 10 ? 13.422 25.5 2.834 1 47.03 10 ARG B CA 1
ATOM 1980 C C . ARG B 1 10 ? 12.453 24.344 3.1 1 47.03 10 ARG B C 1
ATOM 1982 O O . ARG B 1 10 ? 11.32 24.359 2.617 1 47.03 10 ARG B O 1
ATOM 1989 N N . THR B 1 11 ? 12.82 23.172 2.951 1 56.16 11 THR B N 1
ATOM 1990 C CA . THR B 1 11 ? 11.961 22.312 3.756 1 56.16 11 THR B CA 1
ATOM 1991 C C . THR B 1 11 ? 11.539 23.016 5.043 1 56.16 11 THR B C 1
ATOM 1993 O O . THR B 1 11 ? 12.367 23.641 5.715 1 56.16 11 THR B O 1
ATOM 1996 N N . ASN B 1 12 ? 10.195 23.234 5.102 1 80.38 12 ASN B N 1
ATOM 1997 C CA . ASN B 1 12 ? 9.641 24.062 6.172 1 80.38 12 ASN B CA 1
ATOM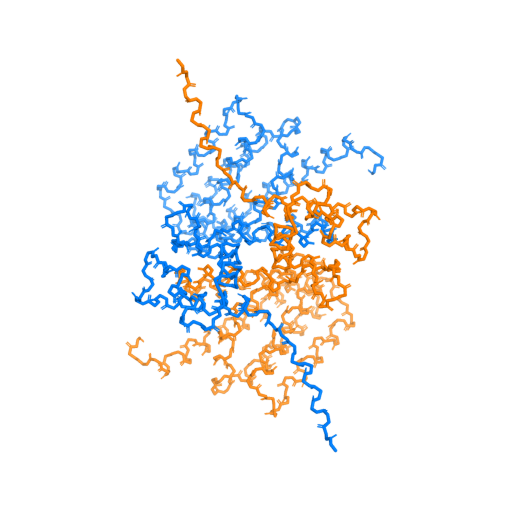 1998 C C . ASN B 1 12 ? 10 23.5 7.547 1 80.38 12 ASN B C 1
ATOM 2000 O O . ASN B 1 12 ? 10.234 22.297 7.695 1 80.38 12 ASN B O 1
ATOM 2004 N N . LEU B 1 13 ? 10.648 24.281 8.359 1 88.81 13 LEU B N 1
ATOM 2005 C CA . LEU B 1 13 ? 11.047 24 9.734 1 88.81 13 LEU B CA 1
ATOM 2006 C C . LEU B 1 13 ? 10.062 23.031 10.391 1 88.81 13 LEU B C 1
ATOM 2008 O O . LEU B 1 13 ? 10.477 22.125 11.125 1 88.81 13 LEU B O 1
ATOM 2012 N N . TYR B 1 14 ? 8.828 23.125 10.055 1 91.81 14 TYR B N 1
ATOM 2013 C CA . TYR B 1 14 ? 7.828 22.266 10.672 1 91.81 14 TYR B CA 1
ATOM 2014 C C . TYR B 1 14 ? 7.938 20.828 10.141 1 91.81 14 TYR B C 1
ATOM 2016 O O . TYR B 1 14 ? 7.734 19.875 10.891 1 91.81 14 TYR B O 1
ATOM 2024 N N . GLU B 1 15 ? 8.289 20.672 8.859 1 93.31 15 GLU B N 1
ATOM 2025 C CA . GLU B 1 15 ? 8.492 19.344 8.297 1 93.31 15 GLU B CA 1
ATOM 2026 C C . GLU B 1 15 ? 9.719 18.656 8.891 1 93.31 15 GLU B C 1
ATOM 2028 O O . GLU B 1 15 ? 9.703 17.453 9.164 1 93.31 15 GLU B O 1
ATOM 2033 N N . GLN B 1 16 ? 10.727 19.453 9.023 1 93.81 16 GLN B N 1
ATOM 2034 C CA . GLN B 1 16 ? 11.945 18.922 9.625 1 93.81 16 GLN B CA 1
ATOM 2035 C C . GLN B 1 16 ? 11.695 18.438 11.055 1 93.81 16 GLN B C 1
ATOM 2037 O O . GLN B 1 16 ? 12.219 17.406 11.461 1 93.81 16 GLN B O 1
ATOM 2042 N N . ILE B 1 17 ? 10.961 19.188 11.766 1 93.75 17 ILE B N 1
ATOM 2043 C CA . ILE B 1 17 ? 10.609 18.797 13.133 1 93.75 17 ILE B CA 1
ATOM 2044 C C . ILE B 1 17 ? 9.82 17.5 13.117 1 93.75 17 ILE B C 1
ATOM 2046 O O . ILE B 1 17 ? 10.109 16.578 13.883 1 93.75 17 ILE B O 1
ATOM 2050 N N . ALA B 1 18 ? 8.82 17.438 12.242 1 94.31 18 ALA B N 1
ATOM 2051 C CA . ALA B 1 18 ? 8.023 16.219 12.117 1 94.31 18 ALA B CA 1
ATOM 2052 C C . ALA B 1 18 ? 8.906 15.016 11.789 1 94.31 18 ALA B C 1
ATOM 2054 O O . ALA B 1 18 ? 8.766 13.953 12.398 1 94.31 18 ALA B O 1
ATOM 2055 N N . ASP B 1 19 ? 9.805 15.219 10.844 1 94.25 19 ASP B N 1
ATOM 2056 C CA . ASP B 1 19 ? 10.711 14.148 10.43 1 94.25 19 ASP B CA 1
ATOM 2057 C C . ASP B 1 19 ? 11.594 13.703 11.594 1 94.25 19 ASP B C 1
ATOM 2059 O O . ASP B 1 19 ? 11.812 12.508 11.789 1 94.25 19 ASP B O 1
ATOM 2063 N N . SER B 1 20 ? 12.125 14.648 12.297 1 93.69 20 SER B N 1
ATOM 2064 C CA . SER B 1 20 ? 12.992 14.352 13.43 1 93.69 20 SER B CA 1
ATOM 2065 C C . SER B 1 20 ? 12.25 13.57 14.516 1 93.69 20 SER B C 1
ATOM 2067 O O . SER B 1 20 ? 12.758 12.57 15.016 1 93.69 20 SER B O 1
ATOM 2069 N N . LEU B 1 21 ? 11.102 14.023 14.828 1 93.31 21 LEU B N 1
ATOM 2070 C CA . LEU B 1 21 ? 10.312 13.352 15.852 1 93.31 21 LEU B CA 1
ATOM 2071 C C . LEU B 1 21 ? 9.883 11.961 15.383 1 93.31 21 LEU B C 1
ATOM 2073 O O . LEU B 1 21 ? 9.844 11.023 16.188 1 93.31 21 LEU B O 1
ATOM 2077 N N . GLU B 1 22 ? 9.5 11.859 14.148 1 93.81 22 GLU B N 1
ATOM 2078 C CA . GLU B 1 22 ? 9.172 10.555 13.594 1 93.81 22 GLU B CA 1
ATOM 2079 C C . GLU B 1 22 ? 10.328 9.57 13.781 1 93.81 22 GLU B C 1
ATOM 2081 O O . GLU B 1 22 ? 10.125 8.438 14.219 1 93.81 22 GLU B O 1
ATOM 2086 N N . ARG B 1 23 ? 11.5 10.008 13.438 1 92.62 23 ARG B N 1
ATOM 2087 C CA . ARG B 1 23 ? 12.68 9.156 13.594 1 92.62 23 ARG B CA 1
ATOM 2088 C C . ARG B 1 23 ? 12.844 8.727 15.047 1 92.62 23 ARG B C 1
ATOM 2090 O O . ARG B 1 23 ? 13.148 7.562 15.32 1 92.62 23 ARG B O 1
ATOM 2097 N N . ALA B 1 24 ? 12.617 9.648 15.922 1 90.19 24 ALA B N 1
ATOM 2098 C CA . ALA B 1 24 ? 12.766 9.352 17.344 1 90.19 24 ALA B CA 1
ATOM 2099 C C . ALA B 1 24 ? 11.719 8.344 17.812 1 90.19 24 ALA B C 1
ATOM 2101 O O . ALA B 1 24 ? 12.031 7.43 18.578 1 90.19 24 ALA B O 1
ATOM 2102 N N . ILE B 1 25 ? 10.516 8.469 17.344 1 90.81 25 ILE B N 1
ATOM 2103 C CA . ILE B 1 25 ? 9.422 7.578 17.719 1 90.81 25 ILE B CA 1
ATOM 2104 C C . ILE B 1 25 ? 9.688 6.18 17.172 1 90.81 25 ILE B C 1
ATOM 2106 O O . ILE B 1 25 ? 9.555 5.188 17.906 1 90.81 25 ILE B O 1
ATOM 2110 N N . ILE B 1 26 ? 10.125 6.105 15.977 1 88.88 26 ILE B N 1
ATOM 2111 C CA . ILE B 1 26 ? 10.352 4.832 15.305 1 88.88 26 ILE B CA 1
ATOM 2112 C C . ILE B 1 26 ? 11.531 4.109 15.953 1 88.88 26 ILE B C 1
ATOM 2114 O O . ILE B 1 26 ? 11.516 2.883 16.094 1 88.88 26 ILE B O 1
ATOM 2118 N N . ALA B 1 27 ? 12.5 4.906 16.297 1 86.62 27 ALA B N 1
ATOM 2119 C CA . ALA B 1 27 ? 13.695 4.34 16.922 1 86.62 27 ALA B CA 1
ATOM 2120 C C . ALA B 1 27 ? 13.414 3.924 18.359 1 86.62 27 ALA B C 1
ATOM 2122 O O . ALA B 1 27 ? 14.289 3.373 19.031 1 86.62 27 ALA B O 1
ATOM 2123 N N . LYS B 1 28 ? 12.195 4.051 18.766 1 80.94 28 LYS B N 1
ATOM 2124 C CA . LYS B 1 28 ? 11.789 3.725 20.125 1 80.94 28 LYS B CA 1
ATOM 2125 C C . LYS B 1 28 ? 12.695 4.398 21.141 1 80.94 28 LYS B C 1
ATOM 2127 O O . LYS B 1 28 ? 13.156 3.756 22.094 1 80.94 28 LYS B O 1
ATOM 2132 N N . ASP B 1 29 ? 12.992 5.539 20.812 1 71.88 29 ASP B N 1
ATOM 2133 C CA . ASP B 1 29 ? 13.789 6.328 21.75 1 71.88 29 ASP B CA 1
ATOM 2134 C C . ASP B 1 29 ? 13.18 6.301 23.141 1 71.88 29 ASP B C 1
ATOM 2136 O O . ASP B 1 29 ? 11.992 6.578 23.328 1 71.88 29 ASP B O 1
ATOM 2140 N N . SER B 1 30 ? 13.93 5.859 24.047 1 59.59 30 SER B N 1
ATOM 2141 C CA . SER B 1 30 ? 13.562 5.629 25.453 1 59.59 30 SER B CA 1
ATOM 2142 C C . SER B 1 30 ? 12.922 6.871 26.062 1 59.59 30 SER B C 1
ATOM 2144 O O . SER B 1 30 ? 12.164 6.773 27.031 1 59.59 30 SER B O 1
ATOM 2146 N N . GLU B 1 31 ? 13.32 7.926 25.625 1 60.53 31 GLU B N 1
ATOM 2147 C CA . GLU B 1 31 ? 12.789 9.156 26.203 1 60.53 31 GLU B CA 1
ATOM 2148 C C . GLU B 1 31 ? 11.352 9.398 25.734 1 60.53 31 GLU B C 1
ATOM 2150 O O . GLU B 1 31 ? 10.648 10.227 26.328 1 60.53 31 GLU B O 1
ATOM 2155 N N . LEU B 1 32 ? 11.031 8.656 24.641 1 63 32 LEU B N 1
ATOM 2156 C CA . LEU B 1 32 ? 9.703 8.852 24.078 1 63 32 LEU B CA 1
ATOM 2157 C C . LEU B 1 32 ? 8.82 7.633 24.312 1 63 32 LEU B C 1
ATOM 2159 O O . LEU B 1 32 ? 8.773 6.723 23.484 1 63 32 LEU B O 1
ATOM 2163 N N . ILE B 1 33 ? 8.398 7.426 25.406 1 66.31 33 ILE B N 1
ATOM 2164 C CA . ILE B 1 33 ? 7.629 6.215 25.672 1 66.31 33 ILE B CA 1
ATOM 2165 C C . ILE B 1 33 ? 6.184 6.406 25.219 1 66.31 33 ILE B C 1
ATOM 2167 O O . ILE B 1 33 ? 5.762 5.844 24.219 1 66.31 33 ILE B O 1
ATOM 2171 N N . ARG B 1 34 ? 5.445 7.176 26.078 1 79.06 34 ARG B N 1
ATOM 2172 C CA . ARG B 1 34 ? 4.008 7.234 25.844 1 79.06 34 ARG B CA 1
ATOM 2173 C C . ARG B 1 34 ? 3.578 8.625 25.391 1 79.06 34 ARG B C 1
ATOM 2175 O O . ARG B 1 34 ? 2.65 8.773 24.594 1 79.06 34 ARG B O 1
ATOM 2182 N N . LYS B 1 35 ? 4.469 9.625 25.734 1 88.56 35 LYS B N 1
ATOM 2183 C CA . LYS B 1 35 ? 4.066 11.008 25.516 1 88.56 35 LYS B CA 1
ATOM 2184 C C . LYS B 1 35 ? 5.25 11.859 25.078 1 88.56 35 LYS B C 1
ATOM 2186 O O . LYS B 1 35 ? 6.355 11.727 25.594 1 88.56 35 LYS B O 1
ATOM 2191 N N . LEU B 1 36 ? 5.02 12.727 24.078 1 92.44 36 LEU B N 1
ATOM 2192 C CA . LEU B 1 36 ? 6.047 13.68 23.672 1 92.44 36 LEU B CA 1
ATOM 2193 C C . LEU B 1 36 ? 6.168 14.812 24.688 1 92.44 36 LEU B C 1
ATOM 2195 O 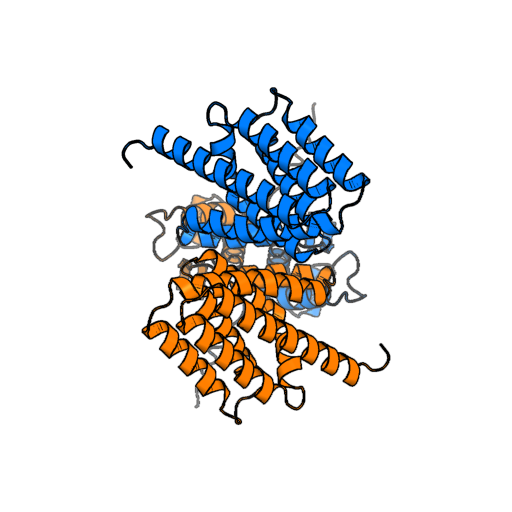O . LEU B 1 36 ? 5.215 15.109 25.406 1 92.44 36 LEU B O 1
ATOM 2199 N N . PRO B 1 37 ? 7.371 15.453 24.719 1 90.69 37 PRO B N 1
ATOM 2200 C CA . PRO B 1 37 ? 7.484 16.672 25.516 1 90.69 37 PRO B CA 1
ATOM 2201 C C . PRO B 1 37 ? 6.457 17.734 25.109 1 90.69 37 PRO B C 1
ATOM 2203 O O . PRO B 1 37 ? 5.859 17.641 24.031 1 90.69 37 PRO B O 1
ATOM 2206 N N . SER B 1 38 ? 6.246 18.688 26.031 1 91.62 38 SER B N 1
ATOM 2207 C CA . SER B 1 38 ? 5.309 19.766 25.75 1 91.62 38 SER B CA 1
ATOM 2208 C C . SER B 1 38 ? 5.754 20.578 24.531 1 91.62 38 SER B C 1
ATOM 2210 O O . SER B 1 38 ? 6.93 20.562 24.156 1 91.62 38 SER B O 1
ATOM 2212 N N . GLU B 1 39 ? 4.77 21.281 23.922 1 93 39 GLU B N 1
ATOM 2213 C CA . GLU B 1 39 ? 5.09 22.156 22.797 1 93 39 GLU B CA 1
ATOM 2214 C C . GLU B 1 39 ? 6.18 23.156 23.188 1 93 39 GLU B C 1
ATOM 2216 O O . GLU B 1 39 ? 7.07 23.438 22.375 1 93 39 GLU B O 1
ATOM 2221 N N . GLN B 1 40 ? 6.129 23.672 24.438 1 93.5 40 GLN B N 1
ATOM 2222 C CA . GLN B 1 40 ? 7.113 24.625 24.922 1 93.5 40 GLN B CA 1
ATOM 2223 C C . GLN B 1 40 ? 8.5 24 25 1 93.5 40 GLN B C 1
ATOM 2225 O O . GLN B 1 40 ? 9.484 24.609 24.578 1 93.5 40 GLN B O 1
ATOM 2230 N N . GLU B 1 41 ? 8.594 22.844 25.531 1 93.44 41 GLU B N 1
ATOM 2231 C CA . GLU B 1 41 ? 9.859 22.141 25.656 1 93.44 41 GLU B CA 1
ATOM 2232 C C . GLU B 1 41 ? 10.445 21.828 24.281 1 93.44 41 GLU B C 1
ATOM 2234 O O . GLU B 1 41 ? 11.648 21.984 24.062 1 93.44 41 GLU B O 1
ATOM 2239 N N . LEU B 1 42 ? 9.625 21.359 23.359 1 94 42 LEU B N 1
ATOM 2240 C CA . LEU B 1 42 ? 10.086 21.062 22 1 94 42 LEU B CA 1
ATOM 2241 C C . LEU B 1 42 ? 10.57 22.328 21.297 1 94 42 LEU B C 1
ATOM 2243 O O . LEU B 1 42 ? 11.57 22.297 20.578 1 94 42 LEU B O 1
ATOM 2247 N N . ALA B 1 43 ? 9.828 23.438 21.469 1 95 43 ALA B N 1
ATOM 2248 C CA . ALA B 1 43 ? 10.234 24.719 20.891 1 95 43 ALA B CA 1
ATOM 2249 C C . ALA B 1 43 ? 11.641 25.109 21.344 1 95 43 ALA B C 1
ATOM 2251 O O . ALA B 1 43 ? 12.461 25.547 20.547 1 95 43 ALA B O 1
ATOM 2252 N N . LYS B 1 44 ? 11.898 24.906 22.609 1 94.5 44 LYS B N 1
ATOM 2253 C CA . LYS B 1 44 ? 13.211 25.203 23.172 1 94.5 44 LYS B CA 1
ATOM 2254 C C . LYS B 1 44 ? 14.273 24.266 22.594 1 94.5 44 LYS B C 1
ATOM 2256 O O . LYS B 1 44 ? 15.336 24.734 22.156 1 94.5 44 LYS B O 1
ATOM 2261 N N . ARG B 1 45 ? 14.016 23.031 22.469 1 92.56 45 ARG B N 1
ATOM 2262 C CA . ARG B 1 45 ? 14.961 22.016 22.016 1 92.56 45 ARG B CA 1
ATOM 2263 C C . ARG B 1 45 ? 15.336 22.234 20.547 1 92.56 45 ARG B C 1
ATOM 2265 O O . ARG B 1 45 ? 16.5 22.094 20.172 1 92.56 45 ARG B O 1
ATOM 2272 N N . PHE B 1 46 ? 14.32 22.594 19.797 1 94.06 46 PHE B N 1
ATOM 2273 C CA . PHE B 1 46 ? 14.555 22.734 18.359 1 94.06 46 PHE B CA 1
ATOM 2274 C C . PHE B 1 46 ? 14.898 24.172 18 1 94.06 46 PHE B C 1
ATOM 2276 O O . PHE B 1 46 ? 15.188 24.484 16.844 1 94.06 46 PHE B O 1
ATOM 2283 N N . GLN B 1 47 ? 14.828 25.062 18.891 1 95.38 47 GLN B N 1
ATOM 2284 C CA . GLN B 1 47 ? 15.133 26.484 18.703 1 95.38 47 GLN B CA 1
ATOM 2285 C C . GLN B 1 47 ? 14.234 27.109 17.641 1 95.38 47 GLN B C 1
ATOM 2287 O O . GLN B 1 47 ? 14.719 27.781 16.734 1 95.38 47 GLN B O 1
ATOM 2292 N N . VAL B 1 48 ? 12.984 26.797 17.781 1 94.62 48 VAL B N 1
ATOM 2293 C CA . VAL B 1 48 ? 11.969 27.359 16.906 1 94.62 48 VAL B CA 1
ATOM 2294 C C . VAL B 1 48 ? 10.781 27.844 17.734 1 94.62 48 VAL B C 1
ATOM 2296 O O . VAL B 1 48 ? 10.75 27.672 18.953 1 94.62 48 VAL B O 1
ATOM 2299 N N . SER B 1 49 ? 9.836 28.516 17.109 1 93 49 SER B N 1
ATOM 2300 C CA . SER B 1 49 ? 8.641 29 17.812 1 93 49 SER B CA 1
ATOM 2301 C C . SER B 1 49 ? 7.668 27.859 18.094 1 93 49 SER B C 1
ATOM 2303 O O . SER B 1 49 ? 7.738 26.812 17.453 1 93 49 SER B O 1
ATOM 2305 N N . ARG B 1 50 ? 6.738 28.078 19.031 1 92.62 50 ARG B N 1
ATOM 2306 C CA . ARG B 1 50 ? 5.703 27.094 19.344 1 92.62 50 ARG B CA 1
ATOM 2307 C C . ARG B 1 50 ? 4.789 26.859 18.141 1 92.62 50 ARG B C 1
ATOM 2309 O O . ARG B 1 50 ? 4.289 25.75 17.938 1 92.62 50 ARG B O 1
ATOM 2316 N N . THR B 1 51 ? 4.672 27.891 17.391 1 90.5 51 THR B N 1
ATOM 2317 C CA . THR B 1 51 ? 3.838 27.781 16.203 1 90.5 51 THR B CA 1
ATOM 2318 C C . THR B 1 51 ? 4.418 26.75 15.234 1 90.5 51 THR B C 1
ATOM 2320 O O . THR B 1 51 ? 3.689 25.906 14.703 1 90.5 51 THR B O 1
ATOM 2323 N N . VAL B 1 52 ? 5.66 26.797 15.039 1 91.88 52 VAL B N 1
ATOM 2324 C CA . VAL B 1 52 ? 6.352 25.875 14.141 1 91.88 52 VAL B CA 1
ATOM 2325 C C . VAL B 1 52 ? 6.25 24.453 14.688 1 91.88 52 VAL B C 1
ATOM 2327 O O . VAL B 1 52 ? 5.988 23.516 13.93 1 91.88 52 VAL B O 1
ATOM 2330 N N . VAL B 1 53 ? 6.398 24.281 16.016 1 93 53 VAL B N 1
ATOM 2331 C CA . VAL B 1 53 ? 6.289 22.984 16.656 1 93 53 VAL B CA 1
ATOM 2332 C C . VAL B 1 53 ? 4.879 22.422 16.453 1 93 53 VAL B C 1
ATOM 2334 O O . VAL B 1 53 ? 4.707 21.266 16.078 1 93 53 VAL B O 1
ATOM 2337 N N . ARG B 1 54 ? 3.883 23.266 16.672 1 90.31 54 ARG B N 1
ATOM 2338 C CA . ARG B 1 54 ? 2.49 22.844 16.516 1 90.31 54 ARG B CA 1
ATOM 2339 C C . ARG B 1 54 ? 2.211 22.359 15.109 1 90.31 54 ARG B C 1
ATOM 2341 O O . ARG B 1 54 ? 1.521 21.344 14.922 1 90.31 54 ARG B O 1
ATOM 2348 N N . GLU B 1 55 ? 2.766 23.047 14.172 1 91 55 GLU B N 1
ATOM 2349 C CA . GLU B 1 55 ? 2.605 22.625 12.781 1 91 55 GLU B CA 1
ATOM 2350 C C . GLU B 1 55 ? 3.252 21.266 12.539 1 91 55 GLU B C 1
ATOM 2352 O O . GLU B 1 55 ? 2.68 20.422 11.852 1 91 55 GLU B O 1
ATOM 2357 N N . GLY B 1 56 ? 4.406 21.062 13.078 1 93.62 56 GLY B N 1
ATOM 2358 C CA . GLY B 1 56 ? 5.082 19.781 12.961 1 93.62 56 GLY B CA 1
ATOM 2359 C C . GLY B 1 56 ? 4.316 18.641 13.617 1 93.62 56 GLY B C 1
ATOM 2360 O O . GLY B 1 56 ? 4.25 17.531 13.078 1 93.62 56 GLY B O 1
ATOM 2361 N N . LEU B 1 57 ? 3.703 18.969 14.734 1 93.06 57 LEU B N 1
ATOM 2362 C CA . LEU B 1 57 ? 2.941 17.969 15.469 1 93.06 57 LEU B CA 1
ATOM 2363 C C . LEU B 1 57 ? 1.683 17.578 14.703 1 93.06 57 LEU B C 1
ATOM 2365 O O . LEU B 1 57 ? 1.251 16.422 14.758 1 93.06 57 LEU B O 1
ATOM 2369 N N . LYS B 1 58 ? 1.115 18.484 14 1 92 58 LYS B N 1
ATOM 2370 C CA . LYS B 1 58 ? -0.051 18.172 13.18 1 92 58 LYS B CA 1
ATOM 2371 C C . LYS B 1 58 ? 0.313 17.219 12.047 1 92 58 LYS B C 1
ATOM 2373 O O . LYS B 1 58 ? -0.468 16.328 11.703 1 92 58 LYS B O 1
ATOM 2378 N N . ILE B 1 59 ? 1.488 17.406 11.5 1 92.88 59 ILE B N 1
ATOM 2379 C CA . ILE B 1 59 ? 1.976 16.5 10.469 1 92.88 59 ILE B CA 1
ATOM 2380 C C . ILE B 1 59 ? 2.197 15.117 11.062 1 92.88 59 ILE B C 1
ATOM 2382 O O . ILE B 1 59 ? 1.808 14.109 10.469 1 92.88 59 ILE B O 1
ATOM 2386 N N . LEU B 1 60 ? 2.781 15.078 12.242 1 94 60 LEU B N 1
ATOM 2387 C CA . LEU B 1 60 ? 3.023 13.805 12.922 1 94 60 LEU B CA 1
ATOM 2388 C C . LEU B 1 60 ? 1.71 13.086 13.203 1 94 60 LEU B C 1
ATOM 2390 O O . LEU B 1 60 ? 1.642 11.859 13.109 1 94 60 LEU B O 1
ATOM 2394 N N . LYS B 1 61 ? 0.715 13.859 13.555 1 93.38 61 LYS B N 1
ATOM 2395 C CA . LYS B 1 61 ? -0.611 13.289 13.773 1 93.38 61 LYS B CA 1
ATOM 2396 C C . LYS B 1 61 ? -1.182 12.719 12.477 1 93.38 61 LYS B C 1
ATOM 2398 O O . LYS B 1 61 ? -1.734 11.617 12.469 1 93.38 61 LYS B O 1
ATOM 2403 N N . GLU B 1 62 ? -1.013 13.484 11.391 1 92.12 62 GLU B N 1
ATOM 2404 C CA . GLU B 1 62 ? -1.482 13.031 10.078 1 92.12 62 GLU B CA 1
ATOM 2405 C C . GLU B 1 62 ? -0.794 11.734 9.664 1 92.12 62 GLU B C 1
ATOM 2407 O O . GLU B 1 62 ? -1.412 10.867 9.047 1 92.12 62 GLU B O 1
ATOM 2412 N N . ARG B 1 63 ? 0.44 11.57 10.086 1 93.69 63 ARG B N 1
ATOM 2413 C CA . ARG B 1 63 ? 1.213 10.375 9.773 1 93.69 63 ARG B CA 1
ATOM 2414 C C . ARG B 1 63 ? 0.814 9.219 10.68 1 93.69 63 ARG B C 1
ATOM 2416 O O . ARG B 1 63 ? 1.271 8.086 10.492 1 93.69 63 ARG B O 1
ATOM 2423 N N . GLY B 1 64 ? -0.039 9.516 11.688 1 93.19 64 GLY B N 1
ATOM 2424 C CA . GLY B 1 64 ? -0.579 8.492 12.562 1 93.19 64 GLY B CA 1
ATOM 2425 C C . GLY B 1 64 ? 0.332 8.172 13.734 1 93.19 64 GLY B C 1
ATOM 2426 O O . GLY B 1 64 ? 0.126 7.176 14.43 1 93.19 64 GLY B O 1
ATOM 2427 N N . LEU B 1 65 ? 1.325 9.008 14.008 1 94.19 65 LEU B N 1
ATOM 2428 C CA . LEU B 1 65 ? 2.361 8.648 14.977 1 94.19 65 LEU B CA 1
ATOM 2429 C C . LEU B 1 65 ? 2.031 9.211 16.359 1 94.19 65 LEU B C 1
ATOM 2431 O O . LEU B 1 65 ? 2.617 8.789 17.359 1 94.19 65 LEU B O 1
ATOM 2435 N N . ILE B 1 66 ? 1.089 10.219 16.406 1 93.62 66 ILE B N 1
ATOM 2436 C CA . ILE B 1 66 ? 0.686 10.766 17.688 1 93.62 66 ILE B CA 1
ATOM 2437 C C . ILE B 1 66 ? -0.801 11.109 17.656 1 93.62 66 ILE B C 1
ATOM 2439 O O . ILE B 1 66 ? -1.404 11.195 16.594 1 93.62 66 ILE B O 1
ATOM 2443 N N . ASP B 1 67 ? -1.372 11.141 18.75 1 91.56 67 ASP B N 1
ATOM 2444 C CA . ASP B 1 67 ? -2.688 11.734 18.969 1 91.56 67 ASP B CA 1
ATOM 2445 C C . ASP B 1 67 ? -2.582 13.008 19.797 1 91.56 67 ASP B C 1
ATOM 2447 O O . ASP B 1 67 ? -1.816 13.07 20.766 1 91.56 67 ASP B O 1
ATOM 2451 N N . LEU B 1 68 ? -3.23 14.023 19.312 1 87.94 68 LEU B N 1
ATOM 2452 C CA . LEU B 1 68 ? -3.242 15.297 20.016 1 87.94 68 LEU B CA 1
ATOM 2453 C C . LEU B 1 68 ? -4.469 15.406 20.922 1 87.94 68 LEU B C 1
ATOM 2455 O O . LEU B 1 68 ? -5.598 15.211 20.453 1 87.94 68 LEU B O 1
ATOM 2459 N N . ARG B 1 69 ? -4.285 15.516 22.172 1 81.94 69 ARG B N 1
ATOM 2460 C CA . ARG B 1 69 ? -5.387 15.703 23.109 1 81.94 69 ARG B CA 1
ATOM 2461 C C . ARG B 1 69 ? -5.426 17.141 23.625 1 81.94 69 ARG B C 1
ATOM 2463 O O . ARG B 1 69 ? -4.395 17.688 24.016 1 81.94 69 ARG B O 1
ATOM 2470 N N . ASN B 1 70 ? -6.539 17.797 23.438 1 73.38 70 ASN B N 1
ATOM 2471 C CA . ASN B 1 70 ? -6.688 19.172 23.891 1 73.38 70 ASN B CA 1
ATOM 2472 C C . ASN B 1 70 ? -6.227 19.328 25.344 1 73.38 70 ASN B C 1
ATOM 2474 O O . ASN B 1 70 ? -6.766 18.688 26.25 1 73.38 70 ASN B O 1
ATOM 2478 N N . GLY B 1 71 ? -5.266 20.172 25.453 1 70.81 71 GLY B N 1
ATOM 2479 C CA . GLY B 1 71 ? -4.773 20.453 26.781 1 70.81 71 GLY B CA 1
ATOM 2480 C C . GLY B 1 71 ? -3.998 19.297 27.391 1 70.81 71 GLY B C 1
ATOM 2481 O O . GLY B 1 71 ? -3.461 19.422 28.5 1 70.81 71 GLY B O 1
ATOM 2482 N N . GLY B 1 72 ? -4.027 18.141 26.828 1 75.81 72 GLY B N 1
ATOM 2483 C CA . GLY B 1 72 ? -3.504 16.922 27.438 1 75.81 72 GLY B CA 1
ATOM 2484 C C . GLY B 1 72 ? -2.164 16.5 26.875 1 75.81 72 GLY B C 1
ATOM 2485 O O . GLY B 1 72 ? -1.482 15.656 27.438 1 75.81 72 GLY B O 1
ATOM 2486 N N . GLY B 1 73 ? -1.762 17.094 25.75 1 86.75 73 GLY B N 1
ATOM 2487 C CA . GLY B 1 73 ? -0.45 16.734 25.234 1 86.75 73 GLY B CA 1
ATOM 2488 C C . GLY B 1 73 ? -0.514 15.859 24 1 86.75 73 GLY B C 1
ATOM 2489 O O . GLY B 1 73 ? -1.586 15.672 23.422 1 86.75 73 GLY B O 1
ATOM 2490 N N . SER B 1 74 ? 0.668 15.547 23.469 1 91.44 74 SER B N 1
ATOM 2491 C CA . SER B 1 74 ? 0.844 14.711 22.281 1 91.44 74 SER B CA 1
ATOM 2492 C C . SER B 1 74 ? 1.269 13.297 22.672 1 91.44 74 SER B C 1
ATOM 2494 O O . SER B 1 74 ? 2.375 13.086 23.172 1 91.44 74 SER B O 1
ATOM 2496 N N . TYR B 1 75 ? 0.378 12.281 22.453 1 92.5 75 TYR B N 1
ATOM 2497 C CA . TYR B 1 75 ? 0.639 10.898 22.844 1 92.5 75 TYR B CA 1
ATOM 2498 C C . TYR B 1 75 ? 1.037 10.055 21.641 1 92.5 75 TYR B C 1
ATOM 2500 O O . TYR B 1 75 ? 0.406 10.133 20.578 1 92.5 75 TYR B O 1
ATOM 2508 N N . ILE B 1 76 ? 2.059 9.312 21.844 1 92.38 76 ILE B N 1
ATOM 2509 C CA . ILE B 1 76 ? 2.578 8.477 20.766 1 92.38 76 ILE B CA 1
ATOM 2510 C C . ILE B 1 76 ? 1.591 7.348 20.469 1 92.38 76 ILE B C 1
ATOM 2512 O O . ILE B 1 76 ? 1.035 6.738 21.391 1 92.38 76 ILE B O 1
ATOM 2516 N N . THR B 1 77 ? 1.284 7.137 19.203 1 91.25 77 THR B N 1
ATOM 2517 C CA . THR B 1 77 ? 0.389 6.082 18.734 1 91.25 77 THR B CA 1
ATOM 2518 C C . THR B 1 77 ? 1.015 5.309 17.578 1 91.25 77 THR B C 1
ATOM 2520 O O . THR B 1 77 ? 2.086 5.672 17.094 1 91.25 77 THR B O 1
ATOM 2523 N N . LYS B 1 78 ? 0.406 4.172 17.281 1 88.5 78 LYS B N 1
ATOM 2524 C CA . LYS B 1 78 ? 0.799 3.379 16.109 1 88.5 78 LYS B CA 1
ATOM 2525 C C . LYS B 1 78 ? -0.046 3.734 14.891 1 88.5 78 LYS B C 1
ATOM 2527 O O . LYS B 1 78 ? -1.271 3.838 14.992 1 88.5 78 LYS B O 1
ATOM 2532 N N . PRO B 1 79 ? 0.702 3.971 13.789 1 91.38 79 PRO B N 1
ATOM 2533 C CA . PRO B 1 79 ? -0.081 4.266 12.586 1 91.38 79 PRO B CA 1
ATOM 2534 C C . PRO B 1 79 ? -1.01 3.121 12.188 1 91.38 79 PRO B C 1
ATOM 2536 O O . PRO B 1 79 ? -0.654 1.95 12.352 1 91.38 79 PRO B O 1
ATOM 2539 N N . LYS B 1 80 ? -2.191 3.557 11.68 1 91.69 80 LYS B N 1
ATOM 2540 C CA . LYS B 1 80 ? -3.188 2.596 11.211 1 91.69 80 LYS B CA 1
ATOM 2541 C C . LYS B 1 80 ? -3.041 2.338 9.719 1 91.69 80 LYS B C 1
ATOM 2543 O O . LYS B 1 80 ? -2.555 3.195 8.977 1 91.69 80 LYS B O 1
ATOM 2548 N N . LEU B 1 81 ? -3.559 1.183 9.266 1 94.56 81 LEU B N 1
ATOM 2549 C CA . LEU B 1 81 ? -3.5 0.819 7.859 1 94.56 81 LEU B CA 1
ATOM 2550 C C . LEU B 1 81 ? -4.34 1.771 7.016 1 94.56 81 LEU B C 1
ATOM 2552 O O . LEU B 1 81 ? -4.137 1.879 5.805 1 94.56 81 LEU B O 1
ATOM 2556 N N . GLU B 1 82 ? -5.188 2.416 7.68 1 93.31 82 GLU B N 1
ATOM 2557 C CA . GLU B 1 82 ? -6.043 3.385 7 1 93.31 82 GLU B CA 1
ATOM 2558 C C . GLU B 1 82 ? -5.211 4.488 6.348 1 93.31 82 GLU B C 1
ATOM 2560 O O . GLU B 1 82 ? -5.602 5.035 5.312 1 93.31 82 GLU B O 1
ATOM 2565 N N . THR B 1 83 ? -4.07 4.844 6.957 1 92.62 83 THR B N 1
ATOM 2566 C CA . THR B 1 83 ? -3.189 5.84 6.363 1 92.62 83 THR B CA 1
ATOM 2567 C C . THR B 1 83 ? -2.68 5.371 5.004 1 92.62 83 THR B C 1
ATOM 2569 O O . THR B 1 83 ? -2.572 6.168 4.066 1 92.62 83 THR B O 1
ATOM 2572 N N . VAL B 1 84 ? -2.488 4.09 4.871 1 95.44 84 VAL B N 1
ATOM 2573 C CA . VAL B 1 84 ? -2.006 3.496 3.627 1 95.44 84 VAL B CA 1
ATOM 2574 C C . VAL B 1 84 ? -3.143 3.434 2.609 1 95.44 84 VAL B C 1
ATOM 2576 O O . VAL B 1 84 ? -2.986 3.875 1.468 1 95.44 84 VAL B O 1
ATOM 2579 N N . SER B 1 85 ? -4.273 2.908 3.043 1 96.25 85 SER B N 1
ATOM 2580 C CA . SER B 1 85 ? -5.406 2.764 2.135 1 96.25 85 SER B CA 1
ATOM 2581 C C . SER B 1 85 ? -5.887 4.121 1.632 1 96.25 85 SER B C 1
ATOM 2583 O O . SER B 1 85 ? -6.254 4.262 0.464 1 96.25 85 SER B O 1
ATOM 2585 N N . SER B 1 86 ? -5.855 5.125 2.5 1 94.25 86 SER B N 1
ATOM 2586 C CA . SER B 1 86 ? -6.289 6.461 2.1 1 94.25 86 SER B CA 1
ATOM 2587 C C . SER B 1 86 ? -5.348 7.059 1.061 1 94.25 86 SER B C 1
ATOM 2589 O O . SER B 1 86 ? -5.797 7.676 0.091 1 94.25 86 SER B O 1
ATOM 2591 N N . ALA B 1 87 ? -4.082 6.871 1.294 1 94 87 ALA B N 1
ATOM 2592 C CA . ALA B 1 87 ? -3.098 7.371 0.337 1 94 87 ALA B CA 1
ATOM 2593 C C . ALA B 1 87 ? -3.264 6.703 -1.023 1 94 87 ALA B C 1
ATOM 2595 O O . ALA B 1 87 ? -3.244 7.371 -2.059 1 94 87 ALA B O 1
ATOM 2596 N N . LEU B 1 88 ? -3.439 5.461 -1.037 1 95.38 88 LEU B N 1
ATOM 2597 C CA . LEU B 1 88 ? -3.596 4.719 -2.283 1 95.38 88 LEU B CA 1
ATOM 2598 C C . LEU B 1 88 ? -4.918 5.066 -2.961 1 95.38 88 LEU B C 1
ATOM 2600 O O . LEU B 1 88 ? -4.984 5.16 -4.188 1 95.38 88 LEU B O 1
ATOM 2604 N N . GLN B 1 89 ? -5.934 5.23 -2.172 1 94.38 89 GLN B N 1
ATOM 2605 C CA . GLN B 1 89 ? -7.238 5.605 -2.705 1 94.38 89 GLN B CA 1
ATOM 2606 C C . GLN B 1 89 ? -7.164 6.93 -3.457 1 94.38 89 GLN B C 1
ATOM 2608 O O . GLN B 1 89 ? -7.773 7.086 -4.516 1 94.38 89 GLN B O 1
ATOM 2613 N N . ARG B 1 90 ? -6.457 7.879 -2.934 1 93.31 90 ARG B N 1
ATOM 2614 C CA . ARG B 1 90 ? -6.285 9.172 -3.592 1 93.31 90 ARG B CA 1
ATOM 2615 C C . ARG B 1 90 ? -5.652 9 -4.969 1 93.31 90 ARG B C 1
ATOM 2617 O O . ARG B 1 90 ? -6.098 9.609 -5.941 1 93.31 90 ARG B O 1
ATOM 2624 N N . ILE B 1 91 ? -4.68 8.156 -5.027 1 93.19 91 ILE B N 1
ATOM 2625 C CA . ILE B 1 91 ? -3.975 7.926 -6.281 1 93.19 91 ILE B CA 1
ATOM 2626 C C . ILE B 1 91 ? -4.902 7.238 -7.277 1 93.19 91 ILE B C 1
ATOM 2628 O O . ILE B 1 91 ? -4.992 7.648 -8.438 1 93.19 91 ILE B O 1
ATOM 2632 N N . ILE B 1 92 ? -5.59 6.27 -6.852 1 93.31 92 ILE B N 1
ATOM 2633 C CA . ILE B 1 92 ? -6.48 5.48 -7.695 1 93.31 92 ILE B CA 1
ATOM 2634 C C . ILE B 1 92 ? -7.578 6.375 -8.266 1 93.31 92 ILE B C 1
ATOM 2636 O O . ILE B 1 92 ? -7.938 6.262 -9.438 1 93.31 92 ILE B O 1
ATOM 2640 N N . GLU B 1 93 ? -8.109 7.227 -7.379 1 91 93 GLU B N 1
ATOM 2641 C CA . GLU B 1 93 ? -9.188 8.117 -7.801 1 91 93 GLU B CA 1
ATOM 2642 C C . GLU B 1 93 ? -8.695 9.141 -8.812 1 91 93 GLU B C 1
ATOM 2644 O O . GLU B 1 93 ? -9.352 9.383 -9.828 1 91 93 GLU B O 1
ATOM 2649 N N . ILE B 1 94 ? -7.574 9.656 -8.594 1 88.75 94 ILE B N 1
ATOM 2650 C CA . ILE B 1 94 ? -7.039 10.695 -9.469 1 88.75 94 ILE B CA 1
ATOM 2651 C C . ILE B 1 94 ? -6.648 10.094 -10.812 1 88.75 94 ILE B C 1
ATOM 2653 O O . ILE B 1 94 ? -6.895 10.688 -11.859 1 88.75 94 ILE B O 1
ATOM 2657 N N . ASP B 1 95 ? -6.102 8.891 -10.766 1 88.56 95 ASP B N 1
ATOM 2658 C CA . ASP B 1 95 ? -5.625 8.258 -11.992 1 88.56 95 ASP B CA 1
ATOM 2659 C C . ASP B 1 95 ? -6.738 7.457 -12.664 1 88.56 95 ASP B C 1
ATOM 2661 O O . ASP B 1 95 ? -6.539 6.891 -13.742 1 88.56 95 ASP B O 1
ATOM 2665 N N . GLU B 1 96 ? -7.859 7.395 -12.055 1 88.06 96 GLU B N 1
ATOM 2666 C CA . GLU B 1 96 ? -9.023 6.688 -12.586 1 88.06 96 GLU B CA 1
ATOM 2667 C C . GLU B 1 96 ? -8.672 5.242 -12.938 1 88.06 96 GLU B C 1
ATOM 2669 O O . GLU B 1 96 ? -8.93 4.793 -14.055 1 88.06 96 GLU B O 1
ATOM 2674 N N . VAL B 1 97 ? -8.07 4.559 -11.984 1 91.19 97 VAL B N 1
ATOM 2675 C CA . VAL B 1 97 ? -7.699 3.16 -12.164 1 91.19 97 VAL B CA 1
ATOM 2676 C C . VAL B 1 97 ? -8.953 2.318 -12.406 1 91.19 97 VAL B C 1
ATOM 2678 O O . VAL B 1 97 ? -9.961 2.492 -11.719 1 91.19 97 VAL B O 1
ATOM 2681 N N . ASP B 1 98 ? -8.844 1.354 -13.305 1 90.06 98 ASP B N 1
ATOM 2682 C CA . ASP B 1 98 ? -9.984 0.558 -13.734 1 90.06 98 ASP B CA 1
ATOM 2683 C C . ASP B 1 98 ? -10.305 -0.54 -12.727 1 90.06 98 ASP B C 1
ATOM 2685 O O . ASP B 1 98 ? -9.414 -1.034 -12.031 1 90.06 98 ASP B O 1
ATOM 2689 N N . ASN B 1 99 ? -11.57 -0.89 -12.711 1 90.25 99 ASN B N 1
ATOM 2690 C CA . ASN B 1 99 ? -12.047 -1.949 -11.82 1 90.25 99 ASN B CA 1
ATOM 2691 C C . ASN B 1 99 ? -11.398 -3.289 -12.156 1 90.25 99 ASN B C 1
ATOM 2693 O O . ASN B 1 99 ? -11.211 -4.133 -11.273 1 90.25 99 ASN B O 1
ATOM 2697 N N . GLU B 1 100 ? -11.039 -3.455 -13.367 1 94.62 100 GLU B N 1
ATOM 2698 C CA . GLU B 1 100 ? -10.391 -4.699 -13.781 1 94.62 100 GLU B CA 1
ATOM 2699 C C . GLU B 1 100 ? -9.039 -4.867 -13.109 1 94.62 100 GLU B C 1
ATOM 2701 O O . GLU B 1 100 ? -8.688 -5.969 -12.672 1 94.62 100 GLU B O 1
ATOM 2706 N N . ASP B 1 101 ? -8.281 -3.777 -13.016 1 96.38 101 ASP B N 1
ATOM 2707 C CA . ASP B 1 101 ? -6.992 -3.816 -12.336 1 96.38 101 ASP B CA 1
ATOM 2708 C C . ASP B 1 101 ? -7.168 -4.145 -10.852 1 96.38 101 ASP B C 1
ATOM 2710 O O . ASP B 1 101 ? -6.387 -4.914 -10.281 1 96.38 101 ASP B O 1
ATOM 2714 N N . LEU B 1 102 ? -8.18 -3.562 -10.312 1 95.56 102 LEU B N 1
ATOM 2715 C CA . LEU B 1 102 ? -8.484 -3.826 -8.906 1 95.56 102 LEU B CA 1
ATOM 2716 C C . LEU B 1 102 ? -8.812 -5.301 -8.688 1 95.56 102 LEU B C 1
ATOM 2718 O O . LEU B 1 102 ? -8.266 -5.93 -7.781 1 95.56 102 LEU B O 1
ATOM 2722 N N . HIS B 1 103 ? -9.648 -5.812 -9.531 1 95.56 103 HIS B N 1
ATOM 2723 C CA . HIS B 1 103 ? -10.07 -7.203 -9.398 1 95.56 103 HIS B CA 1
ATOM 2724 C C . HIS B 1 103 ? -8.891 -8.156 -9.594 1 95.56 103 HIS B C 1
ATOM 2726 O O . HIS B 1 103 ? -8.742 -9.125 -8.844 1 95.56 103 HIS B O 1
ATOM 2732 N N . GLU B 1 104 ? -8.102 -7.863 -10.523 1 97.31 104 GLU B N 1
ATOM 2733 C CA . GLU B 1 104 ? -6.957 -8.727 -10.812 1 97.31 104 GLU B CA 1
ATOM 2734 C C . GLU B 1 104 ? -5.965 -8.734 -9.656 1 97.31 104 GLU B C 1
ATOM 2736 O O . GLU B 1 104 ? -5.477 -9.797 -9.258 1 97.31 104 GLU B O 1
ATOM 2741 N N . LEU B 1 105 ? -5.637 -7.602 -9.078 1 98.25 105 LEU B N 1
ATOM 2742 C CA . LEU B 1 105 ? -4.719 -7.555 -7.945 1 98.25 105 LEU B CA 1
ATOM 2743 C C . LEU B 1 105 ? -5.332 -8.234 -6.727 1 98.25 105 LEU B C 1
ATOM 2745 O O . LEU B 1 105 ? -4.641 -8.953 -6 1 98.25 105 LEU B O 1
ATOM 2749 N N . ARG B 1 106 ? -6.586 -7.953 -6.473 1 98.25 106 ARG B N 1
ATOM 2750 C CA . ARG B 1 106 ? -7.281 -8.656 -5.398 1 98.25 106 ARG B CA 1
ATOM 2751 C C . ARG B 1 106 ? -7.121 -10.164 -5.539 1 98.25 106 ARG B C 1
ATOM 2753 O O . ARG B 1 106 ? -6.812 -10.852 -4.562 1 98.25 106 ARG B O 1
ATOM 2760 N N . HIS B 1 107 ? -7.359 -10.656 -6.754 1 98.44 107 HIS B N 1
ATOM 2761 C CA . HIS B 1 107 ? -7.238 -12.086 -7.027 1 98.44 107 HIS B CA 1
ATOM 2762 C C . HIS B 1 107 ? -5.84 -12.594 -6.691 1 98.44 107 HIS B C 1
ATOM 2764 O O . HIS B 1 107 ? -5.691 -13.609 -6.012 1 98.44 107 HIS B O 1
ATOM 2770 N N . ILE B 1 108 ? -4.836 -11.891 -7.102 1 98.69 108 ILE B N 1
ATOM 2771 C CA . ILE B 1 108 ? -3.449 -12.281 -6.863 1 98.69 108 ILE B CA 1
ATOM 2772 C C . ILE B 1 108 ? -3.199 -12.414 -5.363 1 98.69 108 ILE B C 1
ATOM 2774 O O . ILE B 1 108 ? -2.705 -13.445 -4.898 1 98.69 108 ILE B O 1
ATOM 2778 N N . LEU B 1 109 ? -3.551 -11.453 -4.609 1 98.81 109 LEU B N 1
ATOM 2779 C CA . LEU B 1 109 ? -3.268 -11.406 -3.178 1 98.81 109 LEU B CA 1
ATOM 2780 C C . LEU B 1 109 ? -4.094 -12.438 -2.426 1 98.81 109 LEU B C 1
ATOM 2782 O O . LEU B 1 109 ? -3.576 -13.141 -1.555 1 98.81 109 LEU B O 1
ATOM 2786 N N . GLU B 1 110 ? -5.359 -12.547 -2.742 1 98.81 110 GLU B N 1
ATOM 2787 C CA . GLU B 1 110 ? -6.25 -13.391 -1.95 1 98.81 110 GLU B CA 1
ATOM 2788 C C . GLU B 1 110 ? -6.047 -14.867 -2.279 1 98.81 110 GLU B C 1
ATOM 2790 O O . GLU B 1 110 ? -6.215 -15.727 -1.415 1 98.81 110 GLU B O 1
ATOM 2795 N N . VAL B 1 111 ? -5.672 -15.172 -3.512 1 98.81 111 VAL B N 1
ATOM 2796 C CA . VAL B 1 111 ? -5.301 -16.547 -3.836 1 98.81 111 VAL B CA 1
ATOM 2797 C C . VAL B 1 111 ? -4.082 -16.953 -3.016 1 98.81 111 VAL B C 1
ATOM 2799 O O . VAL B 1 111 ? -4.062 -18.031 -2.416 1 98.81 111 VAL B O 1
ATOM 2802 N N . ALA B 1 112 ? -3.086 -16.094 -2.996 1 98.81 112 ALA B N 1
ATOM 2803 C CA . ALA B 1 112 ? -1.901 -16.375 -2.193 1 98.81 112 ALA B CA 1
ATOM 2804 C C . ALA B 1 112 ? -2.268 -16.562 -0.723 1 98.81 112 ALA B C 1
ATOM 2806 O O . ALA B 1 112 ? -1.795 -17.484 -0.07 1 98.81 112 ALA B O 1
ATOM 2807 N N . ALA B 1 113 ? -3.088 -15.68 -0.206 1 98.81 113 ALA B N 1
ATOM 2808 C CA . ALA B 1 113 ? -3.52 -15.742 1.188 1 98.81 113 ALA B CA 1
ATOM 2809 C C . ALA B 1 113 ? -4.23 -17.062 1.481 1 98.81 113 ALA B C 1
ATOM 2811 O O . ALA B 1 113 ? -3.986 -17.688 2.514 1 98.81 113 ALA B O 1
ATOM 2812 N N . CYS B 1 114 ? -5.055 -17.469 0.577 1 98.81 114 CYS B N 1
ATOM 2813 C CA . CYS B 1 114 ? -5.848 -18.672 0.767 1 98.81 114 CYS B CA 1
ATOM 2814 C C . CYS B 1 114 ? -4.961 -19.922 0.732 1 98.81 114 CYS B C 1
ATOM 2816 O O . CYS B 1 114 ? -5.164 -20.844 1.508 1 98.81 114 CYS B O 1
ATOM 2818 N N . ARG B 1 115 ? -3.984 -19.938 -0.165 1 98.81 115 ARG B N 1
ATOM 2819 C CA . ARG B 1 115 ? -3.039 -21.047 -0.216 1 98.81 115 ARG B CA 1
ATOM 2820 C C . ARG B 1 115 ? -2.268 -21.172 1.094 1 98.81 115 ARG B C 1
ATOM 2822 O O . ARG B 1 115 ? -2.115 -22.266 1.631 1 98.81 115 ARG B O 1
ATOM 2829 N N . LEU B 1 116 ? -1.8 -20.062 1.58 1 98.75 116 LEU B N 1
ATOM 2830 C CA . LEU B 1 116 ? -1.059 -20.078 2.838 1 98.75 116 LEU B CA 1
ATOM 2831 C C . LEU B 1 116 ? -1.959 -20.5 3.996 1 98.75 116 LEU B C 1
ATOM 2833 O O . LEU B 1 116 ? -1.536 -21.234 4.879 1 98.75 116 LEU B O 1
ATOM 2837 N N . ALA B 1 117 ? -3.182 -19.984 4 1 98.88 117 ALA B N 1
ATOM 2838 C CA . ALA B 1 117 ? -4.129 -20.344 5.059 1 98.88 117 ALA B CA 1
ATOM 2839 C C . ALA B 1 117 ? -4.379 -21.844 5.102 1 98.88 117 ALA B C 1
ATOM 2841 O O . ALA B 1 117 ? -4.461 -22.438 6.18 1 98.88 117 ALA B O 1
ATOM 2842 N N . ALA B 1 118 ? -4.484 -22.484 3.957 1 98.81 118 ALA B N 1
ATOM 2843 C CA . ALA B 1 118 ? -4.73 -23.922 3.896 1 98.81 118 ALA B CA 1
ATOM 2844 C C . ALA B 1 118 ? -3.621 -24.703 4.602 1 98.81 118 ALA B C 1
ATOM 2846 O O . ALA B 1 118 ? -3.867 -25.766 5.168 1 98.81 118 ALA B O 1
ATOM 2847 N N . VAL B 1 119 ? -2.457 -24.141 4.605 1 98.62 119 VAL B N 1
ATOM 2848 C CA . VAL B 1 119 ? -1.285 -24.812 5.168 1 98.62 119 VAL B CA 1
ATOM 2849 C C . VAL B 1 119 ? -1.215 -24.547 6.672 1 98.62 119 VAL B C 1
ATOM 2851 O O . VAL B 1 119 ? -0.855 -25.438 7.445 1 98.62 119 VAL B O 1
ATOM 2854 N N . HIS B 1 120 ? -1.631 -23.391 7.148 1 98.56 120 HIS B N 1
ATOM 2855 C CA . HIS B 1 120 ? -1.235 -22.953 8.484 1 98.56 120 HIS B CA 1
ATOM 2856 C C . HIS B 1 120 ? -2.445 -22.812 9.406 1 98.56 120 HIS B C 1
ATOM 2858 O O . HIS B 1 120 ? -2.295 -22.719 10.625 1 98.56 120 HIS B O 1
ATOM 2864 N N . ILE B 1 121 ? -3.6 -22.828 8.914 1 98.69 121 ILE B N 1
ATOM 2865 C CA . ILE B 1 121 ? -4.785 -22.438 9.664 1 98.69 121 ILE B CA 1
ATOM 2866 C C . ILE B 1 121 ? -4.996 -23.406 10.82 1 98.69 121 ILE B C 1
ATOM 2868 O O . ILE B 1 121 ? -4.742 -24.609 10.688 1 98.69 121 ILE B O 1
ATOM 2872 N N . THR B 1 122 ? -5.488 -22.859 11.906 1 98.56 122 THR B N 1
ATOM 2873 C CA . THR B 1 122 ? -5.805 -23.656 13.086 1 98.56 122 THR B CA 1
ATOM 2874 C C . THR B 1 122 ? -7.305 -23.922 13.18 1 98.56 122 THR B C 1
ATOM 2876 O O . THR B 1 122 ? -8.094 -23.266 12.5 1 98.56 122 THR B O 1
ATOM 2879 N N . ALA B 1 123 ? -7.637 -24.844 14.023 1 98.38 123 ALA B N 1
ATOM 2880 C CA . ALA B 1 123 ? -9.047 -25.156 14.234 1 98.38 123 ALA B CA 1
ATOM 2881 C C . ALA B 1 123 ? -9.805 -23.938 14.75 1 98.38 123 ALA B C 1
ATOM 2883 O O . ALA B 1 123 ? -10.953 -23.703 14.367 1 98.38 123 ALA B O 1
ATOM 2884 N N . GLU B 1 124 ? -9.18 -23.203 15.578 1 98.62 124 GLU B N 1
ATOM 2885 C CA . GLU B 1 124 ? -9.789 -21.984 16.125 1 98.62 124 GLU B CA 1
ATOM 2886 C C . GLU B 1 124 ? -10.047 -20.969 15.016 1 98.62 124 GLU B C 1
ATOM 2888 O O . GLU B 1 124 ? -11.086 -20.312 15.008 1 98.62 124 GLU B O 1
ATOM 2893 N N . GLU B 1 125 ? -9.148 -20.859 14.148 1 98.75 125 GLU B N 1
ATOM 2894 C CA . GLU B 1 125 ? -9.289 -19.891 13.055 1 98.75 125 GLU B CA 1
ATOM 2895 C C . GLU B 1 125 ? -10.344 -20.359 12.047 1 98.75 125 GLU B C 1
ATOM 2897 O O . GLU B 1 125 ? -11.062 -19.531 11.477 1 98.75 125 GLU B O 1
ATOM 2902 N N . VAL B 1 126 ? -10.43 -21.656 11.828 1 98.75 126 VAL B N 1
ATOM 2903 C CA . VAL B 1 126 ? -11.516 -22.188 11 1 98.75 126 VAL B CA 1
ATOM 2904 C C . VAL B 1 126 ? -12.859 -21.828 11.633 1 98.75 126 VAL B C 1
ATOM 2906 O O . VAL B 1 126 ? -13.781 -21.391 10.938 1 98.75 126 VAL B O 1
ATOM 2909 N N . ALA B 1 127 ? -12.977 -22.031 12.93 1 98.75 127 ALA B N 1
ATOM 2910 C CA . ALA B 1 127 ? -14.203 -21.703 13.648 1 98.75 127 ALA B CA 1
ATOM 2911 C C . ALA B 1 127 ? -14.547 -20.234 13.508 1 98.75 127 ALA B C 1
ATOM 2913 O O . ALA B 1 127 ? -15.719 -19.875 13.352 1 98.75 127 ALA B O 1
ATOM 2914 N N . ARG B 1 128 ? -13.57 -19.406 13.508 1 98.62 128 ARG B N 1
ATOM 2915 C CA . ARG B 1 128 ? -13.773 -17.969 13.344 1 98.62 128 ARG B CA 1
ATOM 2916 C C . ARG B 1 128 ? -14.312 -17.641 11.953 1 98.62 128 ARG B C 1
ATOM 2918 O O . ARG B 1 128 ? -15.203 -16.812 11.805 1 98.62 128 ARG B O 1
ATOM 2925 N N . LEU B 1 129 ? -13.758 -18.281 10.945 1 98.75 129 LEU B N 1
ATOM 2926 C CA . LEU B 1 129 ? -14.25 -18.078 9.594 1 98.75 129 LEU B CA 1
ATOM 2927 C C . LEU B 1 129 ? -15.719 -18.484 9.477 1 98.75 129 LEU B C 1
ATOM 2929 O O . LEU B 1 129 ? -16.531 -17.75 8.891 1 98.75 129 LEU B O 1
ATOM 2933 N N . ARG B 1 130 ? -16.047 -19.609 10.039 1 98.56 130 ARG B N 1
ATOM 2934 C CA . ARG B 1 130 ? -17.422 -20.094 9.992 1 98.56 130 ARG B CA 1
ATOM 2935 C C . ARG B 1 130 ? -18.359 -19.172 10.742 1 98.56 130 ARG B C 1
ATOM 2937 O O . ARG B 1 130 ? -19.5 -18.969 10.328 1 98.56 130 ARG B O 1
ATOM 2944 N N . GLU B 1 131 ? -17.891 -18.641 11.805 1 98.56 131 GLU B N 1
ATOM 2945 C CA . GLU B 1 131 ? -18.672 -17.672 12.555 1 98.56 131 GLU B CA 1
ATOM 2946 C C . GLU B 1 131 ? -18.969 -16.422 11.727 1 98.56 131 GLU B C 1
ATOM 2948 O O . GLU B 1 131 ? -20.078 -15.891 11.75 1 98.56 131 GLU B O 1
ATOM 2953 N N . ILE B 1 132 ? -17.969 -15.914 11.031 1 98.62 132 ILE B N 1
ATOM 2954 C CA . ILE B 1 132 ? -18.156 -14.734 10.188 1 98.62 132 ILE B CA 1
ATOM 2955 C C . ILE B 1 132 ? -19.203 -15.031 9.117 1 98.62 132 ILE B C 1
ATOM 2957 O O . ILE B 1 132 ? -20.125 -14.227 8.898 1 98.62 132 ILE B O 1
ATOM 2961 N N . VAL B 1 133 ? -19.094 -16.234 8.453 1 98.12 133 VAL B N 1
ATOM 2962 C CA . VAL B 1 133 ? -20.047 -16.594 7.402 1 98.12 133 VAL B CA 1
ATOM 2963 C C . VAL B 1 133 ? -21.453 -16.734 7.992 1 98.12 133 VAL B C 1
ATOM 2965 O O . VAL B 1 133 ? -22.422 -16.281 7.391 1 98.12 133 VAL B O 1
ATOM 2968 N N . ALA B 1 134 ? -21.562 -17.328 9.227 1 97.88 134 ALA B N 1
ATOM 2969 C CA . ALA B 1 134 ? -22.844 -17.469 9.898 1 97.88 134 ALA B CA 1
ATOM 2970 C C . ALA B 1 134 ? -23.484 -16.109 10.164 1 97.88 134 ALA B C 1
ATOM 2972 O O . ALA B 1 134 ? -24.703 -15.961 10.008 1 97.88 134 ALA B O 1
ATOM 2973 N N . ARG B 1 135 ? -22.734 -15.125 10.469 1 97.44 135 ARG B N 1
ATOM 2974 C CA . ARG B 1 135 ? -23.234 -13.781 10.727 1 97.44 135 ARG B CA 1
ATOM 2975 C C . ARG B 1 135 ? -23.766 -13.141 9.445 1 97.44 135 ARG B C 1
ATOM 2977 O O . ARG B 1 135 ? -24.734 -12.375 9.477 1 97.44 135 ARG B O 1
ATOM 2984 N N . MET B 1 136 ? -23.172 -13.508 8.359 1 96.44 136 MET B N 1
ATOM 2985 C CA . MET B 1 136 ? -23.562 -12.945 7.07 1 96.44 136 MET B CA 1
ATOM 2986 C C . MET B 1 136 ? -24.938 -13.477 6.633 1 96.44 136 MET B C 1
ATOM 2988 O O . MET B 1 136 ? -25.562 -12.914 5.738 1 96.44 136 MET B O 1
ATOM 2992 N N . GLU B 1 137 ? -25.359 -14.516 7.254 1 95.25 137 GLU B N 1
ATOM 2993 C CA . GLU B 1 137 ? -26.656 -15.102 6.918 1 95.25 137 GLU B CA 1
ATOM 2994 C C . GLU B 1 137 ? -27.797 -14.25 7.441 1 95.25 137 GLU B C 1
ATOM 2996 O O . GLU B 1 137 ? -28.938 -14.406 7.008 1 95.25 137 GLU B O 1
ATOM 3001 N N . ASP B 1 138 ? -27.453 -13.414 8.414 1 95.56 138 ASP B N 1
ATOM 3002 C CA . ASP B 1 138 ? -28.484 -12.539 8.977 1 95.56 138 ASP B CA 1
ATOM 3003 C C . ASP B 1 138 ? -29.062 -11.609 7.918 1 95.56 138 ASP B C 1
ATOM 3005 O O . ASP B 1 138 ? -28.359 -10.711 7.422 1 95.56 138 ASP B O 1
ATOM 3009 N N . ARG B 1 139 ? -30.297 -11.711 7.637 1 89.88 139 ARG B N 1
ATOM 3010 C CA . ARG B 1 139 ? -30.938 -10.969 6.559 1 89.88 139 ARG B CA 1
ATOM 3011 C C . ARG B 1 139 ? -31.25 -9.539 6.98 1 89.88 139 ARG B C 1
ATOM 3013 O O . ARG B 1 139 ? -31.594 -8.703 6.145 1 89.88 139 ARG B O 1
ATOM 3020 N N . SER B 1 140 ? -31.109 -9.281 8.25 1 95.31 140 SER B N 1
ATOM 3021 C CA . SER B 1 140 ? -31.406 -7.945 8.742 1 95.31 140 SER B CA 1
ATOM 3022 C C . SER B 1 140 ? -30.203 -7.016 8.578 1 95.31 140 SER B C 1
ATOM 3024 O O . SER B 1 140 ? -30.312 -5.809 8.812 1 95.31 140 SER B O 1
ATOM 3026 N N . LEU B 1 141 ? -29.125 -7.512 8.078 1 96.44 141 LEU B N 1
ATOM 3027 C CA . LEU B 1 141 ? -27.906 -6.715 7.93 1 96.44 141 LEU B CA 1
ATOM 3028 C C . LEU B 1 141 ? -28.078 -5.668 6.832 1 96.44 141 LEU B C 1
ATOM 3030 O O . LEU B 1 141 ? -28.656 -5.953 5.781 1 96.44 141 LEU B O 1
ATOM 3034 N N . SER B 1 142 ? -27.625 -4.5 7.156 1 96.56 142 SER B N 1
ATOM 3035 C CA . SER B 1 142 ? -27.516 -3.49 6.109 1 96.56 142 SER B CA 1
ATOM 3036 C C . SER B 1 142 ? -26.453 -3.863 5.082 1 96.56 142 SER B C 1
ATOM 3038 O O . SER B 1 142 ? -25.641 -4.758 5.324 1 96.56 142 SER B O 1
ATOM 3040 N N . VAL B 1 143 ? -26.453 -3.24 3.938 1 95.62 143 VAL B N 1
ATOM 3041 C CA . VAL B 1 143 ? -25.438 -3.449 2.902 1 95.62 143 VAL B CA 1
ATOM 3042 C C . VAL B 1 143 ? -24.047 -3.205 3.48 1 95.62 143 VAL B C 1
ATOM 3044 O O . VAL B 1 143 ? -23.125 -4.004 3.268 1 95.62 143 VAL B O 1
ATOM 3047 N N . ASP B 1 144 ? -23.875 -2.141 4.258 1 96.5 144 ASP B N 1
ATOM 3048 C CA . ASP B 1 144 ? -22.578 -1.789 4.848 1 96.5 144 ASP B CA 1
ATOM 3049 C C . ASP B 1 144 ? -22.109 -2.873 5.812 1 96.5 144 ASP B C 1
ATOM 3051 O O . ASP B 1 144 ? -20.938 -3.229 5.82 1 96.5 144 ASP B O 1
ATOM 3055 N N . GLU B 1 145 ? -22.984 -3.34 6.609 1 97.12 145 GLU B N 1
ATOM 3056 C CA . GLU B 1 145 ? -22.641 -4.398 7.555 1 97.12 145 GLU B CA 1
ATOM 3057 C C . GLU B 1 145 ? -22.234 -5.676 6.828 1 97.12 145 GLU B C 1
ATOM 3059 O O . GLU B 1 145 ? -21.297 -6.359 7.246 1 97.12 145 GLU B O 1
ATOM 3064 N N . ARG B 1 146 ? -22.906 -6.016 5.773 1 96.81 146 ARG B N 1
ATOM 3065 C CA . ARG B 1 146 ? -22.578 -7.207 4.996 1 96.81 146 ARG B CA 1
ATOM 3066 C C . ARG B 1 146 ? -21.188 -7.09 4.383 1 96.81 146 ARG B C 1
ATOM 3068 O O . ARG B 1 146 ? -20.406 -8.047 4.414 1 96.81 146 ARG B O 1
ATOM 3075 N N . VAL B 1 147 ? -20.891 -5.934 3.848 1 97.19 147 VAL B N 1
ATOM 3076 C CA . VAL B 1 147 ? -19.578 -5.695 3.256 1 97.19 147 VAL B CA 1
ATOM 3077 C C . VAL B 1 147 ? -18.5 -5.785 4.332 1 97.19 147 VAL B C 1
ATOM 3079 O O . VAL B 1 147 ? -17.406 -6.285 4.082 1 97.19 147 VAL B O 1
ATOM 3082 N N . GLU B 1 148 ? -18.797 -5.293 5.547 1 97.56 148 GLU B N 1
ATOM 3083 C CA . GLU B 1 148 ? -17.844 -5.363 6.656 1 97.56 148 GLU B CA 1
ATOM 3084 C C . GLU B 1 148 ? -17.531 -6.812 7.016 1 97.56 148 GLU B C 1
ATOM 3086 O O . GLU B 1 148 ? -16.359 -7.164 7.219 1 97.56 148 GLU B O 1
ATOM 3091 N N . TYR B 1 149 ? -18.531 -7.613 7.098 1 97.81 149 TYR B N 1
ATOM 3092 C CA . TYR B 1 149 ? -18.312 -9.023 7.387 1 97.81 149 TYR B CA 1
ATOM 3093 C C . TYR B 1 149 ? -17.562 -9.703 6.242 1 97.81 149 TYR B C 1
ATOM 3095 O O . TYR B 1 149 ? -16.672 -10.523 6.477 1 97.81 149 TYR B O 1
ATOM 3103 N N . ASP B 1 150 ? -17.922 -9.375 5.027 1 98 150 ASP B N 1
ATOM 3104 C CA . ASP B 1 150 ? -17.234 -9.914 3.863 1 98 150 ASP B CA 1
ATOM 3105 C C . ASP B 1 150 ? -15.75 -9.555 3.895 1 98 150 ASP B C 1
ATOM 3107 O O . ASP B 1 150 ? -14.891 -10.43 3.725 1 98 150 ASP B O 1
ATOM 3111 N N . SER B 1 151 ? -15.492 -8.32 4.164 1 98.25 151 SER B N 1
ATOM 3112 C CA . SER B 1 151 ? -14.109 -7.859 4.293 1 98.25 151 SER B CA 1
ATOM 3113 C C . SER B 1 151 ? -13.383 -8.609 5.402 1 98.25 151 SER B C 1
ATOM 3115 O O . SER B 1 151 ? -12.258 -9.078 5.207 1 98.25 151 SER B O 1
ATOM 3117 N N . SER B 1 152 ? -14.023 -8.734 6.566 1 98.56 152 SER B N 1
ATOM 3118 C CA . SER B 1 152 ? -13.422 -9.406 7.711 1 98.56 152 SER B CA 1
ATOM 3119 C C . SER B 1 152 ? -13.102 -10.867 7.391 1 98.56 152 SER B C 1
ATOM 3121 O O . SER B 1 152 ? -12.117 -11.414 7.891 1 98.56 152 SER B O 1
ATOM 3123 N N . PHE B 1 153 ? -13.961 -11.477 6.512 1 98.88 153 PHE B N 1
ATOM 3124 C CA . PHE B 1 153 ? -13.75 -12.859 6.09 1 98.88 153 PHE B CA 1
ATOM 3125 C C . PHE B 1 153 ? -12.438 -13 5.324 1 98.88 153 PHE B C 1
ATOM 3127 O O . PHE B 1 153 ? -11.602 -13.836 5.664 1 98.88 153 PHE B O 1
ATOM 3134 N N . HIS B 1 154 ? -12.172 -12.133 4.359 1 98.81 154 HIS B N 1
ATOM 3135 C CA . HIS B 1 154 ? -10.969 -12.188 3.537 1 98.81 154 HIS B CA 1
ATOM 3136 C C . HIS B 1 154 ? -9.727 -11.836 4.352 1 98.81 154 HIS B C 1
ATOM 3138 O O . HIS B 1 154 ? -8.68 -12.453 4.191 1 98.81 154 HIS B O 1
ATOM 3144 N N . ILE B 1 155 ? -9.875 -10.891 5.266 1 98.81 155 ILE B N 1
ATOM 3145 C CA . ILE B 1 155 ? -8.766 -10.492 6.125 1 98.81 155 ILE B CA 1
ATOM 3146 C C . ILE B 1 155 ? -8.406 -11.633 7.07 1 98.81 155 ILE B C 1
ATOM 3148 O O . ILE B 1 155 ? -7.23 -11.914 7.305 1 98.81 155 ILE B O 1
ATOM 3152 N N . ALA B 1 156 ? -9.445 -12.32 7.617 1 98.88 156 ALA B N 1
ATOM 3153 C CA . ALA B 1 156 ? -9.219 -13.453 8.516 1 98.88 156 ALA B CA 1
ATOM 3154 C C . ALA B 1 156 ? -8.484 -14.586 7.793 1 98.88 156 ALA B C 1
ATOM 3156 O O . ALA B 1 156 ? -7.637 -15.258 8.383 1 98.88 156 ALA B O 1
ATOM 3157 N N . ILE B 1 157 ? -8.812 -14.797 6.547 1 98.94 157 ILE B N 1
ATOM 3158 C CA . ILE B 1 157 ? -8.102 -15.797 5.754 1 98.94 157 ILE B CA 1
ATOM 3159 C C . ILE B 1 157 ? -6.633 -15.398 5.625 1 98.94 157 ILE B C 1
ATOM 3161 O O . ILE B 1 157 ? -5.738 -16.219 5.855 1 98.94 157 ILE B O 1
ATOM 3165 N N . ALA B 1 158 ? -6.398 -14.18 5.258 1 98.88 158 ALA B N 1
ATOM 3166 C CA . ALA B 1 158 ? -5.027 -13.703 5.105 1 98.88 158 ALA B CA 1
ATOM 3167 C C . ALA B 1 158 ? -4.258 -13.82 6.418 1 98.88 158 ALA B C 1
ATOM 3169 O O . ALA B 1 158 ? -3.0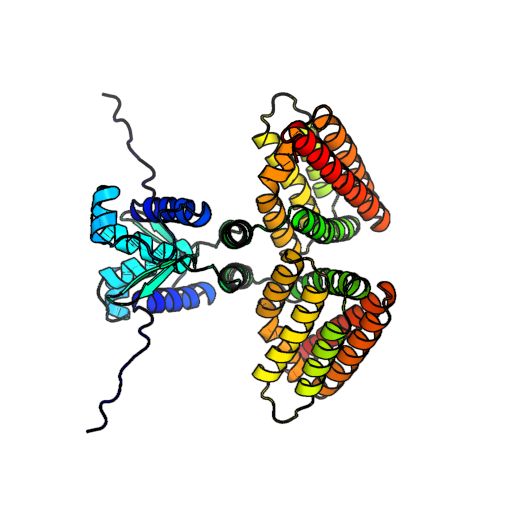86 -14.195 6.426 1 98.88 158 ALA B O 1
ATOM 3170 N N . ARG B 1 159 ? -4.926 -13.5 7.5 1 98.69 159 ARG B N 1
ATOM 3171 C CA . ARG B 1 159 ? -4.32 -13.617 8.82 1 98.69 159 ARG B CA 1
ATOM 3172 C C . ARG B 1 159 ? -3.92 -15.055 9.117 1 98.69 159 ARG B C 1
ATOM 3174 O O . ARG B 1 159 ? -2.85 -15.305 9.672 1 98.69 159 ARG B O 1
ATOM 3181 N N . ALA B 1 160 ? -4.723 -15.969 8.758 1 98.75 160 ALA B N 1
ATOM 3182 C CA . ALA B 1 160 ? -4.473 -17.391 8.992 1 98.75 160 ALA B CA 1
ATOM 3183 C C . ALA B 1 160 ? -3.258 -17.875 8.211 1 98.75 160 ALA B C 1
ATOM 3185 O O . ALA B 1 160 ? -2.68 -18.906 8.523 1 98.75 160 ALA B O 1
ATOM 3186 N N . GLY B 1 161 ? -2.898 -17.141 7.191 1 98.44 161 GLY B N 1
ATOM 3187 C CA . GLY B 1 161 ? -1.745 -17.484 6.379 1 98.44 161 GLY B CA 1
ATOM 3188 C C . GLY B 1 161 ? -0.423 -17.188 7.055 1 98.44 161 GLY B C 1
ATOM 3189 O O . GLY B 1 161 ? 0.632 -17.625 6.594 1 98.44 161 GLY B O 1
ATOM 3190 N N . LYS B 1 162 ? -0.43 -16.375 8.109 1 98.12 162 LYS B N 1
ATOM 3191 C CA . LYS B 1 162 ? 0.678 -16.109 9.023 1 98.12 162 LYS B CA 1
ATOM 3192 C C . LYS B 1 162 ? 1.735 -15.227 8.367 1 98.12 162 LYS B C 1
ATOM 3194 O O . LYS B 1 162 ? 2.889 -15.203 8.805 1 98.12 162 LYS B O 1
ATOM 3199 N N . ASN B 1 163 ? 1.481 -14.609 7.285 1 97.94 163 ASN B N 1
ATOM 3200 C CA . ASN B 1 163 ? 2.271 -13.516 6.734 1 97.94 163 ASN B CA 1
ATOM 3201 C C . ASN B 1 163 ? 1.619 -12.164 7.004 1 97.94 163 ASN B C 1
ATOM 3203 O O . ASN B 1 163 ? 0.634 -11.805 6.355 1 97.94 163 ASN B O 1
ATOM 3207 N N . ILE B 1 164 ? 2.199 -11.438 7.859 1 97 164 ILE B N 1
ATOM 3208 C CA . ILE B 1 164 ? 1.55 -10.242 8.375 1 97 164 ILE B CA 1
ATOM 3209 C C . ILE B 1 164 ? 1.479 -9.18 7.273 1 97 164 ILE B C 1
ATOM 3211 O O . ILE B 1 164 ? 0.512 -8.422 7.199 1 97 164 ILE B O 1
ATOM 3215 N N . LEU B 1 165 ? 2.439 -9.117 6.422 1 96.94 165 LEU B N 1
ATOM 3216 C CA . LEU B 1 165 ? 2.434 -8.125 5.352 1 96.94 165 LEU B CA 1
ATOM 3217 C C . LEU B 1 165 ? 1.366 -8.453 4.312 1 96.94 165 LEU B C 1
ATOM 3219 O O . LEU B 1 165 ? 0.693 -7.551 3.805 1 96.94 165 LEU B O 1
ATOM 3223 N N . LEU B 1 166 ? 1.252 -9.727 3.975 1 98.38 166 LEU B N 1
ATOM 3224 C CA . LEU B 1 166 ? 0.173 -10.133 3.078 1 98.38 166 LEU B CA 1
ATOM 3225 C C . LEU B 1 166 ? -1.188 -9.797 3.68 1 98.38 166 LEU B C 1
ATOM 3227 O O . LEU B 1 166 ? -2.088 -9.336 2.973 1 98.38 166 LEU B O 1
ATOM 3231 N N . GLU B 1 167 ? -1.366 -10.023 5.004 1 98.25 167 GLU B N 1
ATOM 3232 C CA . GLU B 1 167 ? -2.588 -9.617 5.695 1 98.25 167 GLU B CA 1
ATOM 3233 C C . GLU B 1 167 ? -2.859 -8.133 5.52 1 98.25 167 GLU B C 1
ATOM 3235 O O . GLU B 1 167 ? -3.984 -7.73 5.211 1 98.25 167 GLU B O 1
ATOM 3240 N N . MET B 1 168 ? -1.823 -7.312 5.633 1 97.44 168 MET B N 1
ATOM 3241 C CA . MET B 1 168 ? -1.958 -5.867 5.484 1 97.44 168 MET B CA 1
ATOM 3242 C C . MET B 1 168 ? -2.395 -5.504 4.07 1 97.44 168 MET B C 1
ATOM 3244 O O . MET B 1 168 ? -3.299 -4.688 3.887 1 97.44 168 MET B O 1
ATOM 3248 N N . PHE B 1 169 ? -1.816 -6.113 3.072 1 98.19 169 PHE B N 1
ATOM 3249 C CA . PHE B 1 169 ? -2.135 -5.797 1.685 1 98.19 169 PHE B CA 1
ATOM 3250 C C . PHE B 1 169 ? -3.561 -6.219 1.348 1 98.19 169 PHE B C 1
ATOM 3252 O O . PHE B 1 169 ? -4.277 -5.5 0.65 1 98.19 169 PHE B O 1
ATOM 3259 N N . VAL B 1 170 ? -3.961 -7.363 1.871 1 98.69 170 VAL B N 1
ATOM 3260 C CA . VAL B 1 170 ? -5.336 -7.801 1.666 1 98.69 170 VAL B CA 1
ATOM 3261 C C . VAL B 1 170 ? -6.297 -6.82 2.338 1 98.69 170 VAL B C 1
ATOM 3263 O O . VAL B 1 170 ? -7.324 -6.453 1.76 1 98.69 170 VAL B O 1
ATOM 3266 N N . GLU B 1 171 ? -5.988 -6.402 3.529 1 98.12 171 GLU B N 1
ATOM 3267 C CA . GLU B 1 171 ? -6.84 -5.445 4.238 1 98.12 171 GLU B CA 1
ATOM 3268 C C . GLU B 1 171 ? -6.938 -4.125 3.479 1 98.12 171 GLU B C 1
ATOM 3270 O O . GLU B 1 171 ? -8.016 -3.549 3.365 1 98.12 171 GLU B O 1
ATOM 3275 N N . VAL B 1 172 ? -5.824 -3.693 2.951 1 97.38 172 VAL B N 1
ATOM 3276 C CA . VAL B 1 172 ? -5.828 -2.484 2.133 1 97.38 172 VAL B CA 1
ATOM 3277 C C . VAL B 1 172 ? -6.742 -2.682 0.924 1 97.38 172 VAL B C 1
ATOM 3279 O O . VAL B 1 172 ? -7.574 -1.824 0.619 1 97.38 172 VAL B O 1
ATOM 3282 N N . MET B 1 173 ? -6.652 -3.766 0.254 1 97.31 173 MET B N 1
ATOM 3283 C CA . MET B 1 173 ? -7.445 -4.039 -0.939 1 97.31 173 MET B CA 1
ATOM 3284 C C . MET B 1 173 ? -8.93 -4.109 -0.6 1 97.31 173 MET B C 1
ATOM 3286 O O . MET B 1 173 ? -9.773 -3.646 -1.374 1 97.31 173 MET B O 1
ATOM 3290 N N . THR B 1 174 ? -9.273 -4.723 0.57 1 96.81 174 THR B N 1
ATOM 3291 C CA . THR B 1 174 ? -10.672 -4.797 0.956 1 96.81 174 THR B CA 1
ATOM 3292 C C . THR B 1 174 ? -11.25 -3.4 1.179 1 96.81 174 THR B C 1
ATOM 3294 O O . THR B 1 174 ? -12.414 -3.148 0.881 1 96.81 174 THR B O 1
ATOM 3297 N N . THR B 1 175 ? -10.422 -2.539 1.681 1 95.88 175 THR B N 1
ATOM 3298 C CA . THR B 1 175 ? -10.852 -1.156 1.856 1 95.88 175 THR B CA 1
ATOM 3299 C C . THR B 1 175 ? -11.086 -0.486 0.505 1 95.88 175 THR B C 1
ATOM 3301 O O . THR B 1 175 ? -12.109 0.175 0.302 1 95.88 175 THR B O 1
ATOM 3304 N N . LEU B 1 176 ? -10.211 -0.721 -0.427 1 94.88 176 LEU B N 1
ATOM 3305 C CA . LEU B 1 176 ? -10.281 -0.084 -1.738 1 94.88 176 LEU B CA 1
ATOM 3306 C C . LEU B 1 176 ? -11.445 -0.64 -2.553 1 94.88 176 LEU B C 1
ATOM 3308 O O . LEU B 1 176 ? -11.953 0.028 -3.459 1 94.88 176 LEU B O 1
ATOM 3312 N N . THR B 1 177 ? -11.898 -1.859 -2.23 1 95.81 177 THR B N 1
ATOM 3313 C CA . THR B 1 177 ? -12.914 -2.512 -3.047 1 95.81 177 THR B CA 1
ATOM 3314 C C . THR B 1 177 ? -14.266 -2.51 -2.334 1 95.81 177 THR B C 1
ATOM 3316 O O . THR B 1 177 ? -15.172 -3.266 -2.699 1 95.81 177 THR B O 1
ATOM 3319 N N . ARG B 1 178 ? -14.414 -1.73 -1.288 1 94.88 178 ARG B N 1
ATOM 3320 C CA . ARG B 1 178 ? -15.648 -1.71 -0.505 1 94.88 178 ARG B CA 1
ATOM 3321 C C . ARG B 1 178 ? -16.844 -1.378 -1.384 1 94.88 178 ARG B C 1
ATOM 3323 O O . ARG B 1 178 ? -17.875 -2.062 -1.329 1 94.88 178 ARG B O 1
ATOM 3330 N N . GLU B 1 179 ? -16.766 -0.279 -2.164 1 92.19 179 GLU B N 1
ATOM 3331 C CA . GLU B 1 179 ? -17.859 0.098 -3.049 1 92.19 179 GLU B CA 1
ATOM 3332 C C . GLU B 1 179 ? -18.109 -0.978 -4.102 1 92.19 179 GLU B C 1
ATOM 3334 O O . GLU B 1 179 ? -19.266 -1.28 -4.422 1 92.19 179 GLU B O 1
ATOM 3339 N N . TYR B 1 180 ? -17.016 -1.479 -4.602 1 93.06 180 TYR B N 1
ATOM 3340 C CA . TYR B 1 180 ? -17.094 -2.57 -5.566 1 93.06 180 TYR B CA 1
ATOM 3341 C C . TYR B 1 180 ? -17.859 -3.756 -5 1 93.06 180 TYR B C 1
ATOM 3343 O O . TYR B 1 180 ? -18.766 -4.281 -5.645 1 93.06 180 TYR B O 1
ATOM 3351 N N . MET B 1 181 ? -17.594 -4.152 -3.787 1 94.25 181 MET B N 1
ATOM 3352 C CA . MET B 1 181 ? -18.203 -5.301 -3.127 1 94.25 181 MET B CA 1
ATOM 3353 C C . MET B 1 181 ? -19.672 -5.027 -2.805 1 94.25 181 MET B C 1
ATOM 3355 O O . MET B 1 181 ? -20.5 -5.938 -2.838 1 94.25 181 MET B O 1
ATOM 3359 N N . SER B 1 182 ? -20 -3.742 -2.5 1 95.69 182 SER B N 1
ATOM 3360 C CA . SER B 1 182 ? -21.391 -3.381 -2.193 1 95.69 182 SER B CA 1
ATOM 3361 C C . SER B 1 182 ? -22.312 -3.654 -3.381 1 95.69 182 SER B C 1
ATOM 3363 O O . SER B 1 182 ? -23.469 -4.035 -3.199 1 95.69 182 SER B O 1
ATOM 3365 N N . LYS B 1 183 ? -21.828 -3.488 -4.609 1 94.06 183 LYS B N 1
ATOM 3366 C CA . LYS B 1 183 ? -22.609 -3.732 -5.82 1 94.06 183 LYS B CA 1
ATOM 3367 C C . LYS B 1 183 ? -23.016 -5.199 -5.922 1 94.06 183 LYS B C 1
ATOM 3369 O O . LYS B 1 183 ? -24.125 -5.508 -6.363 1 94.06 183 LYS B O 1
ATOM 3374 N N . GLY B 1 184 ? -22.109 -6.086 -5.527 1 92.25 184 GLY B N 1
ATOM 3375 C CA . GLY B 1 184 ? -22.453 -7.5 -5.508 1 92.25 184 GLY B CA 1
ATOM 3376 C C . GLY B 1 184 ? -23.547 -7.844 -4.512 1 92.25 184 GLY B C 1
ATOM 3377 O O . GLY B 1 184 ? -24.406 -8.68 -4.793 1 92.25 184 GLY B O 1
ATOM 3378 N N . VAL B 1 185 ? -23.5 -7.188 -3.393 1 90.88 185 VAL B N 1
ATOM 3379 C CA . VAL B 1 185 ? -24.484 -7.406 -2.338 1 90.88 185 VAL B CA 1
ATOM 3380 C C . VAL B 1 185 ? -25.859 -6.938 -2.811 1 90.88 185 VAL B C 1
ATOM 3382 O O . VAL B 1 185 ? -26.875 -7.551 -2.486 1 90.88 185 VAL B O 1
ATOM 3385 N N . LEU B 1 186 ? -25.875 -5.93 -3.609 1 91.31 186 LEU B N 1
ATOM 3386 C CA . LEU B 1 186 ? -27.094 -5.277 -4.039 1 91.31 186 LEU B CA 1
ATOM 3387 C C . LEU B 1 186 ? -27.75 -6.039 -5.195 1 91.31 186 LEU B C 1
ATOM 3389 O O . LEU B 1 186 ? -28.922 -5.836 -5.496 1 91.31 186 LEU B O 1
ATOM 3393 N N . LEU B 1 187 ? -26.984 -6.863 -5.844 1 91.62 187 LEU B N 1
ATOM 3394 C CA . LEU B 1 187 ? -27.516 -7.645 -6.957 1 91.62 187 LEU B CA 1
ATOM 3395 C C . LEU B 1 187 ? -28.453 -8.742 -6.453 1 91.62 187 LEU B C 1
ATOM 3397 O O . LEU B 1 187 ? -28.125 -9.43 -5.48 1 91.62 187 LEU B O 1
ATOM 3401 N N . ARG B 1 188 ? -29.578 -8.898 -7.137 1 88.56 188 ARG B N 1
ATOM 3402 C CA . ARG B 1 188 ? -30.484 -9.984 -6.793 1 88.56 188 ARG B CA 1
ATOM 3403 C C . ARG B 1 188 ? -29.781 -11.336 -6.844 1 88.56 188 ARG B C 1
ATOM 3405 O O . ARG B 1 188 ? -29.141 -11.672 -7.848 1 88.56 188 ARG B O 1
ATOM 3412 N N . GLY B 1 189 ? -29.859 -12.047 -5.703 1 92.06 189 GLY B N 1
ATOM 3413 C CA . GLY B 1 189 ? -29.219 -13.344 -5.625 1 92.06 189 GLY B CA 1
ATOM 3414 C C . GLY B 1 189 ? -27.766 -13.258 -5.188 1 92.06 189 GLY B C 1
ATOM 3415 O O . GLY B 1 189 ? -27.109 -14.289 -4.965 1 92.06 189 GLY B O 1
ATOM 3416 N N . GLY B 1 190 ? -27.328 -12.047 -5.09 1 92.06 190 GLY B N 1
ATOM 3417 C CA . GLY B 1 190 ? -25.922 -11.844 -4.773 1 92.06 190 GLY B CA 1
ATOM 3418 C C . GLY B 1 190 ? -25.547 -12.336 -3.393 1 92.06 190 GLY B C 1
ATOM 3419 O O . GLY B 1 190 ? -24.453 -12.891 -3.199 1 92.06 190 GLY B O 1
ATOM 3420 N N . ILE B 1 191 ? -26.438 -12.211 -2.459 1 93 191 ILE B N 1
ATOM 3421 C CA . ILE B 1 191 ? -26.172 -12.625 -1.084 1 93 191 ILE B CA 1
ATOM 3422 C C . ILE B 1 191 ? -26.062 -14.148 -1.018 1 93 191 ILE B C 1
ATOM 3424 O O . ILE B 1 191 ? -25.141 -14.68 -0.407 1 93 191 ILE B O 1
ATOM 3428 N N . GLU B 1 192 ? -26.969 -14.828 -1.628 1 94.31 192 GLU B N 1
ATOM 3429 C CA . GLU B 1 192 ? -26.969 -16.281 -1.646 1 94.31 192 GLU B CA 1
ATOM 3430 C C . GLU B 1 192 ? -25.703 -16.828 -2.312 1 94.31 192 GLU B C 1
ATOM 3432 O O . GLU B 1 192 ? -25.094 -17.781 -1.822 1 94.31 192 GLU B O 1
ATOM 3437 N N . ASP B 1 193 ? -25.406 -16.219 -3.404 1 95.06 193 ASP B N 1
ATOM 3438 C CA . ASP B 1 193 ? -24.203 -16.609 -4.133 1 95.06 193 ASP B CA 1
ATOM 3439 C C . ASP B 1 193 ? -22.953 -16.422 -3.273 1 95.06 193 ASP B C 1
ATOM 3441 O O . ASP B 1 193 ? -22.094 -17.297 -3.213 1 95.06 193 ASP B O 1
ATOM 3445 N N . CYS B 1 194 ? -22.875 -15.32 -2.646 1 95.06 194 CYS B N 1
ATOM 3446 C CA . CYS B 1 194 ? -21.75 -15 -1.769 1 95.06 194 CYS B CA 1
ATOM 3447 C C . CYS B 1 194 ? -21.625 -16.016 -0.644 1 95.06 194 CYS B C 1
ATOM 3449 O O . CYS B 1 194 ? -20.547 -16.547 -0.392 1 95.06 194 CYS B O 1
ATOM 3451 N N . LEU B 1 195 ? -22.719 -16.344 0.022 1 96.5 195 LEU B N 1
ATOM 3452 C CA . LEU B 1 195 ? -22.719 -17.281 1.141 1 96.5 195 LEU B CA 1
ATOM 3453 C C . LEU B 1 195 ? -22.281 -18.672 0.687 1 96.5 195 LEU B C 1
ATOM 3455 O O . LEU B 1 195 ? -21.484 -19.328 1.353 1 96.5 195 LEU B O 1
ATOM 3459 N N . LYS B 1 196 ? -22.781 -19.062 -0.409 1 97.69 196 LYS B N 1
ATOM 3460 C CA . LYS B 1 196 ? -22.406 -20.375 -0.961 1 97.69 196 LYS B CA 1
ATOM 3461 C C . LYS B 1 196 ? -20.906 -20.453 -1.212 1 97.69 196 LYS B C 1
ATOM 3463 O O . LYS B 1 196 ? -20.25 -21.406 -0.769 1 97.69 196 LYS B O 1
ATOM 3468 N N . HIS B 1 197 ? -20.391 -19.469 -1.896 1 98.12 197 HIS B N 1
ATOM 3469 C CA . HIS B 1 197 ? -18.969 -19.469 -2.254 1 98.12 197 HIS B CA 1
ATOM 3470 C C . HIS B 1 197 ? -18.094 -19.359 -1.014 1 98.12 197 HIS B C 1
ATOM 3472 O O . HIS B 1 197 ? -17.047 -20 -0.929 1 98.12 197 HIS B O 1
ATOM 3478 N N . HIS B 1 198 ? -18.453 -18.531 -0.011 1 98.5 198 HIS B N 1
ATOM 3479 C CA . HIS B 1 198 ? -17.656 -18.391 1.2 1 98.5 198 HIS B CA 1
ATOM 3480 C C . HIS B 1 198 ? -17.594 -19.719 1.965 1 98.5 198 HIS B C 1
ATOM 3482 O O . HIS B 1 198 ? -16.547 -20.078 2.494 1 98.5 198 HIS B O 1
ATOM 3488 N N . ASN B 1 199 ? -18.688 -20.438 1.968 1 98.56 199 ASN B N 1
ATOM 3489 C CA . ASN B 1 199 ? -18.688 -21.75 2.611 1 98.56 199 ASN B CA 1
ATOM 3490 C C . ASN B 1 199 ? -17.766 -22.719 1.893 1 98.56 199 ASN B C 1
ATOM 3492 O O . ASN B 1 199 ? -17.047 -23.484 2.535 1 98.56 199 ASN B O 1
ATOM 3496 N N . LEU B 1 200 ? -17.766 -22.688 0.594 1 98.75 200 LEU B N 1
ATOM 3497 C CA . LEU B 1 200 ? -16.891 -23.547 -0.196 1 98.75 200 LEU B CA 1
ATOM 3498 C C . LEU B 1 200 ? -15.43 -23.203 0.073 1 98.75 200 LEU B C 1
ATOM 3500 O O . LEU B 1 200 ? -14.578 -24.094 0.137 1 98.75 200 LEU B O 1
ATOM 3504 N N . VAL B 1 201 ? -15.133 -21.953 0.283 1 98.88 201 VAL B N 1
ATOM 3505 C CA . VAL B 1 201 ? -13.773 -21.516 0.564 1 98.88 201 VAL B CA 1
ATOM 3506 C C . VAL B 1 201 ? -13.328 -22.031 1.929 1 98.88 201 VAL B C 1
ATOM 3508 O O . VAL B 1 201 ? -12.234 -22.578 2.062 1 98.88 201 VAL B O 1
ATOM 3511 N N . VAL B 1 202 ? -14.203 -21.906 2.941 1 98.81 202 VAL B N 1
ATOM 3512 C CA . VAL B 1 202 ? -13.859 -22.391 4.277 1 98.81 202 VAL B CA 1
ATOM 3513 C C . VAL B 1 202 ? -13.594 -23.891 4.234 1 98.81 202 VAL B C 1
ATOM 3515 O O . VAL B 1 202 ? -12.594 -24.359 4.781 1 98.81 202 VAL B O 1
ATOM 3518 N N . ASN B 1 203 ? -14.469 -24.609 3.562 1 98.75 203 ASN B N 1
ATOM 3519 C CA . ASN B 1 203 ? -14.305 -26.062 3.441 1 98.75 203 ASN B CA 1
ATOM 3520 C C . ASN B 1 203 ? -12.984 -26.422 2.771 1 98.75 203 ASN B C 1
ATOM 3522 O O . ASN B 1 203 ? -12.289 -27.328 3.209 1 98.75 203 ASN B O 1
ATOM 3526 N N . ALA B 1 204 ? -12.688 -25.688 1.723 1 98.81 204 ALA B N 1
ATOM 3527 C CA . ALA B 1 204 ? -11.461 -25.953 0.972 1 98.81 204 ALA B CA 1
ATOM 3528 C C . ALA B 1 204 ? -10.227 -25.656 1.824 1 98.81 204 ALA B C 1
ATOM 3530 O O . ALA B 1 204 ? -9.281 -26.453 1.846 1 98.81 204 ALA B O 1
ATOM 3531 N N . ILE B 1 205 ? -10.211 -24.578 2.559 1 98.81 205 ILE B N 1
ATOM 3532 C CA . ILE B 1 205 ? -9.086 -24.219 3.416 1 98.81 205 ILE B CA 1
ATOM 3533 C C . ILE B 1 205 ? -8.945 -25.25 4.539 1 98.81 205 ILE B C 1
ATOM 3535 O O . ILE B 1 205 ? -7.836 -25.688 4.848 1 98.81 205 ILE B O 1
ATOM 3539 N N . GLU B 1 206 ? -10.023 -25.656 5.109 1 98.44 206 GLU B N 1
ATOM 3540 C CA . GLU B 1 206 ? -10.031 -26.609 6.215 1 98.44 206 GLU B CA 1
ATOM 3541 C C . GLU B 1 206 ? -9.492 -27.969 5.781 1 98.44 206 GLU B C 1
ATOM 3543 O O . GLU B 1 206 ? -8.93 -28.719 6.594 1 98.44 206 GLU B O 1
ATOM 3548 N N . SER B 1 207 ? -9.617 -28.328 4.535 1 98.12 207 SER B N 1
ATOM 3549 C CA . SER B 1 207 ? -9.148 -29.609 4.016 1 98.12 207 SER B CA 1
ATOM 3550 C C . SER B 1 207 ? -7.629 -29.688 4.055 1 98.12 207 SER B C 1
ATOM 3552 O O . SER B 1 207 ? -7.059 -30.781 3.918 1 98.12 207 SER B O 1
ATOM 3554 N N . GLY B 1 208 ? -6.992 -28.5 4.078 1 98.31 208 GLY B N 1
ATOM 3555 C CA . GLY B 1 208 ? -5.543 -28.453 4.152 1 98.31 208 GLY B CA 1
ATOM 3556 C C . GLY B 1 208 ? -4.871 -28.562 2.799 1 98.31 208 GLY B C 1
ATOM 3557 O O . GLY B 1 208 ? -3.646 -28.688 2.713 1 98.31 208 GLY B O 1
ATOM 3558 N N . ASP B 1 209 ? -5.59 -28.516 1.749 1 98.44 209 ASP B N 1
ATOM 3559 C CA . ASP B 1 209 ? -5.074 -28.609 0.388 1 98.44 209 ASP B CA 1
ATOM 3560 C C . ASP B 1 209 ? -4.996 -27.25 -0.28 1 98.44 209 ASP B C 1
ATOM 3562 O O . ASP B 1 209 ? -6.023 -26.688 -0.68 1 98.44 209 ASP B O 1
ATOM 3566 N N . PRO B 1 210 ? -3.814 -26.734 -0.546 1 98.69 210 PRO B N 1
ATOM 3567 C CA . PRO B 1 210 ? -3.676 -25.406 -1.121 1 98.69 210 PRO B CA 1
ATOM 3568 C C . PRO B 1 210 ? -4.301 -25.281 -2.51 1 98.69 210 PRO B C 1
ATOM 3570 O O . PRO B 1 210 ? -4.84 -24.234 -2.863 1 98.69 210 PRO B O 1
ATOM 3573 N N . ASP B 1 211 ? -4.277 -26.312 -3.275 1 98.56 211 ASP B N 1
ATOM 3574 C CA . ASP B 1 211 ? -4.844 -26.25 -4.621 1 98.56 211 ASP B CA 1
ATOM 3575 C C . ASP B 1 211 ? -6.363 -26.156 -4.574 1 98.56 211 ASP B C 1
ATOM 3577 O O . ASP B 1 211 ? -6.969 -25.422 -5.355 1 98.56 211 ASP B O 1
ATOM 3581 N N . LYS B 1 212 ? -6.969 -26.891 -3.676 1 98.75 212 LYS B N 1
ATOM 3582 C CA . LYS B 1 212 ? -8.414 -26.781 -3.492 1 98.75 212 LYS B CA 1
ATOM 3583 C C . LYS B 1 212 ? -8.797 -25.391 -2.992 1 98.75 212 LYS B C 1
ATOM 3585 O O . LYS B 1 212 ? -9.789 -24.828 -3.447 1 98.75 212 LYS B O 1
ATOM 3590 N N . ALA B 1 213 ? -8.031 -24.906 -2.045 1 98.88 213 ALA B N 1
ATOM 3591 C CA . ALA B 1 213 ? -8.281 -23.578 -1.5 1 98.88 213 ALA B CA 1
ATOM 3592 C C . ALA B 1 213 ? -8.203 -22.516 -2.592 1 98.88 213 ALA B C 1
ATOM 3594 O O . ALA B 1 213 ? -9.078 -21.641 -2.691 1 98.88 213 ALA B O 1
ATOM 3595 N N . GLU B 1 214 ? -7.176 -22.594 -3.416 1 98.81 214 GLU B N 1
ATOM 3596 C CA . GLU B 1 214 ? -7.012 -21.656 -4.535 1 98.81 214 GLU B CA 1
ATOM 3597 C C . GLU B 1 214 ? -8.203 -21.734 -5.484 1 98.81 214 GLU B C 1
ATOM 3599 O O . GLU B 1 214 ? -8.734 -20.703 -5.902 1 98.81 214 GLU B O 1
ATOM 3604 N N . SER B 1 215 ? -8.57 -22.938 -5.828 1 98.75 215 SER B N 1
ATOM 3605 C CA . SER B 1 215 ? -9.68 -23.094 -6.758 1 98.75 215 SER B CA 1
ATOM 3606 C C . SER B 1 215 ? -10.961 -22.484 -6.203 1 98.75 215 SER B C 1
ATOM 3608 O O . S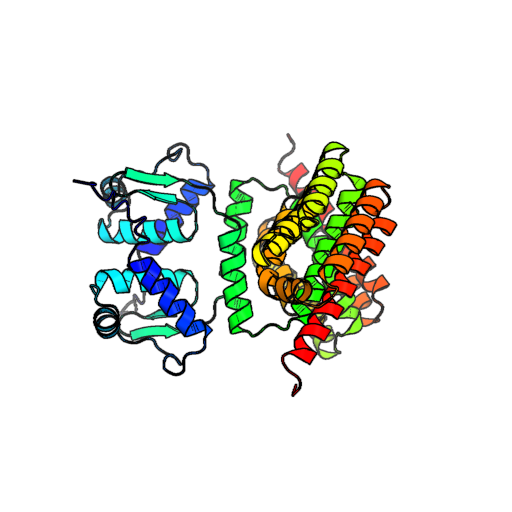ER B 1 215 ? -11.664 -21.766 -6.914 1 98.75 215 SER B O 1
ATOM 3610 N N . ALA B 1 216 ? -11.242 -22.688 -4.93 1 98.81 216 ALA B N 1
ATOM 3611 C CA . ALA B 1 216 ? -12.469 -22.203 -4.305 1 98.81 216 ALA B CA 1
ATOM 3612 C C . ALA B 1 216 ? -12.484 -20.672 -4.254 1 98.81 216 ALA B C 1
ATOM 3614 O O . ALA B 1 216 ? -13.484 -20.047 -4.602 1 98.81 216 ALA B O 1
ATOM 3615 N N . ILE B 1 217 ? -11.391 -20.062 -3.855 1 98.88 217 ILE B N 1
ATOM 3616 C CA . ILE B 1 217 ? -11.367 -18.609 -3.734 1 98.88 217 ILE B CA 1
ATOM 3617 C C . ILE B 1 217 ? -11.359 -17.969 -5.125 1 98.88 217 ILE B C 1
ATOM 3619 O O . ILE B 1 217 ? -11.953 -16.906 -5.332 1 98.88 217 ILE B O 1
ATOM 3623 N N . SER B 1 218 ? -10.68 -18.578 -6.047 1 98.75 218 SER B N 1
ATOM 3624 C CA . SER B 1 218 ? -10.695 -18.078 -7.418 1 98.75 218 SER B CA 1
ATOM 3625 C C . SER B 1 218 ? -12.109 -18.078 -7.984 1 98.75 218 SER B C 1
ATOM 3627 O O . SER B 1 218 ? -12.531 -17.109 -8.617 1 98.75 218 SER B O 1
ATOM 3629 N N . ASP B 1 219 ? -12.836 -19.172 -7.762 1 98.56 219 ASP B N 1
ATOM 3630 C CA . ASP B 1 219 ? -14.227 -19.25 -8.203 1 98.56 219 ASP B CA 1
ATOM 3631 C C . ASP B 1 219 ? -15.07 -18.156 -7.543 1 98.56 219 ASP B C 1
ATOM 3633 O O . ASP B 1 219 ? -15.898 -17.531 -8.203 1 98.56 219 ASP B O 1
ATOM 3637 N N . HIS B 1 220 ? -14.867 -17.922 -6.273 1 98.25 220 HIS B N 1
ATOM 3638 C CA . HIS B 1 220 ? -15.586 -16.891 -5.539 1 98.25 220 HIS B CA 1
ATOM 3639 C C . HIS B 1 220 ? -15.32 -15.516 -6.121 1 98.25 220 HIS B C 1
ATOM 3641 O O . HIS B 1 220 ? -16.25 -14.742 -6.363 1 98.25 220 HIS B O 1
ATOM 3647 N N . LEU B 1 221 ? -14.047 -15.211 -6.348 1 97.94 221 LEU B N 1
ATOM 3648 C CA . LEU B 1 221 ? -13.68 -13.891 -6.836 1 97.94 221 LEU B CA 1
ATOM 3649 C C . LEU B 1 221 ? -14.164 -13.68 -8.266 1 97.94 221 LEU B C 1
ATOM 3651 O O . LEU B 1 221 ? -14.539 -12.57 -8.641 1 97.94 221 LEU B O 1
ATOM 3655 N N . ARG B 1 222 ? -14.117 -14.758 -9.047 1 97.25 222 ARG B N 1
ATOM 3656 C CA . ARG B 1 222 ? -14.672 -14.68 -10.398 1 97.25 222 ARG B CA 1
ATOM 3657 C C . ARG B 1 222 ? -16.172 -14.383 -10.352 1 97.25 222 ARG B C 1
ATOM 3659 O O . ARG B 1 222 ? -16.656 -13.516 -11.078 1 97.25 222 ARG B O 1
ATOM 3666 N N . ALA B 1 223 ? -16.906 -15.133 -9.562 1 96.62 223 ALA B N 1
ATOM 3667 C CA . ALA B 1 223 ? -18.344 -14.914 -9.422 1 96.62 223 ALA B CA 1
ATOM 3668 C C . ALA B 1 223 ? -18.625 -13.492 -8.945 1 96.62 223 ALA B C 1
ATOM 3670 O O . ALA B 1 223 ? -19.562 -12.852 -9.438 1 96.62 223 ALA B O 1
ATOM 3671 N N . SER B 1 224 ? -17.859 -13.055 -7.969 1 95.88 224 SER B N 1
ATOM 3672 C CA . SER B 1 224 ? -18 -11.695 -7.469 1 95.88 224 SER B CA 1
ATOM 3673 C C . SER B 1 224 ? -17.828 -10.672 -8.586 1 95.88 224 SER B C 1
ATOM 3675 O O . SER B 1 224 ? -18.625 -9.734 -8.711 1 95.88 224 SER B O 1
ATOM 3677 N N . HIS B 1 225 ? -16.797 -10.836 -9.352 1 96 225 HIS B N 1
ATOM 3678 C CA . HIS B 1 225 ? -16.531 -9.953 -10.477 1 96 225 HIS B CA 1
ATOM 3679 C C . HIS B 1 225 ? -17.688 -9.953 -11.469 1 96 225 HIS B C 1
ATOM 3681 O O . HIS B 1 225 ? -18.109 -8.891 -11.938 1 96 225 HIS B O 1
ATOM 3687 N N . GLU B 1 226 ? -18.203 -11.094 -11.805 1 95.44 226 GLU B N 1
ATOM 3688 C CA . GLU B 1 226 ? -19.344 -11.234 -12.711 1 95.44 226 GLU B CA 1
ATOM 3689 C C . GLU B 1 226 ? -20.562 -10.516 -12.172 1 95.44 226 GLU B C 1
ATOM 3691 O O . GLU B 1 226 ? -21.266 -9.82 -12.914 1 95.44 226 GLU B O 1
ATOM 3696 N N . ASN B 1 227 ? -20.844 -10.688 -10.938 1 94.31 227 ASN B N 1
ATOM 3697 C CA . ASN B 1 227 ? -21.984 -10.047 -10.297 1 94.31 227 ASN B CA 1
ATOM 3698 C C . ASN B 1 227 ? -21.906 -8.523 -10.406 1 94.31 227 ASN B C 1
ATOM 3700 O O . ASN B 1 227 ? -22.906 -7.867 -10.719 1 94.31 227 ASN B O 1
ATOM 3704 N N . VAL B 1 228 ? -20.719 -7.977 -10.148 1 94.19 228 VAL B N 1
ATOM 3705 C CA . VAL B 1 228 ? -20.547 -6.527 -10.195 1 94.19 228 VAL B CA 1
ATOM 3706 C C . VAL B 1 228 ? -20.719 -6.027 -11.625 1 94.19 228 VAL B C 1
ATOM 3708 O O . VAL B 1 228 ? -21.297 -4.973 -11.859 1 94.19 228 VAL B O 1
ATOM 3711 N N . THR B 1 229 ? -20.188 -6.816 -12.555 1 93.38 229 THR B N 1
ATOM 3712 C CA . THR B 1 229 ? -20.344 -6.465 -13.961 1 93.38 229 THR B CA 1
ATOM 3713 C C . THR B 1 229 ? -21.812 -6.422 -14.359 1 93.38 229 THR B C 1
ATOM 3715 O O . THR B 1 229 ? -22.25 -5.496 -15.047 1 93.38 229 THR B O 1
ATOM 3718 N N . ILE B 1 230 ? -22.594 -7.391 -13.953 1 93.75 230 ILE B N 1
ATOM 3719 C CA . ILE B 1 230 ? -24.016 -7.449 -14.219 1 93.75 230 ILE B CA 1
ATOM 3720 C C . ILE B 1 230 ? -24.719 -6.254 -13.57 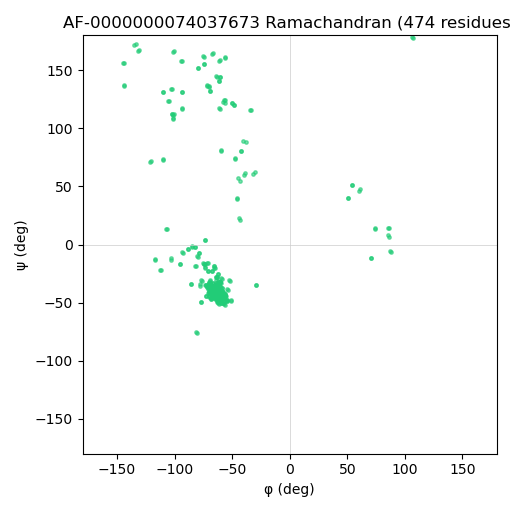1 93.75 230 ILE B C 1
ATOM 3722 O O . ILE B 1 230 ? -25.531 -5.586 -14.211 1 93.75 230 ILE B O 1
ATOM 3726 N N . TYR B 1 231 ? -24.406 -5.984 -12.328 1 94.12 231 TYR B N 1
ATOM 3727 C CA . TYR B 1 231 ? -24.969 -4.844 -11.617 1 94.12 231 TYR B CA 1
ATOM 3728 C C . TYR B 1 231 ? -24.734 -3.551 -12.391 1 94.12 231 TYR B C 1
ATOM 3730 O O . TYR B 1 231 ? -25.672 -2.754 -12.57 1 94.12 231 TYR B O 1
ATOM 3738 N N . ASP B 1 232 ? -23.5 -3.299 -12.844 1 92.19 232 ASP B N 1
ATOM 3739 C CA . ASP B 1 232 ? -23.125 -2.08 -13.562 1 92.19 232 ASP B CA 1
ATOM 3740 C C . ASP B 1 232 ? -23.875 -1.983 -14.891 1 92.19 232 ASP B C 1
ATOM 3742 O O . ASP B 1 232 ? -24.219 -0.888 -15.344 1 92.19 232 ASP B O 1
ATOM 3746 N N . SER B 1 233 ? -24.078 -3.123 -15.516 1 92.06 233 SER B N 1
ATOM 3747 C CA . SER B 1 233 ? -24.781 -3.137 -16.797 1 92.06 233 SER B CA 1
ATOM 3748 C C . SER B 1 233 ? -26.25 -2.76 -16.609 1 92.06 233 SER B C 1
ATOM 3750 O O . SER B 1 233 ? -26.859 -2.137 -17.484 1 92.06 233 SER B O 1
ATOM 3752 N N . ILE B 1 234 ? -26.844 -3.133 -15.539 1 90.25 234 ILE B N 1
ATOM 3753 C CA . ILE B 1 234 ? -28.234 -2.826 -15.234 1 90.25 234 ILE B CA 1
ATOM 3754 C C . ILE B 1 234 ? -28.375 -1.35 -14.875 1 90.25 234 ILE B C 1
ATOM 3756 O O . ILE B 1 234 ? -29.312 -0.678 -15.312 1 90.25 234 ILE B O 1
ATOM 3760 N N . GLU B 1 235 ? -27.484 -0.875 -14.086 1 86.81 235 GLU B N 1
ATOM 3761 C CA . GLU B 1 235 ? -27.562 0.489 -13.57 1 86.81 235 GLU B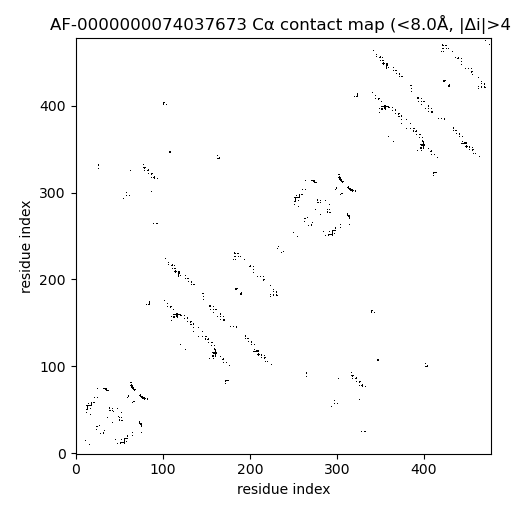 CA 1
ATOM 3762 C C . GLU B 1 235 ? -27.125 1.502 -14.625 1 86.81 235 GLU B C 1
ATOM 3764 O O . GLU B 1 235 ? -27.578 2.648 -14.617 1 86.81 235 GLU B O 1
ATOM 3769 N N . ASN B 1 236 ? -26.125 1.05 -15.406 1 82.38 236 ASN B N 1
ATOM 3770 C CA . ASN B 1 236 ? -25.641 1.94 -16.453 1 82.38 236 ASN B CA 1
ATOM 3771 C C . ASN B 1 236 ? -25.797 1.308 -17.844 1 82.38 236 ASN B C 1
ATOM 3773 O O . ASN B 1 236 ? -24.797 0.903 -18.453 1 82.38 236 ASN B O 1
ATOM 3777 N N . PRO B 1 237 ? -27.062 1.164 -18.422 1 73.81 237 PRO B N 1
ATOM 3778 C CA . PRO B 1 237 ? -27.297 0.477 -19.703 1 73.81 237 PRO B CA 1
ATOM 3779 C C . PRO B 1 237 ? -26.594 1.159 -20.875 1 73.81 237 PRO B C 1
ATOM 3781 O O . PRO B 1 237 ? -26.266 0.506 -21.859 1 73.81 237 PRO B O 1
ATOM 3784 N N . ASP B 1 238 ? -26.297 2.295 -20.922 1 66.38 238 ASP B N 1
ATOM 3785 C CA . ASP B 1 238 ? -25.734 2.988 -22.078 1 66.38 238 ASP B CA 1
ATOM 3786 C C . ASP B 1 238 ? -24.219 2.775 -22.172 1 66.38 238 ASP B C 1
ATOM 3788 O O . ASP B 1 238 ? -23.609 3.107 -23.188 1 66.38 238 ASP B O 1
ATOM 3792 N N . LYS B 1 239 ? -23.922 2.135 -21.25 1 46.91 239 LYS B N 1
ATOM 3793 C CA . LYS B 1 239 ? -22.484 1.954 -21.422 1 46.91 239 LYS B CA 1
ATOM 3794 C C . LYS B 1 239 ? -22.172 0.535 -21.875 1 46.91 239 LYS B C 1
ATOM 3796 O O . LYS B 1 239 ? -22.688 -0.436 -21.328 1 46.91 239 LYS B O 1
#

Organism: NCBI:txid159291

Solvent-accessible surface area (backbone atoms only — not comparable to full-atom values): 24921 Å² total; per-residue (Å²): 130,83,75,72,77,72,74,66,81,68,71,50,69,24,55,54,49,24,52,52,50,48,52,41,56,61,66,54,35,78,85,46,70,58,47,54,74,51,59,67,56,47,11,61,75,68,71,48,53,52,68,44,41,52,53,8,50,52,51,31,32,72,67,25,43,29,46,80,42,88,97,71,46,42,30,56,46,75,51,56,67,61,60,31,37,51,46,47,47,52,41,38,58,66,67,61,62,54,68,65,37,52,51,51,46,48,49,55,53,51,35,52,22,30,28,35,16,10,71,57,50,47,72,67,54,51,51,49,50,51,49,44,55,57,58,63,66,47,81,83,55,50,68,68,56,46,45,49,44,53,40,50,45,57,31,50,38,16,49,35,32,72,31,68,58,53,20,49,52,46,45,35,47,44,62,74,36,44,71,59,51,40,39,22,57,68,29,89,64,27,56,61,52,48,53,52,36,52,51,47,27,52,53,24,26,72,70,45,37,36,68,52,10,29,54,30,44,49,51,37,53,50,51,47,51,50,40,28,52,52,39,48,42,68,76,41,66,90,99,131,83,76,72,77,72,75,64,83,67,69,51,69,24,54,53,50,25,52,51,50,48,51,41,56,61,65,54,34,79,86,47,68,59,46,54,74,52,59,67,56,47,12,62,76,68,72,50,53,53,67,43,41,52,53,9,50,52,50,31,34,72,65,26,43,31,45,81,40,88,94,71,46,41,30,57,46,75,50,55,69,60,60,31,37,51,47,47,47,54,41,39,57,65,67,61,62,53,69,66,38,51,51,51,46,48,49,56,52,52,35,52,21,31,28,36,16,10,71,56,51,46,73,68,55,51,52,50,50,52,49,43,57,58,58,62,66,47,82,83,55,51,68,68,56,44,45,49,44,53,41,51,45,56,33,51,38,17,49,34,31,72,30,66,56,52,21,50,53,47,44,34,46,43,61,74,38,44,70,60,50,41,38,22,56,70,29,90,64,28,54,61,52,48,52,53,36,53,51,46,26,51,55,24,25,72,69,44,37,36,68,51,10,28,51,30,45,48,51,37,52,51,51,48,52,50,40,29,51,52,39,48,44,68,77,40,66,90,100

InterPro domains:
  IPR000524 Transcription regulator HTH, GntR [PF00392] (13-76)
  IPR000524 Transcription regulator HTH, GntR [PR00035] (36-50)
  IPR000524 Transcription regulator HTH, GntR [PR00035] (50-66)
  IPR000524 Transcription regulator HTH, GntR [PS50949] (11-79)
  IPR000524 Transcription regulator HTH, GntR [SM00345] (17-76)
  IPR000524 Transcription regulator HTH, GntR [cd07377] (13-77)
  IPR008920 Transcription regulator FadR/GntR, C-terminal [G3DSA:1.20.120.530] (84-237)
  IPR008920 Transcription regulator FadR/GntR, C-terminal [SSF48008] (99-228)
  IPR011711 GntR, C-terminal [PF07729] (101-222)
  IPR011711 GntR, C-terminal [SM00895] (101-223)
  IPR036388 Winged helix-like DNA-binding domain superfamily [G3DSA:1.10.10.10] (10-83)
  IPR036390 Winged helix DNA-binding domain superfamily [SSF46785] (9-80)

pLDDT: mean 90.92, std 13.91, range [26.52, 98.94]

Secondary structure (DSSP, 8-state):
------------HHHHHHHHHHHHHHTT-TT-SSBPPPHHHHHHHHTS-HHHHHHHHHHHHHTTSEEEETTTEEEE-PPPHHHHHHHHHHHHHHHT--HHHHHHHHHHHHHHHHHHHHHH--HHHHHHHHHHHHHHT-TT--HHHHHHHHHHHHHHHHHHTT-HHHHHHHHHHHHHTHHHHHHHHHSTTHHHHHHHHHHHHHHHHHTT-HHHHHHHHHHHHHHHHHHHHHHHHHH-TT-/------------HHHHHHHHHHHHHHTT-TT-SSBPPPHHHHHHHHTS-HHHHHHHHHHHHHTTSEEEETTTEEEE-PPPHHHHHHHHHHHHHHHT--HHHHHHHHHHHHHHHHHHHHHH--HHHHHHHHHHHHHHT-TT--HHHHHHHHHHHHHHHHHHTT-HHHHHHHHHHHHHTHHHHHHHHHSTTHHHHHHHHHHHHHHHHHTT-HHHHHHHHHHHHHHHHHHHHHHHHHH-TT-

Nearest PDB structures (foldseek):
  6az6-assembly1_A  TM=7.508E-01  e=3.781E-09  Streptococcus agalactiae
  6az6-assembly1_B  TM=6.995E-01  e=2.097E-09  Streptococcus agalactiae
  7u5q-assembly2_B  TM=5.446E-01  e=9.155E-09  Brucella melitensis ATCC 23457
  1hw1-assembly1_A  TM=5.706E-01  e=1.505E-07  Escherichia coli
  1h9t-assembly1_A  TM=5.689E-01  e=2.356E-06  Escherichia coli

Sequence (478 aa):
MVETNYEIKRTNLYEQIADSLERAIIAKDSELIRKLPSEQELAKRFQVSRTVVREGLKILKERGLIDLRNGGGSYITKPKLETVSSALQRIIEIDEVDNEDLHELRHILEVAACRLAAVHITAEEVARLREIVARMEDRSLSVDERVEYDSSFHIAIARAGKNILLEMFVEVMTTLTREYMSKGVLLRGGIEDCLKHHNLVVNAIESGDPDKAESAISDHLRASHENVTIYDSIENPDKMVETNYEIKRTNLYEQIADSLERAIIAKDSELIRKLPSEQELAKRFQVSRTVVREGLKILKERGLIDLRNGGGSYITKPKLETVSSALQRIIEIDEVDNEDLHELRHILEVAACRLAAVHITAEEVARLREIVARMEDRSLSVDERVEYDSSFHIAIARAGKNILLEMFVEVMTTLTREYMSKGVLLRGGIEDCLKHHNLVVNAIESGDPDKAESAISDHLRASHENVTIYDSIENPDK

Foldseek 3Di:
DPPPCCPVVCPDLLQVLLVVVVVCLVVVPVVQPWFDDALVVSCVVSVHDSVSPVSNLVVNVLQVQWDDDVVPHTTGGDRDLVSVLVVVLVVCVVVVPDVVVLLVVLLVLLLLLLLLLLAQADPVLLVVLVVLLVVLPPPPDDLLRNLVSVLVNSLSSSVSSVDVVSSSVSNSSSVSCSVVQSLLVPFVCSSVLLSVLSVQLSVQSPVSHSVSNSVSVSVNSVVSVVSSVVSCCVVPVVD/DPPPPCPVVCPDLLQVLLVVVVVCLVVVPVVQPWFDDALVVSCVVSVHDSVSPVSNLVVNVLQVQWDDDVVPHTTGGDRDLVSVLVVVLVVCVVVVPDVVVLLVVLLVLLLLLLLLLLAQADPVLLVVLVVLLVVLPPPVDDLLRNLVSVLVNSLSSSVSSVDVVSSSVSNSSSVSCSVLQSLLVVFVCSSVLLSVLSVQLSVQSPVSHSVSNSVSVSVNSVVSVVSSVVSCCVVPVVD